Protein AF-A0A7C3EK01-F1 (afdb_monomer_lite)

Radius of gyration: 24.2 Å; chains: 1; bounding box: 73×58×57 Å

Secondary structure (DSSP, 8-state):
--------------------------------------PPP-------------GGG-STTTSTT-EEE-SBS-EEEEEEEEEEEETTEEEEEEEEETTSEEEETS----SSS-GGG---S--PSSPSS--S-EEEEEESS-EEEEEEEEEEEES-TTS-EEEEEEEEES-TT--STTTTEEEEEEEEETTT-EEEEEEEEE-TT-SSSS-EEEEE-SSGGGS-EEEEEES---S-TT-S--EEEEE-SSTT--EEEEE----TTS--S-EEE-SBS-EEEEEEEEEEEETTEEEEEEEEETTSEEEETS-SSSS---S--PSSPSS--S-EEEEEESSEEE-TT-EEEEEES-TTS-EEEEEEEEEESS--TT-EEEEEEEEETTT--EEEEEEEE-TT-SSSS-EEEEE-SSGGGS-EEEEEESS--S-TT-TTS-EEEEEE-GGG-EEEEE-----TTTSSTTTSTT-EEE-SBS-EEEEEEEEEEEETTEEEEEEEEETTSEEEETS-SSSS---S--PSSPTT--S-EEESS-SSEEEEEEEEEEEEES-TTS-EEEEEEEEEE---

Foldseek 3Di:
DDAFDDDDDDDPDDDDDDDDDDDDDDDDDDDDDDPDPPPPQPFPDDDKDQDDDDPVCQDCVNFPPKDWDFWFFAKDKDFAPDFQAFQQDTFGIKIDAQQQKIFTNDQQQPPCQPPNSPRQQADEPLAQRHQAKMFRLWGHRKGADPGFWIWGWHDDPPWIKTKTWGWIFRDPPDPPPCQRTWTKMWIQTHPQSKIKIKTFAGHVNSQQLQTWGFIWHGGRRPTQTQTQFHNWRFAANVAGIWMKMWRRNHNQFIDIWTATGGHPVVQPPWDADFWFWDKDKAFDPDWQAFLNDTFGIKIDAQQQKIFTNDQQLPTSCQADDFPLAQSHQAKMFRLWGHRKGADDRHWTWDWTHDPPWIKTKIWHWIAHPPDDPFGTWTKMWIQTHSQRKIKIATQARGPVNQNLRTWGFIWHGGRRPTDTDTQFANWGWAANPCRRFWIKMWTAGPNRDIDIDTNIDYDLVCLDCVRFPPKDFDFWFFDKDKDFAPAWDQGSNDTFRIKMDAQQQKIFTNDQQLPIRQQPDDDPPDPSHPGDMDRSPGHRKGAPPGWFIWGWTHDPNGIDTDTTGHIDHPDD

Sequence (572 aa):
MINVRKTKTTIVGATGRPLGLLSIVGAVLLATAALWFEAPALADYSIGARIAHSPDDINTSNVPGLLTLSGNDATANASLPFEFYIEGTAYSTITISTNGWIEFGGNTCTSGCGTGNSDPANTCLPTSKHTNPFLAAYWDDAQTFGAHIRYGTVGQSPNRTFLIDYEVDINPGSEADAADDIRFQIQLHEGSNLITVQYRDSGYLANGQGATIGFQGAGGASATAHPLTCNGKILDDNRPNESWSVDVGRPGLVTLAALNAHSPDDISGFATLSGNENVATVPLPFAVTLEGASYNTVAISTNGWLEFGGNTSGSADPANECLPTGKHTNPFLAVYWDDMQTVASAIRYGTVGSAPNRTFIVDYQMETAPGGNDNDVYVQVQVHEMSNLISVRYWTAQFTADGQGATIGFQGAGGSAAVAYSLTCNGKILDDNAINEEGWSLHPKALGALSLHSGMAHSPDDINATNIPGLQSLSGNESTVTVTMPFSVVLNGVAYNTVAISTNGWIEFGGNTAGGADPNNAALPASNHSNPFLATYWDDMVTTGNHIRYGTVGSTGGRTFIIDSELQTVTG

pLDDT: mean 85.01, std 17.5, range [22.64, 98.69]

Structure (mmCIF, N/CA/C/O backbone):
data_AF-A0A7C3EK01-F1
#
_entry.id   AF-A0A7C3EK01-F1
#
loop_
_atom_site.group_PDB
_atom_site.id
_atom_site.type_symbol
_atom_site.label_atom_id
_atom_site.label_alt_id
_atom_site.label_comp_id
_atom_site.label_asym_id
_atom_site.label_entity_id
_atom_site.label_seq_id
_atom_site.pdbx_PDB_ins_code
_atom_site.Cartn_x
_atom_site.Cartn_y
_atom_site.Cartn_z
_atom_site.occupancy
_atom_site.B_iso_or_equiv
_atom_site.auth_seq_id
_atom_site.auth_comp_id
_atom_site.auth_asym_id
_atom_site.auth_atom_id
_atom_site.pdbx_PDB_model_num
ATOM 1 N N . MET A 1 1 ? -4.622 4.594 -13.173 1.00 64.12 1 MET A N 1
ATOM 2 C CA . MET A 1 1 ? -4.543 4.852 -11.721 1.00 64.12 1 MET A CA 1
ATOM 3 C C . MET A 1 1 ? -4.731 6.332 -11.470 1.00 64.12 1 MET A C 1
ATOM 5 O O . MET A 1 1 ? -4.355 7.107 -12.338 1.00 64.12 1 MET A O 1
ATOM 9 N N . ILE A 1 2 ? -5.293 6.707 -10.323 1.00 71.00 2 ILE A N 1
ATOM 10 C CA . ILE A 1 2 ? -5.336 8.093 -9.860 1.00 71.00 2 ILE A CA 1
ATOM 11 C C . ILE A 1 2 ? -4.663 8.115 -8.490 1.00 71.00 2 ILE A C 1
ATOM 13 O O . ILE A 1 2 ? -5.072 7.363 -7.610 1.00 71.00 2 ILE A O 1
ATOM 17 N N . ASN A 1 3 ? -3.620 8.925 -8.344 1.00 67.25 3 ASN A N 1
ATOM 18 C CA . ASN A 1 3 ? -2.888 9.110 -7.097 1.00 67.25 3 ASN A CA 1
ATOM 19 C C . ASN A 1 3 ? -3.018 10.581 -6.684 1.00 67.25 3 ASN A C 1
ATOM 21 O O . ASN A 1 3 ? -2.930 11.470 -7.531 1.00 67.25 3 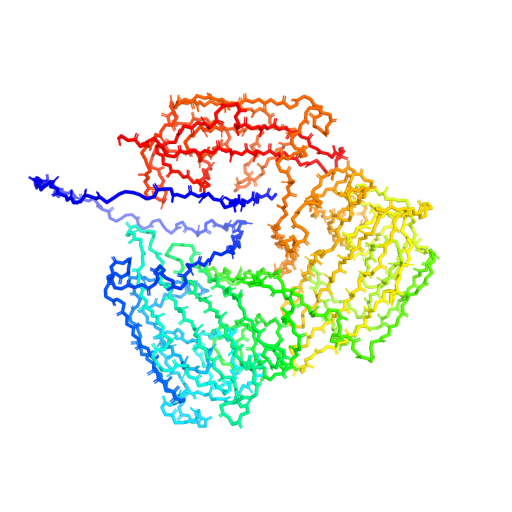ASN A O 1
ATOM 25 N N . VAL A 1 4 ? -3.270 10.820 -5.400 1.00 66.00 4 VAL A N 1
ATOM 26 C CA . VAL A 1 4 ? -3.459 12.151 -4.822 1.00 66.00 4 VAL A CA 1
ATOM 27 C C . VAL A 1 4 ? -2.562 12.256 -3.599 1.00 66.00 4 VAL A C 1
ATOM 29 O O . VAL A 1 4 ? -2.701 11.474 -2.661 1.00 66.00 4 VAL A O 1
ATOM 32 N N . ARG A 1 5 ? -1.670 13.249 -3.586 1.00 60.28 5 ARG A N 1
ATOM 33 C CA . ARG A 1 5 ? -0.781 13.536 -2.456 1.00 60.28 5 ARG A CA 1
ATOM 34 C C . ARG A 1 5 ? -0.924 15.000 -2.054 1.00 60.28 5 ARG A C 1
ATOM 36 O O . ARG A 1 5 ? -1.018 15.872 -2.911 1.00 60.28 5 ARG A O 1
ATOM 43 N N . LYS A 1 6 ? -0.937 15.262 -0.747 1.00 54.91 6 LYS A N 1
ATOM 44 C CA . LYS A 1 6 ? -0.903 16.613 -0.176 1.00 54.91 6 LYS A CA 1
ATOM 45 C C . LYS A 1 6 ? 0.503 16.884 0.353 1.00 54.91 6 LYS A C 1
ATOM 47 O O . LYS A 1 6 ? 0.979 16.138 1.202 1.00 54.91 6 LYS A O 1
ATOM 52 N N . THR A 1 7 ? 1.149 17.952 -0.101 1.00 48.47 7 THR A N 1
ATOM 53 C CA . THR A 1 7 ? 2.384 18.478 0.501 1.00 48.47 7 THR A CA 1
ATOM 54 C C . THR A 1 7 ? 2.043 19.533 1.560 1.00 48.47 7 THR A C 1
ATOM 56 O O . THR A 1 7 ? 1.008 20.200 1.502 1.00 48.47 7 THR A O 1
ATOM 59 N N . LYS A 1 8 ? 2.864 19.616 2.613 1.00 37.06 8 LYS A N 1
ATOM 60 C CA . LYS A 1 8 ? 2.588 20.366 3.850 1.00 37.06 8 LYS A CA 1
ATOM 61 C C . LYS A 1 8 ? 2.255 21.843 3.579 1.00 37.06 8 LYS A C 1
ATOM 63 O O . LYS A 1 8 ? 3.123 22.618 3.194 1.00 37.06 8 LYS A O 1
ATOM 68 N N . THR A 1 9 ? 1.018 22.248 3.863 1.00 33.31 9 THR A N 1
ATOM 69 C CA . THR A 1 9 ? 0.587 23.656 3.866 1.00 33.31 9 THR A CA 1
ATOM 70 C C . THR A 1 9 ? 0.739 24.233 5.275 1.00 33.31 9 THR A C 1
ATOM 72 O O . THR A 1 9 ? 0.141 23.723 6.222 1.00 33.31 9 THR A O 1
ATOM 75 N N . THR A 1 10 ? 1.528 25.296 5.440 1.00 27.48 10 THR A N 1
ATOM 76 C CA . THR A 1 10 ? 1.612 26.036 6.710 1.00 27.48 10 THR A CA 1
ATOM 77 C C . THR A 1 10 ? 0.379 26.925 6.849 1.00 27.48 10 THR A C 1
ATOM 79 O O . THR A 1 10 ? 0.295 27.972 6.212 1.00 27.48 10 THR A O 1
ATOM 82 N N . ILE A 1 11 ? -0.583 26.521 7.677 1.00 31.03 11 ILE A N 1
ATOM 83 C CA . ILE A 1 11 ? -1.733 27.363 8.025 1.00 31.03 11 ILE A CA 1
ATOM 84 C C . ILE A 1 11 ? -1.279 28.354 9.105 1.00 31.03 11 ILE A C 1
ATOM 86 O O . ILE A 1 11 ? -0.944 27.959 10.221 1.00 31.03 11 ILE A O 1
ATOM 90 N N . VAL A 1 12 ? -1.253 29.650 8.787 1.00 27.36 12 VAL A N 1
ATOM 91 C CA . VAL A 1 12 ? -1.066 30.709 9.790 1.00 27.36 12 VAL A CA 1
ATOM 92 C C . VAL A 1 12 ? -2.422 30.963 10.443 1.00 27.36 12 VAL A C 1
ATOM 94 O O . VAL A 1 12 ? -3.319 31.532 9.829 1.00 27.36 12 VAL A O 1
ATOM 97 N N . GLY A 1 13 ? -2.595 30.479 11.672 1.00 24.58 13 GLY A N 1
ATOM 98 C CA . GLY A 1 13 ? -3.868 30.555 12.386 1.00 24.58 13 GLY A CA 1
ATOM 99 C C . GLY A 1 13 ? -4.250 31.970 12.833 1.00 24.58 13 GLY A C 1
ATOM 100 O O . GLY A 1 13 ? -3.402 32.749 13.272 1.00 24.58 13 GLY A O 1
ATOM 101 N N . ALA A 1 14 ? -5.553 32.261 12.827 1.00 27.52 14 ALA A N 1
ATOM 102 C CA . ALA A 1 14 ? -6.148 33.285 13.681 1.00 27.52 14 ALA A CA 1
ATOM 103 C C . ALA A 1 14 ? -7.571 32.896 14.125 1.00 27.52 14 ALA A C 1
ATOM 105 O O . ALA A 1 14 ? -8.373 32.346 13.380 1.00 27.52 14 ALA A O 1
ATOM 106 N N . THR A 1 15 ? -7.843 33.170 15.397 1.00 29.48 15 THR A N 1
ATOM 107 C CA . THR A 1 15 ? -9.015 32.791 16.199 1.00 29.48 15 THR A CA 1
ATOM 108 C C . THR A 1 15 ? -10.238 33.697 15.988 1.00 29.48 15 THR A C 1
ATOM 110 O O . THR A 1 15 ? -10.066 34.915 15.993 1.00 29.48 15 THR A O 1
ATOM 113 N N . GLY A 1 16 ? -11.475 33.163 16.024 1.00 24.91 16 GLY A N 1
ATOM 114 C CA . GLY A 1 16 ? -12.655 33.996 16.347 1.00 24.91 16 GLY A CA 1
ATOM 115 C C . GLY A 1 16 ? -14.074 33.485 16.012 1.00 24.91 16 GLY A C 1
ATOM 116 O O . GLY A 1 16 ? -14.557 33.715 14.920 1.00 24.91 16 GLY A O 1
ATOM 117 N N . ARG A 1 17 ? -14.730 32.878 17.019 1.00 26.16 17 ARG A N 1
ATOM 118 C CA . ARG A 1 17 ? -16.163 32.803 17.456 1.00 26.16 17 ARG A CA 1
ATOM 119 C C . ARG A 1 17 ? -17.403 33.050 16.528 1.00 26.16 17 ARG A C 1
ATOM 121 O O . ARG A 1 17 ? -17.366 33.901 15.654 1.00 26.16 17 ARG A O 1
ATOM 128 N N . PRO A 1 18 ? -18.572 32.415 16.840 1.00 36.75 18 PRO A N 1
ATOM 129 C CA . PRO A 1 18 ? -19.708 32.202 15.919 1.00 36.75 18 PRO A CA 1
ATOM 130 C C . PRO A 1 18 ? -20.956 33.083 16.178 1.00 36.75 18 PRO A C 1
ATOM 132 O O . PRO A 1 18 ? -21.092 33.630 17.269 1.00 36.75 18 PRO A O 1
ATOM 135 N N . LEU A 1 19 ? -21.898 33.123 15.215 1.00 24.83 19 LEU A N 1
ATOM 136 C CA . LEU A 1 19 ? -23.344 33.473 15.301 1.00 24.83 19 LEU A CA 1
ATOM 137 C C . LEU A 1 19 ? -23.979 33.194 13.909 1.00 24.83 19 LEU A C 1
ATOM 139 O O . LEU A 1 19 ? -23.333 33.483 12.915 1.00 24.83 19 LEU A O 1
ATOM 143 N N . GLY A 1 20 ? -25.192 32.671 13.692 1.00 23.73 20 GLY A N 1
ATOM 144 C CA . GLY A 1 20 ? -26.320 32.285 14.539 1.00 23.73 20 GLY A CA 1
ATOM 145 C C . GLY A 1 20 ? -27.391 31.530 13.712 1.00 23.73 20 GLY A C 1
ATOM 146 O O . GLY A 1 20 ? -27.300 31.440 12.492 1.00 23.73 20 GLY A O 1
ATOM 147 N N . LEU A 1 21 ? -28.384 30.957 14.404 1.00 25.70 21 LEU A N 1
ATOM 148 C CA . LEU A 1 21 ? -29.475 30.129 13.866 1.00 25.70 21 LEU A CA 1
ATOM 149 C C . LEU A 1 21 ? -30.401 30.854 12.871 1.00 25.70 21 LEU A C 1
ATOM 151 O O . LEU A 1 21 ? -30.819 31.982 13.133 1.00 25.70 21 LEU A O 1
ATOM 155 N N . LEU A 1 22 ? -30.917 30.107 11.884 1.00 24.42 22 LEU A N 1
ATOM 156 C CA . LEU A 1 22 ? -32.302 30.264 11.429 1.00 24.42 22 LEU A CA 1
ATOM 157 C C . LEU A 1 22 ? -32.899 28.929 10.944 1.00 24.42 22 LEU A C 1
ATOM 159 O O . LEU A 1 22 ? -32.335 28.229 10.112 1.00 24.42 22 LEU A O 1
ATOM 163 N N . SER A 1 23 ? -34.060 28.591 11.496 1.00 23.86 23 SER A N 1
ATOM 164 C CA . SER A 1 23 ? -34.882 27.409 11.224 1.00 23.86 23 SER A CA 1
ATOM 165 C C . SER A 1 23 ? -35.977 27.699 10.195 1.00 23.86 23 SER A C 1
ATOM 167 O O . SER A 1 23 ? -36.665 28.706 10.358 1.00 23.86 23 SER A O 1
ATOM 169 N N . ILE A 1 24 ? -36.253 26.778 9.258 1.00 27.17 24 ILE A N 1
ATOM 170 C CA . ILE A 1 24 ? -37.565 26.644 8.590 1.00 27.17 24 ILE A CA 1
ATOM 171 C C . ILE A 1 24 ? -37.913 25.156 8.407 1.00 27.17 24 ILE A C 1
ATOM 173 O O . ILE A 1 24 ? -37.084 24.344 8.012 1.00 27.17 24 ILE A O 1
ATOM 177 N N . VAL A 1 25 ? -39.166 24.828 8.731 1.00 24.69 25 VAL A N 1
ATOM 178 C CA . VAL A 1 25 ? -39.808 23.508 8.675 1.00 24.69 25 VAL A CA 1
ATOM 179 C C . VAL A 1 25 ? -40.566 23.328 7.355 1.00 24.69 25 VAL A C 1
ATOM 181 O O . VAL A 1 25 ? -41.319 24.217 6.967 1.00 24.69 25 VAL A O 1
ATOM 184 N N . GLY A 1 26 ? -40.493 22.118 6.787 1.00 22.64 26 GLY A N 1
ATOM 185 C CA . GLY A 1 26 ? -41.667 21.415 6.253 1.00 22.64 26 GLY A CA 1
ATOM 186 C C . GLY A 1 26 ? -41.687 21.101 4.754 1.00 22.64 26 GLY A C 1
ATOM 187 O O . GLY A 1 26 ? -41.905 21.991 3.945 1.00 22.64 26 GLY A O 1
ATOM 188 N N . ALA A 1 27 ? -41.628 19.810 4.408 1.00 25.27 27 ALA A N 1
ATOM 189 C CA . ALA A 1 27 ? -42.741 19.101 3.761 1.00 25.27 27 ALA A CA 1
ATOM 190 C C . ALA A 1 27 ? -42.443 17.596 3.629 1.00 25.27 27 ALA A C 1
ATOM 192 O O . ALA A 1 27 ? -41.364 17.182 3.219 1.00 25.27 27 ALA A O 1
ATOM 193 N N . VAL A 1 28 ? -43.446 16.793 3.980 1.00 26.23 28 VAL A N 1
ATOM 194 C CA . VAL A 1 28 ? -43.520 15.340 3.798 1.00 26.23 28 VAL A CA 1
ATOM 195 C C . VAL A 1 28 ? -43.942 15.044 2.360 1.00 26.23 28 VAL A C 1
ATOM 197 O O . VAL A 1 28 ? -44.946 15.592 1.907 1.00 26.23 28 VAL A O 1
ATOM 200 N N . LEU A 1 29 ? -43.261 14.115 1.684 1.00 25.28 29 LEU A N 1
ATOM 201 C CA . LEU A 1 29 ? -43.824 13.405 0.535 1.00 25.28 29 LEU A CA 1
ATOM 202 C C . LEU A 1 29 ? -43.566 11.898 0.672 1.00 25.28 29 LEU A C 1
ATOM 204 O O . LEU A 1 29 ? -42.427 11.440 0.661 1.00 25.28 29 LEU A O 1
ATOM 208 N N . LEU A 1 30 ? -44.655 11.138 0.804 1.00 27.23 30 LEU A N 1
ATOM 209 C CA . LEU A 1 30 ? -44.683 9.699 0.562 1.00 27.23 30 LEU A CA 1
ATOM 210 C C . LEU A 1 30 ? -44.571 9.447 -0.946 1.00 27.23 30 LEU A C 1
ATOM 212 O O . LEU A 1 30 ? -45.406 9.938 -1.705 1.00 27.23 30 LEU A O 1
ATOM 216 N N . ALA A 1 31 ? -43.627 8.602 -1.358 1.00 26.66 31 ALA A N 1
ATOM 217 C CA . ALA A 1 31 ? -43.659 7.949 -2.661 1.00 26.66 31 ALA A CA 1
ATOM 218 C C . ALA A 1 31 ? -43.155 6.500 -2.544 1.00 26.66 31 ALA A C 1
ATOM 220 O O . ALA A 1 31 ? -41.998 6.233 -2.246 1.00 26.66 31 ALA A O 1
ATOM 221 N N . THR A 1 32 ? -44.119 5.595 -2.708 1.00 26.09 32 THR A N 1
ATOM 222 C CA . THR A 1 32 ? -44.073 4.182 -3.124 1.00 26.09 32 THR A CA 1
ATOM 223 C C . THR A 1 32 ? -42.707 3.507 -3.311 1.00 26.09 32 THR A C 1
ATOM 225 O O . THR A 1 32 ? -41.951 3.840 -4.220 1.00 26.09 32 THR A O 1
ATOM 228 N N . ALA A 1 33 ? -42.487 2.440 -2.535 1.00 28.84 33 ALA A N 1
ATOM 229 C CA . ALA A 1 33 ? -41.430 1.457 -2.738 1.00 28.84 33 ALA A CA 1
ATOM 230 C C . ALA A 1 33 ? -41.587 0.733 -4.088 1.00 28.84 33 ALA A C 1
ATOM 232 O O . ALA A 1 33 ? -42.497 -0.079 -4.266 1.00 28.84 33 ALA A O 1
ATOM 233 N N . ALA A 1 34 ? -40.672 0.996 -5.017 1.00 25.53 34 ALA A N 1
ATOM 234 C CA . ALA A 1 34 ? -40.320 0.060 -6.073 1.00 25.53 34 ALA A CA 1
ATOM 235 C C . ALA A 1 34 ? -38.982 -0.570 -5.673 1.00 25.53 34 ALA A C 1
ATOM 237 O O . ALA A 1 34 ? -37.944 0.084 -5.723 1.00 25.53 34 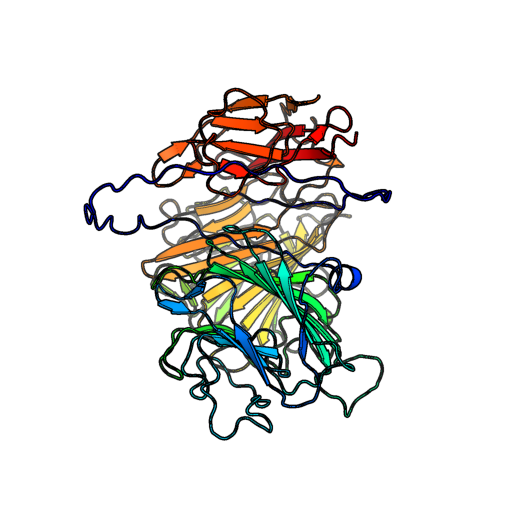ALA A O 1
ATOM 238 N N . LEU A 1 35 ? -39.028 -1.821 -5.207 1.00 26.92 35 LEU A N 1
ATOM 239 C CA . LEU A 1 35 ? -37.846 -2.641 -4.948 1.00 26.92 35 LEU A CA 1
ATOM 240 C C . LEU A 1 35 ? -37.200 -2.996 -6.291 1.00 26.92 35 LEU A C 1
ATOM 242 O O . LEU A 1 35 ? -37.470 -4.050 -6.864 1.00 26.92 35 LEU A O 1
ATOM 246 N N . TRP A 1 36 ? -36.367 -2.098 -6.803 1.00 25.44 36 TRP A N 1
ATOM 247 C CA . TRP A 1 36 ? -35.353 -2.456 -7.780 1.00 25.44 36 TRP A CA 1
ATOM 248 C C . TRP A 1 36 ? -34.163 -2.977 -6.983 1.00 25.44 36 TRP A C 1
ATOM 250 O O . TRP A 1 36 ? -33.434 -2.209 -6.364 1.00 25.44 36 TRP A O 1
ATOM 260 N N . PHE A 1 37 ? -33.994 -4.299 -6.952 1.00 25.20 37 PHE A N 1
ATOM 261 C CA . PHE A 1 37 ? -32.672 -4.863 -6.713 1.00 25.20 37 PHE A CA 1
ATOM 262 C C . PHE A 1 37 ? -31.832 -4.516 -7.945 1.00 25.20 37 PHE A C 1
ATOM 264 O O . PHE A 1 37 ? -31.759 -5.293 -8.896 1.00 25.20 37 PHE A O 1
ATOM 271 N N . GLU A 1 38 ? -31.242 -3.322 -7.965 1.00 27.38 38 GLU A N 1
ATOM 272 C CA . GLU A 1 38 ? -30.007 -3.145 -8.713 1.00 27.38 38 GLU A CA 1
ATOM 273 C C . GLU A 1 38 ? -28.987 -4.051 -8.025 1.00 27.38 38 GLU A C 1
ATOM 275 O O . GLU A 1 38 ? -28.676 -3.885 -6.844 1.00 27.38 38 GLU A O 1
ATOM 280 N N . ALA A 1 39 ? -28.529 -5.082 -8.737 1.00 28.45 39 ALA A N 1
ATOM 281 C CA . ALA A 1 39 ? -27.298 -5.749 -8.351 1.00 28.45 39 ALA A CA 1
ATOM 282 C C . ALA A 1 39 ? -26.249 -4.639 -8.174 1.00 28.45 39 ALA A C 1
ATOM 284 O O . ALA A 1 39 ? -26.143 -3.810 -9.083 1.00 28.45 39 ALA A O 1
ATOM 285 N N . PRO A 1 40 ? -25.528 -4.561 -7.039 1.00 32.81 40 PRO A N 1
ATOM 286 C CA . PRO A 1 40 ? -24.510 -3.538 -6.879 1.00 32.81 40 PRO A CA 1
ATOM 287 C C . PRO A 1 40 ? -23.568 -3.657 -8.072 1.00 32.81 40 PRO A C 1
ATOM 289 O O . PRO A 1 40 ? -22.996 -4.725 -8.309 1.00 32.81 40 PRO A O 1
ATOM 292 N N . ALA A 1 41 ? -23.482 -2.588 -8.867 1.00 34.00 41 ALA A N 1
ATOM 293 C CA . ALA A 1 41 ? -22.477 -2.482 -9.904 1.00 34.00 41 ALA A CA 1
ATOM 294 C C . ALA A 1 41 ? -21.140 -2.816 -9.238 1.00 34.00 41 ALA A C 1
ATOM 296 O O . ALA A 1 41 ? -20.799 -2.228 -8.208 1.00 34.00 41 ALA A O 1
ATOM 297 N N . LEU A 1 42 ? -20.445 -3.825 -9.766 1.00 41.66 42 LEU A N 1
ATOM 298 C CA . LEU A 1 42 ? -19.096 -4.171 -9.343 1.00 41.66 42 LEU A CA 1
ATOM 299 C C . LEU A 1 42 ? -18.272 -2.895 -9.494 1.00 41.66 42 LEU A C 1
ATOM 301 O O . LEU A 1 42 ? -17.945 -2.498 -10.605 1.00 41.66 42 LEU A O 1
ATOM 305 N N . ALA A 1 43 ? -18.017 -2.183 -8.404 1.00 44.22 43 ALA A N 1
ATOM 306 C CA . ALA A 1 43 ? -17.099 -1.070 -8.481 1.00 44.22 43 ALA A CA 1
ATOM 307 C C . ALA A 1 43 ? -15.710 -1.679 -8.729 1.00 44.22 43 ALA A C 1
ATOM 309 O O . ALA A 1 43 ? -15.174 -2.401 -7.885 1.00 44.22 43 ALA A O 1
ATOM 310 N N . ASP A 1 44 ? -15.156 -1.396 -9.907 1.00 59.59 44 ASP A N 1
ATOM 311 C CA . ASP A 1 44 ? -13.842 -1.857 -10.379 1.00 59.59 44 ASP A CA 1
ATOM 312 C C . ASP A 1 44 ? -12.670 -1.177 -9.637 1.00 59.59 44 ASP A C 1
ATOM 314 O O . ASP A 1 44 ? -11.500 -1.443 -9.911 1.00 59.59 44 ASP A O 1
ATOM 318 N N . TYR A 1 45 ? -12.968 -0.286 -8.684 1.00 71.25 45 TYR A N 1
ATOM 319 C CA . TYR A 1 45 ? -11.999 0.599 -8.037 1.00 71.25 45 TYR A CA 1
ATOM 320 C C . TYR A 1 45 ? -11.900 0.321 -6.543 1.00 71.25 45 TYR A C 1
ATOM 322 O O . TYR A 1 45 ? -12.914 0.213 -5.848 1.00 71.25 45 TYR A O 1
ATOM 330 N N . SER A 1 46 ? -10.666 0.256 -6.061 1.00 76.31 46 SER A N 1
ATOM 331 C CA . SER A 1 46 ? -10.309 0.297 -4.645 1.00 76.31 46 SER A CA 1
ATOM 332 C C . SER A 1 46 ? -9.636 1.630 -4.350 1.00 76.31 46 SER A C 1
ATOM 334 O O . SER A 1 46 ? -8.840 2.101 -5.165 1.00 76.31 46 SER A O 1
ATOM 336 N N . ILE A 1 47 ? -9.907 2.204 -3.185 1.00 80.12 47 ILE A N 1
ATOM 337 C CA . ILE A 1 47 ? -9.162 3.356 -2.673 1.00 80.12 47 ILE A CA 1
ATOM 338 C C . ILE A 1 47 ? -8.192 2.829 -1.624 1.00 80.12 47 ILE A C 1
ATOM 340 O O . ILE A 1 47 ? -8.580 2.035 -0.774 1.00 80.12 47 ILE A O 1
ATOM 344 N N . GLY A 1 48 ? -6.941 3.265 -1.680 1.00 82.69 48 GLY A N 1
ATOM 345 C CA . GLY A 1 48 ? -6.054 3.196 -0.531 1.00 82.69 48 GLY A CA 1
ATOM 346 C C . GLY A 1 48 ? -5.701 4.611 -0.102 1.00 82.69 48 GLY A C 1
ATOM 347 O O . GLY A 1 48 ? -5.709 5.533 -0.914 1.00 82.69 48 GLY A O 1
ATOM 348 N N . ALA A 1 49 ? -5.436 4.794 1.185 1.00 80.50 49 ALA A N 1
ATOM 349 C CA . ALA A 1 49 ? -5.157 6.109 1.739 1.00 80.50 49 ALA A CA 1
ATOM 350 C C . ALA A 1 49 ? -4.110 6.025 2.850 1.00 80.50 49 ALA A C 1
ATOM 352 O O . ALA A 1 49 ? -3.990 5.010 3.536 1.00 80.50 49 ALA A O 1
ATOM 353 N N . ARG A 1 50 ? -3.358 7.117 2.999 1.00 81.50 50 ARG A N 1
ATOM 354 C CA . ARG A 1 50 ? -2.311 7.320 4.009 1.00 81.50 50 ARG A CA 1
ATOM 355 C C . ARG A 1 50 ? -2.586 8.630 4.711 1.00 81.50 50 ARG A C 1
ATOM 357 O O . ARG A 1 50 ? -2.129 9.684 4.278 1.00 81.50 50 ARG A O 1
ATOM 364 N N . ILE A 1 51 ? -3.471 8.577 5.694 1.00 80.25 51 ILE A N 1
ATOM 365 C CA . ILE A 1 51 ? -3.996 9.774 6.340 1.00 80.25 51 ILE A CA 1
ATOM 366 C C . ILE A 1 51 ? -4.007 9.519 7.840 1.00 80.25 51 ILE A C 1
ATOM 368 O O . ILE A 1 51 ? -4.523 8.505 8.301 1.00 80.25 51 ILE A O 1
ATOM 372 N N . ALA A 1 52 ? -3.453 10.461 8.595 1.00 82.94 52 ALA A N 1
ATOM 373 C CA . ALA A 1 52 ? -3.550 10.491 10.042 1.00 82.94 52 ALA A CA 1
ATOM 374 C C . ALA A 1 52 ? -3.708 11.929 10.533 1.00 82.94 52 ALA A C 1
ATOM 376 O O . ALA A 1 52 ? -3.185 12.867 9.933 1.00 82.94 52 ALA A O 1
ATOM 377 N N . HIS A 1 53 ? -4.417 12.080 11.646 1.00 85.12 53 HIS A N 1
ATOM 378 C CA . HIS A 1 53 ? -4.401 13.304 12.438 1.00 85.12 53 HIS A CA 1
ATOM 379 C C . HIS A 1 53 ? -3.102 13.356 13.241 1.00 85.12 53 HIS A C 1
ATOM 381 O O . HIS A 1 53 ? -2.640 12.311 13.723 1.00 85.12 53 HIS A O 1
ATOM 387 N N . SER A 1 54 ? -2.530 14.547 13.416 1.00 83.69 54 SER A N 1
ATOM 388 C CA . SER A 1 54 ? -1.422 14.715 14.350 1.00 83.69 54 SER A CA 1
ATOM 389 C C . SER A 1 54 ? -1.923 14.597 15.798 1.00 83.69 54 SER A C 1
ATOM 391 O O . SER A 1 54 ? -3.088 14.893 16.078 1.00 83.69 54 SER A O 1
ATOM 393 N N . PRO A 1 55 ? -1.083 14.142 16.747 1.00 83.19 55 PRO A N 1
ATOM 394 C CA . PRO A 1 55 ? -1.510 13.925 18.131 1.00 83.19 55 PRO A CA 1
ATOM 395 C C . PRO A 1 55 ? -2.128 15.151 18.820 1.00 83.19 55 PRO A C 1
ATOM 397 O O . PRO A 1 55 ? -3.011 15.001 19.664 1.00 83.19 55 PRO A O 1
ATOM 400 N N . ASP A 1 56 ? -1.688 16.360 18.471 1.00 84.12 56 ASP A N 1
ATOM 401 C CA . ASP A 1 56 ? -2.205 17.627 18.996 1.00 84.12 56 ASP A CA 1
ATOM 402 C C . ASP A 1 56 ? -3.610 17.969 18.478 1.00 84.12 56 ASP A C 1
ATOM 404 O O . ASP A 1 56 ? -4.386 18.623 19.184 1.00 84.12 56 ASP A O 1
ATOM 408 N N . ASP A 1 57 ? -3.993 17.440 17.315 1.00 85.50 57 ASP A N 1
ATOM 409 C CA . ASP A 1 57 ? -5.334 17.598 16.758 1.00 85.50 57 ASP A CA 1
ATOM 410 C C . ASP A 1 57 ? -6.371 16.683 17.422 1.00 85.50 57 ASP A C 1
ATOM 412 O O . ASP A 1 57 ? -7.570 16.941 17.326 1.00 85.50 57 ASP A O 1
ATOM 416 N N . ILE A 1 58 ? -5.946 15.648 18.150 1.00 88.25 58 ILE A N 1
ATOM 417 C CA . ILE A 1 58 ? -6.834 14.662 18.784 1.00 88.25 58 ILE A CA 1
ATOM 418 C C . ILE A 1 58 ? -7.114 15.088 20.227 1.00 88.25 58 ILE A C 1
ATOM 420 O O . ILE A 1 58 ? -6.599 14.534 21.202 1.00 88.25 58 ILE A O 1
ATOM 424 N N . ASN A 1 59 ? -7.946 16.119 20.351 1.00 89.88 59 ASN A N 1
ATOM 425 C CA . ASN A 1 59 ? -8.392 16.686 21.620 1.00 89.88 59 ASN A CA 1
ATOM 426 C C . ASN A 1 59 ? -9.912 16.924 21.610 1.00 89.88 59 ASN A C 1
ATOM 428 O O . ASN A 1 59 ? -10.550 16.922 20.561 1.00 89.88 59 ASN A O 1
ATOM 432 N N . THR A 1 60 ? -10.508 17.169 22.779 1.00 89.94 60 THR A N 1
ATOM 433 C CA . THR A 1 60 ? -11.971 17.309 22.928 1.00 89.94 60 THR A CA 1
ATOM 434 C C . THR A 1 60 ? -12.582 18.504 22.188 1.00 89.94 60 THR A C 1
ATOM 436 O O . THR A 1 60 ? -13.803 18.566 22.059 1.00 89.94 60 THR A O 1
ATOM 439 N N . SER A 1 61 ? -11.771 19.472 21.748 1.00 90.62 61 SER A N 1
ATOM 440 C CA . SER A 1 61 ? -12.250 20.616 20.960 1.00 90.62 61 SER A CA 1
ATOM 441 C C . SER A 1 61 ? -12.416 20.246 19.487 1.00 90.62 61 SER A C 1
ATOM 443 O O . SER A 1 61 ? -13.398 20.645 18.869 1.00 90.62 61 SER A O 1
ATOM 445 N N . ASN A 1 62 ? -11.479 19.465 18.949 1.00 89.38 62 ASN A N 1
ATOM 446 C CA . ASN A 1 62 ? -11.464 19.032 17.550 1.00 89.38 62 ASN A CA 1
ATOM 447 C C . ASN A 1 62 ? -12.251 17.732 17.325 1.00 89.38 62 ASN A C 1
ATOM 449 O O . ASN A 1 62 ? -12.809 17.521 16.252 1.00 89.38 62 ASN A O 1
ATOM 453 N N . VAL A 1 63 ? -12.327 16.876 18.348 1.00 92.81 63 VAL A N 1
ATOM 454 C CA . VAL A 1 63 ? -13.068 15.610 18.342 1.00 92.81 63 VAL A CA 1
ATOM 455 C C . VAL A 1 63 ? -14.102 15.642 19.474 1.00 92.81 63 VAL A C 1
ATOM 457 O O . VAL A 1 63 ? -13.815 15.234 20.606 1.00 92.81 63 VAL A O 1
ATOM 460 N N . PRO A 1 64 ? -15.313 16.170 19.223 1.00 91.00 64 PRO A N 1
ATOM 461 C CA . PRO A 1 64 ? -16.361 16.218 20.233 1.00 91.00 64 PRO A CA 1
ATOM 462 C C . PRO A 1 64 ? -16.710 14.817 20.749 1.00 91.00 64 PRO A C 1
ATOM 464 O O . PRO A 1 64 ? -16.990 13.907 19.973 1.00 91.00 64 PRO A O 1
ATOM 467 N N . GLY A 1 65 ? -16.719 14.649 22.073 1.00 90.19 65 GLY A N 1
ATOM 468 C CA . GLY A 1 65 ? -17.005 13.354 22.697 1.00 90.19 65 GLY A CA 1
ATOM 469 C C . GLY A 1 65 ? -15.858 12.343 22.621 1.00 90.19 65 GLY A C 1
ATOM 470 O O . GLY A 1 65 ? -16.123 11.153 22.756 1.00 90.19 65 GLY A O 1
ATOM 471 N N . LEU A 1 66 ? -14.614 12.800 22.413 1.00 94.81 66 LEU A N 1
ATOM 472 C CA . LEU A 1 66 ? -13.415 11.959 22.471 1.00 94.81 66 LEU A CA 1
ATOM 473 C C . LEU A 1 66 ? -13.387 11.120 23.758 1.00 94.81 66 LEU A C 1
ATOM 475 O O . LEU A 1 66 ? -13.527 11.649 24.864 1.00 94.81 66 LEU A O 1
ATOM 479 N N . LEU A 1 67 ? -13.179 9.819 23.596 1.00 95.25 67 LEU A N 1
ATOM 480 C CA . LEU A 1 67 ? -13.051 8.849 24.674 1.00 95.25 67 LEU A CA 1
ATOM 481 C C . LEU A 1 67 ? -11.614 8.338 24.753 1.00 95.25 67 LEU A C 1
ATOM 483 O O . LEU A 1 67 ? -10.848 8.444 23.792 1.00 95.25 67 LEU A O 1
ATOM 487 N N . THR A 1 68 ? -11.257 7.773 25.904 1.00 94.88 68 THR A N 1
ATOM 488 C CA . THR A 1 68 ? -9.944 7.170 26.125 1.00 94.88 68 THR A CA 1
ATOM 489 C C . THR A 1 68 ? -10.050 5.725 26.602 1.00 94.88 68 THR A C 1
ATOM 491 O O . THR A 1 68 ? -11.052 5.312 27.191 1.00 94.88 68 THR A O 1
ATOM 494 N N . LEU A 1 69 ? -9.008 4.950 26.320 1.00 94.75 69 LEU A N 1
ATOM 495 C CA . LEU A 1 69 ? -8.752 3.616 26.854 1.00 94.75 69 LEU A CA 1
ATOM 496 C C . LEU A 1 69 ? -7.316 3.602 27.400 1.00 94.75 69 LEU A C 1
ATOM 498 O O . LEU A 1 69 ? -6.423 4.253 26.857 1.00 94.75 69 LEU A O 1
ATOM 502 N N . SER A 1 70 ? -7.109 2.915 28.518 1.00 93.06 70 SER A N 1
ATOM 503 C CA . SER A 1 70 ? -5.827 2.887 29.220 1.00 93.06 70 SER A CA 1
ATOM 504 C C . SER A 1 70 ? -5.663 1.603 30.012 1.00 93.06 70 SER A C 1
ATOM 506 O O . SER A 1 70 ? -6.651 1.077 30.529 1.00 93.06 70 SER A O 1
ATOM 508 N N . GLY A 1 71 ? -4.420 1.192 30.214 1.00 90.12 71 GLY A N 1
ATOM 509 C CA . GLY A 1 71 ? -4.035 0.061 31.041 1.00 90.12 71 GLY A CA 1
ATOM 510 C C . GLY A 1 71 ? -3.231 -0.973 30.264 1.00 90.12 71 GLY A C 1
ATOM 511 O O . GLY A 1 71 ? -2.761 -0.722 29.157 1.00 90.12 71 GLY A O 1
ATOM 512 N N . ASN A 1 72 ? -3.090 -2.129 30.897 1.00 89.94 72 ASN A N 1
ATOM 513 C CA . ASN A 1 72 ? -2.625 -3.364 30.290 1.00 89.94 72 ASN A CA 1
ATOM 514 C C . ASN A 1 72 ? -3.838 -4.302 30.217 1.00 89.94 72 ASN A C 1
ATOM 516 O O . ASN A 1 72 ? -4.655 -4.297 31.148 1.00 89.94 72 ASN A O 1
ATOM 520 N N . ASP A 1 73 ? -3.965 -5.062 29.132 1.00 92.00 73 ASP A N 1
ATOM 521 C CA . ASP A 1 73 ? -5.019 -6.053 28.958 1.00 92.00 73 ASP A CA 1
ATOM 522 C C . ASP A 1 73 ? -6.443 -5.485 29.161 1.00 92.00 73 ASP A C 1
ATOM 524 O O . ASP A 1 73 ? -7.296 -6.056 29.850 1.00 92.00 73 ASP A O 1
ATOM 528 N N . ALA A 1 74 ? -6.737 -4.328 28.568 1.00 93.19 74 ALA A N 1
ATOM 529 C CA . ALA A 1 74 ? -8.044 -3.689 28.686 1.00 93.19 74 ALA A CA 1
ATOM 530 C C . ALA A 1 74 ? -8.762 -3.591 27.336 1.00 93.19 74 ALA A C 1
ATOM 532 O O . ALA A 1 74 ? -8.158 -3.363 26.292 1.00 93.19 74 ALA A O 1
ATOM 533 N N . THR A 1 75 ? -10.091 -3.713 27.369 1.00 95.88 75 THR A N 1
ATOM 534 C CA . THR A 1 75 ? -10.944 -3.507 26.195 1.00 95.88 75 THR A CA 1
ATOM 535 C C . THR A 1 75 ? -11.965 -2.394 26.422 1.00 95.88 75 THR A C 1
ATOM 537 O O . THR A 1 75 ? -12.449 -2.181 27.536 1.00 95.88 75 THR A O 1
ATOM 540 N N . ALA A 1 76 ? -12.330 -1.690 25.350 1.00 96.06 76 ALA A N 1
ATOM 541 C CA . ALA A 1 76 ? -13.452 -0.757 25.306 1.00 96.06 76 ALA A CA 1
ATOM 542 C C . ALA A 1 76 ? -14.403 -1.132 24.168 1.00 96.06 76 ALA A C 1
ATOM 544 O O . ALA A 1 76 ? -13.976 -1.380 23.046 1.00 96.06 76 ALA A O 1
ATOM 545 N N . ASN A 1 77 ? -15.707 -1.136 24.441 1.00 97.19 77 ASN A N 1
ATOM 546 C CA . ASN A 1 77 ? -16.719 -1.275 23.397 1.00 97.19 77 ASN A CA 1
ATOM 547 C C . ASN A 1 77 ? -17.156 0.114 22.933 1.00 97.19 77 ASN A C 1
ATOM 549 O O . ASN A 1 77 ? -17.574 0.930 23.756 1.00 97.19 77 ASN A O 1
ATOM 553 N N . ALA A 1 78 ? -17.104 0.361 21.629 1.00 97.06 78 ALA A N 1
ATOM 554 C CA . ALA A 1 78 ? -17.544 1.607 21.019 1.00 97.06 78 ALA A CA 1
ATOM 555 C C . ALA A 1 78 ? -18.685 1.346 20.030 1.00 97.06 78 ALA A C 1
ATOM 557 O O . ALA A 1 78 ? -18.665 0.378 19.269 1.00 97.06 78 ALA A O 1
ATOM 558 N N . SER A 1 79 ? -19.691 2.220 20.044 1.00 96.94 79 SER A N 1
ATOM 559 C CA . SER A 1 79 ? -20.698 2.275 18.981 1.00 96.94 79 SER A CA 1
ATOM 560 C C . SER A 1 79 ? -20.154 3.107 17.827 1.00 96.94 79 SER A C 1
ATOM 562 O O . SER A 1 79 ? -19.657 4.213 18.044 1.00 96.94 79 SER A O 1
ATOM 564 N N . LEU A 1 80 ? -20.262 2.585 16.611 1.00 97.00 80 LEU A N 1
ATOM 565 C CA . LEU A 1 80 ? -19.936 3.335 15.412 1.00 97.00 80 LEU A CA 1
ATOM 566 C C . LEU A 1 80 ? -21.074 4.323 15.112 1.00 97.00 80 LEU A C 1
ATOM 568 O O . LEU A 1 80 ? -22.251 3.987 15.256 1.00 97.00 80 LEU A O 1
ATOM 572 N N . PRO A 1 81 ? -20.758 5.556 14.689 1.00 95.12 81 PRO A N 1
ATOM 573 C CA . PRO A 1 81 ? -21.765 6.572 14.386 1.00 95.12 81 PRO A CA 1
ATOM 574 C C . PRO A 1 81 ? -22.496 6.297 13.054 1.00 95.12 81 PRO A C 1
ATOM 576 O O . PRO A 1 81 ? -23.470 6.984 12.734 1.00 95.12 81 PRO A O 1
ATOM 579 N N . PHE A 1 82 ? -22.034 5.313 12.282 1.00 96.19 82 PHE A N 1
ATOM 580 C CA . PHE A 1 82 ? -22.572 4.828 11.011 1.00 96.19 82 PHE A CA 1
ATOM 581 C C . PHE A 1 82 ? -22.486 3.299 10.951 1.00 96.19 82 PHE A C 1
ATOM 583 O O . PHE A 1 82 ? -21.709 2.692 11.686 1.00 96.19 82 PHE A O 1
ATOM 590 N N . GLU A 1 83 ? -23.244 2.691 10.038 1.00 96.19 83 GLU A N 1
ATOM 591 C CA . GLU A 1 83 ? -23.049 1.286 9.669 1.00 96.19 83 GLU A CA 1
ATOM 592 C C . GLU A 1 83 ? -21.753 1.145 8.863 1.00 96.19 83 GLU A C 1
ATOM 594 O O . GLU A 1 83 ? -21.580 1.812 7.840 1.00 96.19 83 GLU A O 1
ATOM 599 N N . PHE A 1 84 ? -20.850 0.281 9.321 1.00 97.50 84 PHE A N 1
ATOM 600 C CA . PHE A 1 84 ? -19.620 -0.067 8.617 1.00 97.50 84 PHE A CA 1
ATOM 601 C C . PHE A 1 84 ? -19.767 -1.457 8.005 1.00 97.50 84 PHE A C 1
ATOM 603 O O . PHE A 1 84 ? -20.033 -2.430 8.710 1.00 97.50 84 PHE A O 1
ATOM 610 N N . TYR A 1 85 ? -19.630 -1.556 6.689 1.00 96.81 85 TYR A N 1
ATOM 611 C CA . TYR A 1 85 ? -19.826 -2.804 5.965 1.00 96.81 85 TYR A CA 1
ATOM 612 C C . TYR A 1 85 ? -18.500 -3.546 5.821 1.00 96.81 85 TYR A C 1
ATOM 614 O O . TYR A 1 85 ? -17.526 -2.995 5.317 1.00 96.81 85 TYR A O 1
ATOM 622 N N . ILE A 1 86 ? -18.480 -4.816 6.216 1.00 96.50 86 ILE A N 1
ATOM 623 C CA . ILE A 1 86 ? -17.374 -5.743 5.973 1.00 96.50 86 ILE A CA 1
ATOM 624 C C . ILE A 1 86 ? -17.934 -6.933 5.215 1.00 96.50 86 ILE A C 1
ATOM 626 O O . ILE A 1 86 ? -18.834 -7.622 5.695 1.00 96.50 86 ILE A O 1
ATOM 630 N N . GLU A 1 87 ? -17.418 -7.140 4.009 1.00 92.62 87 GLU A N 1
ATOM 631 C CA . GLU A 1 87 ? -17.855 -8.169 3.072 1.00 92.62 87 GLU A CA 1
ATOM 632 C C . GLU A 1 87 ? -19.386 -8.181 2.915 1.00 92.62 87 GLU A C 1
ATOM 634 O O . GLU A 1 87 ? -20.037 -9.223 2.953 1.00 92.62 87 GLU A O 1
ATOM 639 N N . GLY A 1 88 ? -19.978 -6.988 2.783 1.00 92.00 88 GLY A N 1
ATOM 640 C CA . GLY A 1 88 ? -21.424 -6.776 2.655 1.00 92.00 88 GLY A CA 1
ATOM 641 C C . GLY A 1 88 ? -22.244 -6.930 3.942 1.00 92.00 88 GLY A C 1
ATOM 642 O O . GLY A 1 88 ? -23.448 -6.687 3.911 1.00 92.00 88 GLY A O 1
ATOM 643 N N . THR A 1 89 ? -21.632 -7.293 5.072 1.00 95.75 89 THR A N 1
ATOM 644 C CA . THR A 1 89 ? -22.305 -7.376 6.378 1.00 95.75 89 THR A CA 1
ATOM 645 C C . THR A 1 89 ? -22.127 -6.072 7.146 1.00 95.75 89 THR A C 1
ATOM 647 O O . THR A 1 89 ? -21.006 -5.591 7.271 1.00 95.75 89 THR A O 1
ATOM 650 N N . ALA A 1 90 ? -23.219 -5.501 7.657 1.00 97.25 90 ALA A N 1
ATOM 651 C CA . ALA A 1 90 ? -23.195 -4.251 8.413 1.00 97.25 90 ALA A CA 1
ATOM 652 C C . ALA A 1 90 ? -22.828 -4.478 9.890 1.00 97.25 90 ALA A C 1
ATOM 654 O O . ALA A 1 90 ? -23.373 -5.374 10.541 1.00 97.25 90 ALA A O 1
ATOM 655 N N .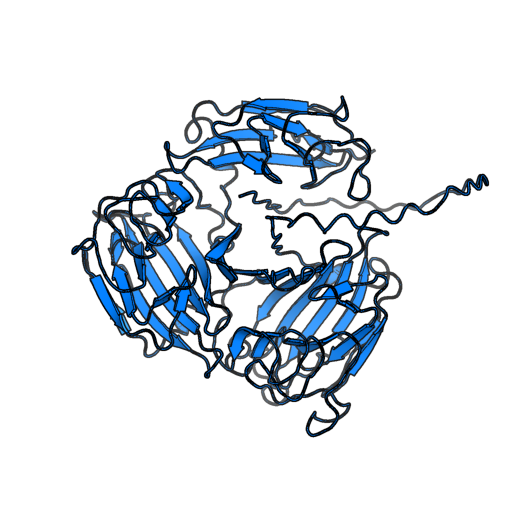 TYR A 1 91 ? -21.931 -3.643 10.411 1.00 97.88 91 TYR A N 1
ATOM 656 C CA . TYR A 1 91 ? -21.505 -3.608 11.805 1.00 97.88 91 TYR A CA 1
ATOM 657 C C . TYR A 1 91 ? -21.675 -2.195 12.364 1.00 97.88 91 TYR A C 1
ATOM 659 O O . TYR A 1 91 ? -21.229 -1.216 11.766 1.00 97.88 91 TYR A O 1
ATOM 667 N N . SER A 1 92 ? -22.260 -2.100 13.556 1.00 97.75 92 SER A N 1
ATOM 668 C CA . SER A 1 92 ? -22.503 -0.836 14.266 1.00 97.75 92 SER A CA 1
ATOM 669 C C . SER A 1 92 ? -21.710 -0.710 15.568 1.00 97.75 92 SER A C 1
ATOM 671 O O . SER A 1 92 ? -21.843 0.275 16.295 1.00 97.75 92 SER A O 1
ATOM 673 N N . THR A 1 93 ? -20.866 -1.692 15.885 1.00 98.00 93 THR A N 1
ATOM 674 C CA . THR A 1 93 ? -20.021 -1.697 17.082 1.00 98.00 93 THR A CA 1
ATOM 675 C C . THR A 1 93 ? -18.639 -2.252 16.779 1.00 98.00 93 THR A C 1
ATOM 677 O O . THR A 1 93 ? -18.464 -3.073 15.876 1.00 98.00 93 THR A O 1
ATOM 680 N N . ILE A 1 94 ? -17.665 -1.827 17.577 1.00 98.31 94 ILE A N 1
ATOM 681 C CA . ILE A 1 94 ? -16.328 -2.414 17.635 1.00 98.31 94 ILE A CA 1
ATOM 682 C C . ILE A 1 94 ? -15.919 -2.626 19.093 1.00 98.31 94 ILE A C 1
ATOM 684 O O . ILE A 1 94 ? -16.355 -1.892 19.987 1.00 98.31 94 ILE A O 1
ATOM 688 N N . THR A 1 95 ? -15.046 -3.596 19.328 1.00 98.25 95 THR A N 1
ATOM 689 C CA . THR A 1 95 ? -14.226 -3.660 20.537 1.00 98.25 95 THR A CA 1
ATOM 690 C C . THR A 1 95 ? -12.813 -3.202 20.200 1.00 98.25 95 THR A C 1
ATOM 692 O O . THR A 1 95 ? -12.225 -3.677 19.234 1.00 98.25 95 THR A O 1
ATOM 695 N N . ILE A 1 96 ? -12.284 -2.286 21.007 1.00 98.19 96 ILE A N 1
ATOM 696 C CA . ILE A 1 96 ? -10.923 -1.751 20.946 1.00 98.19 96 ILE A CA 1
ATOM 697 C C . ILE A 1 96 ? -10.123 -2.390 22.076 1.00 98.19 96 ILE A C 1
ATOM 699 O O . ILE A 1 96 ? -10.583 -2.383 23.218 1.00 98.19 96 ILE A O 1
ATOM 703 N N . SER A 1 97 ? -8.949 -2.925 21.767 1.00 97.19 97 SER A N 1
ATOM 704 C CA . SER A 1 97 ? -8.038 -3.554 22.725 1.00 97.19 97 SER A CA 1
ATOM 705 C C . SER A 1 97 ? -6.805 -2.691 22.969 1.00 97.19 97 SER A C 1
ATOM 707 O O . SER A 1 97 ? -6.335 -2.038 22.034 1.00 97.19 97 SER A O 1
ATOM 709 N N . THR A 1 98 ? -6.254 -2.702 24.189 1.00 95.25 98 THR A N 1
ATOM 710 C CA . THR A 1 98 ? -4.934 -2.105 24.467 1.00 95.25 98 THR A CA 1
ATOM 711 C C . THR A 1 98 ? -3.811 -2.824 23.727 1.00 95.25 98 THR A C 1
ATOM 713 O O . THR A 1 98 ? -2.850 -2.175 23.336 1.00 95.25 98 THR A O 1
ATOM 716 N N . ASN A 1 99 ? -4.003 -4.108 23.412 1.00 95.19 99 ASN A N 1
ATOM 717 C CA . ASN A 1 99 ? -3.062 -4.995 22.717 1.00 95.19 99 ASN A CA 1
ATOM 718 C C . ASN A 1 99 ? -3.068 -4.807 21.181 1.00 95.19 99 ASN A C 1
ATOM 720 O O . ASN A 1 99 ? -2.863 -5.751 20.425 1.00 95.19 99 ASN A O 1
ATOM 724 N N . GLY A 1 100 ? -3.395 -3.597 20.704 1.00 96.19 100 GLY A N 1
ATOM 725 C CA . GLY A 1 100 ? -3.252 -3.178 19.300 1.00 96.19 100 GLY A CA 1
ATOM 726 C C . GLY A 1 100 ? -4.152 -3.868 18.263 1.00 96.19 100 GLY A C 1
ATOM 727 O O . GLY A 1 100 ? -3.867 -3.818 17.060 1.00 96.19 100 GLY A O 1
ATOM 728 N N . TRP A 1 101 ? -5.256 -4.480 18.696 1.00 98.00 101 TRP A N 1
ATOM 729 C CA . TRP A 1 101 ? -6.269 -5.072 17.818 1.00 98.00 101 TRP A CA 1
ATOM 730 C C . TRP A 1 101 ? -7.661 -4.453 18.001 1.00 98.00 101 TRP A C 1
ATOM 732 O O . TRP A 1 101 ? -7.994 -3.914 19.060 1.00 98.00 101 TRP A O 1
ATOM 742 N N . ILE A 1 102 ? -8.500 -4.559 16.965 1.00 98.56 102 ILE A N 1
ATOM 743 C CA . ILE A 1 102 ? -9.937 -4.257 17.040 1.00 98.56 102 ILE A CA 1
ATOM 744 C C . ILE A 1 102 ? -10.770 -5.404 16.451 1.00 98.56 102 ILE A C 1
ATOM 746 O O . ILE A 1 102 ? -10.350 -6.071 15.505 1.00 98.56 102 ILE A O 1
ATOM 750 N N . GLU A 1 103 ? -11.971 -5.614 16.988 1.00 98.44 103 GLU A N 1
ATOM 751 C CA . GLU A 1 103 ? -12.917 -6.635 16.514 1.00 98.44 103 GLU A CA 1
ATOM 752 C C . GLU A 1 103 ? -14.297 -6.016 16.255 1.00 98.44 103 GLU A C 1
ATOM 754 O O . GLU A 1 103 ? -14.849 -5.313 17.106 1.00 98.44 103 GLU A O 1
ATOM 759 N N . PHE A 1 104 ? -14.866 -6.257 15.074 1.00 98.50 104 PHE A N 1
ATOM 760 C CA . PHE A 1 104 ? -16.151 -5.686 14.659 1.00 98.50 104 PHE A CA 1
ATOM 761 C C . PHE A 1 104 ? -17.320 -6.528 15.177 1.00 98.50 104 PHE A C 1
ATOM 763 O O . PHE A 1 104 ? -17.261 -7.748 15.182 1.00 98.50 104 PHE A O 1
ATOM 770 N N . GLY A 1 105 ? -18.409 -5.901 15.620 1.00 96.81 105 GLY A N 1
ATOM 771 C CA . GLY A 1 105 ? -19.572 -6.621 16.163 1.00 96.81 105 GLY A CA 1
ATOM 772 C C . GLY A 1 105 ? -19.398 -7.134 17.598 1.00 96.81 105 GLY A C 1
ATOM 773 O O . GLY A 1 105 ? -20.290 -7.807 18.115 1.00 96.81 105 GLY A O 1
ATOM 774 N N . GLY A 1 106 ? -18.292 -6.778 18.257 1.00 93.94 106 GLY A N 1
ATOM 775 C CA . GLY A 1 106 ? -17.988 -7.123 19.644 1.00 93.94 106 GLY A CA 1
ATOM 776 C C . GLY A 1 106 ? -16.944 -8.232 19.789 1.00 93.94 106 GLY A C 1
ATOM 777 O O . GLY A 1 106 ? -16.687 -8.992 18.859 1.00 93.94 106 GLY A O 1
ATOM 778 N N . ASN A 1 107 ? -16.360 -8.307 20.985 1.00 95.44 107 ASN A N 1
ATOM 779 C CA . ASN A 1 107 ? -15.297 -9.243 21.337 1.00 95.44 107 ASN A CA 1
ATOM 780 C C . ASN A 1 107 ? -15.804 -10.685 21.436 1.00 95.44 107 ASN A C 1
ATOM 782 O O . ASN A 1 107 ? -16.655 -10.986 22.281 1.00 95.44 107 ASN A O 1
ATOM 786 N N . THR A 1 108 ? -15.250 -11.581 20.621 1.00 95.62 108 THR A N 1
ATOM 787 C CA . THR A 1 108 ? -15.590 -13.014 20.661 1.00 95.62 108 THR A CA 1
ATOM 788 C C . THR A 1 108 ? -14.531 -13.878 21.343 1.00 95.62 108 THR A C 1
ATOM 790 O O . THR A 1 108 ? -14.748 -15.074 21.549 1.00 95.62 108 THR A O 1
ATOM 793 N N . CYS A 1 109 ? -13.432 -13.275 21.792 1.00 93.06 109 CYS A N 1
ATOM 794 C CA . CYS A 1 109 ? -12.392 -13.946 22.553 1.00 93.06 109 CYS A CA 1
ATOM 795 C C . CYS A 1 109 ? -12.847 -14.158 24.008 1.00 93.06 109 CYS A C 1
ATOM 797 O O . CYS A 1 109 ? -12.733 -13.281 24.865 1.00 93.06 109 CYS A O 1
ATOM 799 N N . THR A 1 110 ? -13.395 -15.341 24.305 1.00 84.88 110 THR A N 1
ATOM 800 C CA . THR A 1 110 ? -13.969 -15.657 25.631 1.00 84.88 110 THR A CA 1
ATOM 801 C C . THR A 1 110 ? -13.080 -16.518 26.530 1.00 84.88 110 THR A C 1
ATOM 803 O O . THR A 1 110 ? -13.445 -16.792 27.673 1.00 84.88 110 THR A O 1
ATOM 806 N N . SER A 1 111 ? -11.944 -17.012 26.035 1.00 86.88 111 SER A N 1
ATOM 807 C CA . SER A 1 111 ? -11.056 -17.893 26.803 1.00 86.88 111 SER A CA 1
ATOM 808 C C . SER A 1 111 ? -9.606 -17.784 26.348 1.00 86.88 111 SER A C 1
ATOM 810 O O . SER A 1 111 ? -9.325 -17.958 25.165 1.00 86.88 111 SER A O 1
ATOM 812 N N . GLY A 1 112 ? -8.686 -17.588 27.298 1.00 85.38 112 GLY A N 1
ATOM 813 C CA . GLY A 1 112 ? -7.253 -17.478 27.004 1.00 85.38 112 GLY A CA 1
ATOM 814 C C . GLY A 1 112 ? -6.864 -16.156 26.336 1.00 85.38 112 GLY A C 1
ATOM 815 O O . GLY A 1 112 ? -5.978 -16.162 25.488 1.00 85.38 112 GLY A O 1
ATOM 816 N N . CYS A 1 113 ? -7.548 -15.067 26.702 1.00 88.06 113 CYS A N 1
ATOM 817 C CA . CYS A 1 113 ? -7.454 -13.739 26.084 1.00 88.06 113 CYS A CA 1
ATOM 818 C C . CYS A 1 113 ? -6.984 -12.678 27.093 1.00 88.06 113 CYS A C 1
ATOM 820 O O . CYS A 1 113 ? -7.542 -11.588 27.134 1.00 88.06 113 CYS A O 1
ATOM 822 N N . GLY A 1 114 ? -6.048 -13.038 27.976 1.00 81.94 114 GLY A N 1
ATOM 823 C CA . GLY A 1 114 ? -5.548 -12.134 29.016 1.00 81.94 114 GLY A CA 1
ATOM 824 C C . GLY A 1 114 ? -6.595 -11.722 30.053 1.00 81.94 114 GLY A C 1
ATOM 825 O O . GLY A 1 114 ? -7.683 -12.306 30.167 1.00 81.94 114 GLY A O 1
ATOM 826 N N . THR A 1 115 ? -6.242 -10.716 30.851 1.00 83.81 115 THR A N 1
ATOM 827 C CA . THR A 1 115 ? -7.232 -10.022 31.684 1.00 83.81 115 THR A CA 1
ATOM 828 C C . THR A 1 115 ? -8.104 -9.107 30.807 1.00 83.81 115 THR A C 1
ATOM 830 O O . THR A 1 115 ? -7.788 -8.865 29.649 1.00 83.81 115 THR A O 1
ATOM 833 N N . GLY A 1 116 ? -9.307 -8.729 31.260 1.00 83.94 116 GLY A N 1
ATOM 834 C CA . GLY A 1 116 ? -10.188 -7.829 30.486 1.00 83.94 116 GLY A CA 1
ATOM 835 C C . GLY A 1 116 ? -10.641 -8.320 29.094 1.00 83.94 116 GLY A C 1
ATOM 836 O O . GLY A 1 116 ? -11.232 -7.537 28.347 1.00 83.94 116 GLY A O 1
ATOM 837 N N . ASN A 1 117 ? -10.397 -9.596 28.758 1.00 92.19 117 ASN A N 1
ATOM 838 C CA . ASN A 1 117 ? -10.574 -10.199 27.429 1.00 92.19 117 ASN A CA 1
ATOM 839 C C . ASN A 1 117 ? -9.806 -9.469 26.308 1.00 92.19 117 ASN A C 1
ATOM 841 O O . ASN A 1 117 ? -10.219 -9.497 25.148 1.00 92.19 117 ASN A O 1
ATOM 845 N N . SER A 1 118 ? -8.716 -8.792 26.657 1.00 93.88 118 SER A N 1
ATOM 846 C CA . SER A 1 118 ? -7.783 -8.170 25.726 1.00 93.88 118 SER A CA 1
ATOM 847 C C . SER A 1 118 ? -6.686 -9.182 25.404 1.00 93.88 118 SER A C 1
ATOM 849 O O . SER A 1 118 ? -5.755 -9.299 26.180 1.00 93.88 118 SER A O 1
ATOM 851 N N . ASP A 1 119 ? -6.782 -9.961 24.319 1.00 95.25 119 ASP A N 1
ATOM 852 C CA . ASP A 1 119 ? -5.802 -11.022 24.037 1.00 95.25 119 ASP A CA 1
ATOM 853 C C . ASP A 1 119 ? -4.391 -10.440 23.823 1.00 95.25 119 ASP A C 1
ATOM 855 O O . ASP A 1 119 ? -4.219 -9.710 22.843 1.00 95.25 119 ASP A O 1
ATOM 859 N N . PRO A 1 120 ? -3.406 -10.721 24.702 1.00 93.94 120 PRO A N 1
ATOM 860 C CA . PRO A 1 120 ? -2.029 -10.249 24.536 1.00 93.94 120 PRO A CA 1
ATOM 861 C C . PRO A 1 120 ? -1.196 -11.215 23.686 1.00 93.94 120 PRO A C 1
ATOM 863 O O . PRO A 1 120 ? -0.142 -10.866 23.178 1.00 93.94 120 PRO A O 1
ATOM 866 N N . ALA A 1 121 ? -1.654 -12.460 23.521 1.00 93.75 121 ALA A N 1
ATOM 867 C CA . ALA A 1 121 ? -0.886 -13.499 22.853 1.00 93.75 121 ALA A CA 1
ATOM 868 C C . ALA A 1 121 ? -1.222 -13.523 21.363 1.00 93.75 121 ALA A C 1
ATOM 870 O O . ALA A 1 121 ? -2.156 -14.213 20.935 1.00 93.75 121 ALA A O 1
ATOM 871 N N . ASN A 1 122 ? -0.441 -12.784 20.579 1.00 95.50 122 ASN A N 1
ATOM 872 C CA . ASN A 1 122 ? -0.604 -12.727 19.139 1.00 95.50 122 ASN A CA 1
ATOM 873 C C . ASN A 1 122 ? -0.477 -14.111 18.475 1.00 95.50 122 ASN A C 1
ATOM 875 O O . ASN A 1 122 ? 0.252 -15.007 18.909 1.00 95.50 122 ASN A O 1
ATOM 879 N N . THR A 1 123 ? -1.224 -14.305 17.392 1.00 96.38 123 THR A N 1
ATOM 880 C CA . THR A 1 123 ? -1.149 -15.512 16.562 1.00 96.38 123 THR A CA 1
ATOM 881 C C . THR A 1 123 ? -1.307 -15.138 15.102 1.00 96.38 123 THR A C 1
ATOM 883 O O . THR A 1 123 ? -2.029 -14.200 14.769 1.00 96.38 123 THR A O 1
ATOM 886 N N . CYS A 1 124 ? -0.673 -15.908 14.223 1.00 97.81 124 CYS A N 1
ATOM 887 C CA . CYS A 1 124 ? -0.786 -15.679 12.793 1.00 97.81 124 CYS A CA 1
ATOM 888 C C . CYS A 1 124 ? -2.251 -15.810 12.336 1.00 97.81 124 CYS A C 1
ATOM 890 O O . CYS A 1 124 ? -2.947 -16.752 12.716 1.00 97.81 124 CYS A O 1
ATOM 892 N N . LEU A 1 125 ? -2.716 -14.855 11.526 1.00 98.06 125 LEU A N 1
ATOM 893 C CA . LEU A 1 125 ? -4.060 -14.869 10.942 1.00 98.06 125 LEU A CA 1
ATOM 894 C C . LEU A 1 125 ? -4.190 -15.973 9.870 1.00 98.06 125 LEU A C 1
ATOM 896 O O . LEU A 1 125 ? -3.270 -16.121 9.074 1.00 98.06 125 LEU A O 1
ATOM 900 N N . PRO A 1 126 ? -5.334 -16.672 9.760 1.00 98.06 126 PRO A N 1
ATOM 901 C CA . PRO A 1 126 ? -6.530 -16.471 10.561 1.00 98.06 126 PRO A CA 1
ATOM 902 C C . PRO A 1 126 ? -6.408 -17.086 11.962 1.00 98.06 126 PRO A C 1
ATOM 904 O O . PRO A 1 126 ? -6.001 -18.236 12.124 1.00 98.06 126 PRO A O 1
ATOM 907 N N . THR A 1 127 ? -6.828 -16.339 12.980 1.00 95.69 127 THR A N 1
ATOM 908 C CA . THR A 1 127 ? -6.882 -16.816 14.363 1.00 95.69 127 THR A CA 1
ATOM 909 C C . THR A 1 127 ? -8.254 -17.393 14.700 1.00 95.69 127 THR A C 1
ATOM 911 O O . THR A 1 127 ? -9.295 -16.866 14.310 1.00 95.69 127 THR A O 1
ATOM 914 N N . SER A 1 128 ? -8.280 -18.489 15.462 1.00 94.94 128 SER A N 1
ATOM 915 C CA . SER A 1 128 ? -9.524 -19.129 15.906 1.00 94.94 128 SER A CA 1
ATOM 916 C C . SER A 1 128 ? -10.218 -18.404 17.057 1.00 94.94 128 SER A C 1
ATOM 918 O O . SER A 1 128 ? -11.381 -18.691 17.328 1.00 94.94 128 SER A O 1
ATOM 920 N N . LYS A 1 129 ? -9.494 -17.544 17.782 1.00 94.38 129 LYS A N 1
ATOM 921 C CA . LYS A 1 129 ? -9.988 -16.900 19.006 1.00 94.38 129 LYS A CA 1
ATOM 922 C C . LYS A 1 129 ? -10.928 -15.724 18.733 1.00 94.38 129 LYS A C 1
ATOM 924 O O . LYS A 1 129 ? -11.801 -15.460 19.551 1.00 94.38 129 LYS A O 1
ATOM 929 N N . HIS A 1 130 ? -10.764 -15.075 17.583 1.00 95.69 130 HIS A N 1
ATOM 930 C CA . HIS A 1 130 ? -11.593 -13.963 17.130 1.00 95.69 130 HIS A CA 1
ATOM 931 C C . HIS A 1 130 ? -12.411 -14.419 15.923 1.00 95.69 130 HIS A C 1
ATOM 933 O O . HIS A 1 130 ? -11.886 -14.635 14.834 1.00 95.69 130 HIS A O 1
ATOM 939 N N . THR A 1 131 ? -13.697 -14.665 16.147 1.00 96.81 131 THR A N 1
ATOM 940 C CA . THR A 1 131 ? -14.630 -15.225 15.161 1.00 96.81 131 THR A CA 1
ATOM 941 C C . THR A 1 131 ? -15.361 -14.170 14.337 1.00 96.81 131 THR A C 1
ATOM 943 O O . THR A 1 131 ? -15.856 -14.502 13.257 1.00 96.81 131 THR A O 1
ATOM 946 N N . ASN A 1 132 ? -15.392 -12.916 14.791 1.00 97.88 132 ASN A N 1
ATOM 947 C CA . ASN A 1 132 ? -15.860 -11.784 13.996 1.00 97.88 132 ASN A CA 1
ATOM 948 C C . ASN A 1 132 ? -14.715 -11.201 13.141 1.00 97.88 132 ASN A C 1
ATOM 950 O O . ASN A 1 132 ? -13.562 -11.611 13.312 1.00 97.88 132 ASN A O 1
ATOM 954 N N . PRO A 1 133 ? -14.991 -10.253 12.217 1.00 98.31 133 PRO A N 1
ATOM 955 C CA . PRO A 1 133 ? -13.926 -9.571 11.498 1.00 98.31 133 PRO A CA 1
ATOM 956 C C . PRO A 1 133 ? -12.979 -8.878 12.470 1.00 98.31 133 PRO A C 1
ATOM 958 O O . PRO A 1 133 ? -13.409 -8.198 13.407 1.00 98.31 133 PRO A O 1
ATOM 961 N N . PHE A 1 134 ? -11.689 -9.059 12.231 1.00 98.50 134 PHE A N 1
ATOM 962 C CA . PHE A 1 134 ? -10.642 -8.732 13.183 1.00 98.50 134 PHE A CA 1
ATOM 963 C C . PHE A 1 134 ? -9.495 -8.031 12.466 1.00 98.50 134 PHE A C 1
ATOM 965 O O . PHE A 1 134 ? -8.997 -8.494 11.437 1.00 98.50 134 PHE A O 1
ATOM 972 N N . LEU A 1 135 ? -9.090 -6.893 13.016 1.00 98.69 135 LEU A N 1
ATOM 973 C CA . LEU A 1 135 ? -7.974 -6.098 12.535 1.00 98.69 135 LEU A CA 1
ATOM 974 C C . LEU A 1 135 ? -6.868 -6.151 13.587 1.00 98.69 135 LEU A C 1
ATOM 976 O O . LEU A 1 135 ? -7.011 -5.601 14.679 1.00 98.69 135 LEU A O 1
ATOM 980 N N . ALA A 1 136 ? -5.755 -6.777 13.228 1.00 98.38 136 ALA A N 1
ATOM 981 C CA . ALA A 1 136 ? -4.510 -6.712 13.970 1.00 98.38 136 ALA A CA 1
ATOM 982 C C . ALA A 1 136 ? -3.706 -5.522 13.427 1.00 98.38 136 ALA A C 1
ATOM 984 O O . ALA A 1 136 ? -3.009 -5.651 12.422 1.00 98.38 136 ALA A O 1
ATOM 985 N N . ALA A 1 137 ? -3.858 -4.339 14.029 1.00 97.38 137 ALA A N 1
ATOM 986 C CA . ALA A 1 137 ? -3.110 -3.156 13.600 1.00 97.38 137 ALA A CA 1
ATOM 987 C C . ALA A 1 137 ? -1.649 -3.246 14.061 1.00 97.38 137 ALA A C 1
ATOM 989 O O . ALA A 1 137 ? -0.739 -2.990 13.281 1.00 97.38 137 ALA A O 1
ATOM 990 N N . TYR A 1 138 ? -1.435 -3.681 15.298 1.00 96.69 138 TYR A N 1
ATOM 991 C CA . TYR A 1 138 ? -0.155 -4.149 15.821 1.00 96.69 138 TYR A CA 1
ATOM 992 C C . TYR A 1 138 ? -0.476 -5.077 16.996 1.00 96.69 138 TYR A C 1
ATOM 994 O O . TYR A 1 138 ? -0.476 -4.656 18.147 1.00 96.69 138 TYR A O 1
ATOM 1002 N N . TRP A 1 139 ? -0.904 -6.307 16.703 1.00 97.56 139 TRP A N 1
ATOM 1003 C CA . TRP A 1 139 ? -1.360 -7.212 17.756 1.00 97.56 139 TRP A CA 1
ATOM 1004 C C . TRP A 1 139 ? -0.172 -7.862 18.457 1.00 97.56 139 TRP A C 1
ATOM 1006 O O . TRP A 1 139 ? 0.502 -8.696 17.847 1.00 97.56 139 TRP A O 1
ATOM 1016 N N . ASP A 1 140 ? 0.039 -7.481 19.715 1.00 94.81 140 ASP A N 1
ATOM 1017 C CA . ASP A 1 140 ? 1.037 -8.007 20.654 1.00 94.81 140 ASP A CA 1
ATOM 1018 C C . ASP A 1 140 ? 0.604 -7.680 22.102 1.00 94.81 140 ASP A C 1
ATOM 1020 O O . ASP A 1 140 ? -0.415 -7.012 22.298 1.00 94.81 140 ASP A O 1
ATOM 1024 N N . ASP A 1 141 ? 1.354 -8.131 23.104 1.00 92.81 141 ASP A N 1
ATOM 1025 C CA . ASP A 1 141 ? 1.189 -7.733 24.508 1.00 92.81 141 ASP A CA 1
ATOM 1026 C C . ASP A 1 141 ? 1.623 -6.270 24.664 1.00 92.81 141 ASP A C 1
ATOM 1028 O O . ASP A 1 141 ? 2.812 -5.966 24.669 1.00 92.81 141 ASP A O 1
ATOM 1032 N N . ALA A 1 142 ? 0.660 -5.346 24.710 1.00 91.75 142 ALA A N 1
ATOM 1033 C CA . ALA A 1 142 ? 0.934 -3.917 24.708 1.00 91.75 142 ALA A CA 1
ATOM 1034 C C . ALA A 1 142 ? 0.252 -3.208 25.878 1.00 91.75 142 ALA A C 1
ATOM 1036 O O . ALA A 1 142 ? -0.929 -3.393 26.191 1.00 91.75 142 ALA A O 1
ATOM 1037 N N . GLN A 1 143 ? 0.995 -2.297 26.491 1.00 90.06 143 GLN A N 1
ATOM 1038 C CA . GLN A 1 143 ? 0.527 -1.461 27.578 1.00 90.06 143 GLN A CA 1
ATOM 1039 C C . GLN A 1 143 ? 0.471 -0.002 27.130 1.00 90.06 143 GLN A C 1
ATOM 1041 O O . GLN A 1 143 ? 1.379 0.518 26.494 1.00 90.06 143 GLN A O 1
ATOM 1046 N N . THR A 1 144 ? -0.600 0.708 27.474 1.00 89.12 144 THR A N 1
ATOM 1047 C CA . THR A 1 144 ? -0.712 2.124 27.100 1.00 89.12 144 THR A CA 1
ATOM 1048 C C . THR A 1 144 ? 0.263 2.997 27.885 1.00 89.12 144 THR A C 1
ATOM 1050 O O . THR A 1 144 ? 0.327 2.872 29.115 1.00 89.12 144 THR A O 1
ATOM 1053 N N . PHE A 1 145 ? 0.871 4.001 27.243 1.00 78.00 145 PHE A N 1
ATOM 1054 C CA . PHE A 1 145 ? 1.406 5.143 27.991 1.00 78.00 145 PHE A CA 1
ATOM 1055 C C . PHE A 1 145 ? 0.235 5.838 28.687 1.00 78.00 145 PHE A C 1
ATOM 1057 O O . PHE A 1 145 ? -0.735 6.207 28.029 1.00 78.00 145 PHE A O 1
ATOM 1064 N N . GLY A 1 146 ? 0.270 6.004 30.013 1.00 67.00 146 GLY A N 1
ATOM 1065 C CA . GLY A 1 146 ? -0.778 6.721 30.759 1.00 67.00 146 GLY A CA 1
ATOM 1066 C C . GLY A 1 146 ? -2.211 6.442 30.256 1.00 67.00 146 GLY A C 1
ATOM 1067 O O . GLY A 1 146 ? -2.655 5.301 30.253 1.00 67.00 146 GLY A O 1
ATOM 1068 N N . ALA A 1 147 ? -2.933 7.484 29.814 1.00 61.38 147 ALA A N 1
ATOM 1069 C CA . ALA A 1 147 ? -4.255 7.382 29.171 1.00 61.38 147 ALA A CA 1
ATOM 1070 C C . ALA A 1 147 ? -4.254 7.641 27.643 1.00 61.38 147 ALA A C 1
ATOM 1072 O O . ALA A 1 147 ? -4.961 8.537 27.180 1.00 61.38 147 ALA A O 1
ATOM 1073 N N . HIS A 1 148 ? -3.402 6.943 26.881 1.00 77.31 148 HIS A N 1
ATOM 1074 C CA . HIS A 1 148 ? -3.022 7.367 25.519 1.00 77.31 148 HIS A CA 1
ATOM 1075 C C . HIS A 1 148 ? -3.560 6.484 24.379 1.00 77.31 148 HIS A C 1
ATOM 1077 O O . HIS A 1 148 ? -3.077 6.591 23.256 1.00 77.31 148 HIS A O 1
ATOM 1083 N N . ILE A 1 149 ? -4.618 5.691 24.606 1.00 94.00 149 ILE A N 1
ATOM 1084 C CA . ILE A 1 149 ? -5.507 5.320 23.493 1.00 94.00 149 ILE A CA 1
ATOM 1085 C C . ILE A 1 149 ? -6.670 6.304 23.464 1.00 94.00 149 ILE A C 1
ATOM 1087 O O . ILE A 1 149 ? -7.397 6.432 24.450 1.00 94.00 149 ILE A O 1
ATOM 1091 N N . ARG A 1 150 ? -6.857 7.001 22.342 1.00 94.81 150 ARG A N 1
ATOM 1092 C CA . ARG A 1 150 ? -7.899 8.025 22.150 1.00 94.81 150 ARG A CA 1
ATOM 1093 C C . ARG A 1 150 ? -8.757 7.660 20.951 1.00 94.81 150 ARG A C 1
ATOM 1095 O O . ARG A 1 150 ? -8.222 7.347 19.898 1.00 94.81 150 ARG A O 1
ATOM 1102 N N . TYR A 1 151 ? -10.076 7.722 21.071 1.00 96.50 151 TYR A N 1
ATOM 1103 C CA . TYR A 1 151 ? -10.960 7.390 19.955 1.00 96.50 151 TYR A CA 1
ATOM 1104 C C . TYR A 1 151 ? -12.209 8.258 19.922 1.00 96.50 151 TYR A C 1
ATOM 1106 O O . TYR A 1 151 ? -12.721 8.706 20.950 1.00 96.50 151 TYR A O 1
ATOM 1114 N N . GLY A 1 152 ? -12.701 8.516 18.717 1.00 96.00 152 GLY A N 1
ATOM 1115 C CA . GLY A 1 152 ? -13.835 9.400 18.503 1.00 96.00 152 GLY A CA 1
ATOM 1116 C C . GLY A 1 152 ? -14.187 9.551 17.032 1.00 96.00 152 GLY A C 1
ATOM 1117 O O . GLY A 1 152 ? -13.652 8.868 16.163 1.00 96.00 152 GLY A O 1
ATOM 1118 N N . THR A 1 153 ? -15.135 10.440 16.756 1.00 96.00 153 THR A N 1
ATOM 1119 C CA . THR A 1 153 ? -15.649 10.680 15.404 1.00 96.00 153 THR A CA 1
ATOM 1120 C C . THR A 1 153 ? -15.388 12.113 14.980 1.00 96.00 153 THR A C 1
ATOM 1122 O O . THR A 1 153 ? -15.663 13.044 15.735 1.00 96.00 153 THR A O 1
ATOM 1125 N N . VAL A 1 154 ? -14.923 12.278 13.747 1.00 93.75 154 VAL A N 1
ATOM 1126 C CA . VAL A 1 154 ? -14.805 13.566 13.059 1.00 93.75 154 VAL A CA 1
ATOM 1127 C C . VAL A 1 154 ? -15.639 13.564 11.778 1.00 93.75 154 VAL A C 1
ATOM 1129 O O . VAL A 1 154 ? -16.071 12.513 11.298 1.00 93.75 154 VAL A O 1
ATOM 1132 N N . GLY A 1 155 ? -15.859 14.749 11.213 1.00 89.75 155 GLY A N 1
ATOM 1133 C CA . GLY A 1 155 ? -16.644 14.928 9.992 1.00 89.75 155 GLY A CA 1
ATOM 1134 C C . GLY A 1 155 ? -18.154 14.999 10.233 1.00 89.75 155 GLY A C 1
ATOM 1135 O O . GLY A 1 155 ? -18.638 15.008 11.366 1.00 89.75 155 GLY A O 1
ATOM 1136 N N . GLN A 1 156 ? -18.909 15.079 9.140 1.00 88.19 156 GLN A N 1
ATOM 1137 C CA . GLN A 1 156 ? -20.371 15.180 9.139 1.00 88.19 156 GLN A CA 1
ATOM 1138 C C . GLN A 1 156 ? -20.958 14.072 8.268 1.00 88.19 156 GLN A C 1
ATOM 1140 O O . GLN A 1 156 ? -20.348 13.679 7.278 1.00 88.19 156 GLN A O 1
ATOM 1145 N N . SER A 1 157 ? -22.130 13.546 8.639 1.00 90.38 157 SER A N 1
ATOM 1146 C CA . SER A 1 157 ? -22.802 12.526 7.825 1.00 90.38 157 SER A CA 1
ATOM 1147 C C . SER A 1 157 ? -23.135 13.102 6.445 1.00 90.38 157 SER A C 1
ATOM 1149 O O . SER A 1 157 ? -23.557 14.262 6.377 1.00 90.38 157 SER A O 1
ATOM 1151 N N . PRO A 1 158 ? -22.990 12.324 5.360 1.00 91.44 158 PRO A N 1
ATOM 1152 C CA . PRO A 1 158 ? -22.606 10.904 5.283 1.00 91.44 158 PRO A CA 1
ATOM 1153 C C . PRO A 1 158 ? -21.095 10.621 5.105 1.00 91.44 158 PRO A C 1
ATOM 1155 O O . PRO A 1 158 ? -20.737 9.548 4.629 1.00 91.44 158 PRO A O 1
ATOM 1158 N N . ASN A 1 159 ? -20.195 11.548 5.449 1.00 89.25 159 ASN A N 1
ATOM 1159 C CA . ASN A 1 159 ? -18.742 11.398 5.281 1.00 89.25 159 ASN A CA 1
ATOM 1160 C C . ASN A 1 159 ? -17.980 11.578 6.609 1.00 89.25 159 ASN A C 1
ATOM 1162 O O . ASN A 1 159 ? -17.070 12.402 6.722 1.00 89.25 159 ASN A O 1
ATOM 1166 N N . ARG A 1 160 ? -18.370 10.832 7.646 1.00 94.12 160 ARG A N 1
ATOM 1167 C CA . ARG A 1 160 ? -17.666 10.794 8.936 1.00 94.12 160 ARG A CA 1
ATOM 1168 C C . ARG A 1 160 ? -16.474 9.840 8.900 1.00 94.12 160 ARG A C 1
ATOM 1170 O O . ARG A 1 160 ? -16.446 8.873 8.144 1.00 94.12 160 ARG A O 1
ATOM 1177 N N . THR A 1 161 ? -15.537 10.067 9.810 1.00 95.25 161 THR A N 1
ATOM 1178 C CA . THR A 1 161 ? -14.425 9.154 10.085 1.00 95.25 161 THR A CA 1
ATOM 1179 C C . THR A 1 161 ? -14.423 8.816 11.568 1.00 95.25 161 THR A C 1
ATOM 1181 O O . THR A 1 161 ? -14.440 9.718 12.408 1.00 95.25 161 THR A O 1
ATOM 1184 N N . PHE A 1 162 ? -14.394 7.526 11.897 1.00 97.12 162 PHE A N 1
ATOM 1185 C CA . PHE A 1 162 ? -14.122 7.062 13.255 1.00 97.12 162 PHE A CA 1
ATOM 1186 C C . PHE A 1 162 ? -12.624 6.779 13.376 1.00 97.12 162 PHE A C 1
ATOM 1188 O O . PHE A 1 162 ? -12.106 5.936 12.648 1.00 97.12 162 PHE A O 1
ATOM 1195 N N . LEU A 1 163 ? -11.926 7.497 14.254 1.00 95.94 163 LEU A N 1
ATOM 1196 C CA . LEU A 1 163 ? -10.480 7.369 14.443 1.00 95.94 163 LEU A CA 1
ATOM 1197 C C . LEU A 1 163 ? -10.159 6.740 15.798 1.00 95.94 163 LEU A C 1
ATOM 1199 O O . LEU A 1 163 ? -10.859 6.990 16.783 1.00 95.94 163 LEU A O 1
ATOM 1203 N N . ILE A 1 164 ? -9.090 5.949 15.837 1.00 96.94 164 ILE A N 1
ATOM 1204 C CA . ILE A 1 164 ? -8.515 5.350 17.042 1.00 96.94 164 ILE A CA 1
ATOM 1205 C C . ILE A 1 164 ? -7.018 5.606 16.996 1.00 96.94 164 ILE A C 1
ATOM 1207 O O . ILE A 1 164 ? -6.337 5.212 16.055 1.00 96.94 164 ILE A O 1
ATOM 1211 N N . ASP A 1 165 ? -6.517 6.283 18.006 1.00 95.56 165 ASP A N 1
ATOM 1212 C CA . ASP A 1 165 ? -5.135 6.687 18.132 1.00 95.56 165 ASP A CA 1
ATOM 1213 C C . ASP A 1 165 ? -4.474 5.887 19.244 1.00 95.56 165 ASP A C 1
ATOM 1215 O O . ASP A 1 165 ? -4.986 5.881 20.362 1.00 95.56 165 ASP A O 1
ATOM 1219 N N . TYR A 1 166 ? -3.377 5.211 18.922 1.00 95.19 166 TYR A N 1
ATOM 1220 C CA . TYR A 1 166 ? -2.600 4.386 19.831 1.00 95.19 166 TYR A CA 1
ATOM 1221 C C . TYR A 1 166 ? -1.257 5.043 20.124 1.00 95.19 166 TYR A C 1
ATOM 1223 O O . TYR A 1 166 ? -0.507 5.396 19.211 1.00 95.19 166 TYR A O 1
ATOM 1231 N N . GLU A 1 167 ? -0.937 5.129 21.408 1.00 93.00 167 GLU A N 1
ATOM 1232 C CA . GLU A 1 167 ? 0.420 5.319 21.901 1.00 93.00 167 GLU A CA 1
ATOM 1233 C C . GLU A 1 167 ? 0.638 4.265 22.999 1.00 93.00 167 GLU A C 1
ATOM 1235 O O . GLU A 1 167 ? 0.047 4.340 24.086 1.00 93.00 167 GLU A O 1
ATOM 1240 N N . VAL A 1 168 ? 1.414 3.231 22.672 1.00 92.62 168 VAL A N 1
ATOM 1241 C CA . VAL A 1 168 ? 1.601 2.040 23.510 1.00 92.62 168 VAL A CA 1
ATOM 1242 C C . VAL A 1 168 ? 3.062 1.595 23.537 1.00 92.62 168 VAL A C 1
ATOM 1244 O O . VAL A 1 168 ? 3.839 1.936 22.649 1.00 92.62 168 VAL A O 1
ATOM 1247 N N . ASP A 1 169 ? 3.389 0.818 24.557 1.00 90.00 169 ASP A N 1
ATOM 1248 C CA . ASP A 1 169 ? 4.670 0.172 24.817 1.00 90.00 169 ASP A CA 1
ATOM 1249 C C . ASP A 1 169 ? 4.476 -1.351 24.759 1.00 90.00 169 ASP A C 1
ATOM 1251 O O . ASP A 1 169 ? 3.547 -1.881 25.376 1.00 90.00 169 ASP A O 1
ATOM 1255 N N . ILE A 1 170 ? 5.322 -2.043 23.994 1.00 87.94 170 ILE A N 1
ATOM 1256 C CA . ILE A 1 170 ? 5.258 -3.498 23.785 1.00 87.94 170 ILE A CA 1
ATOM 1257 C C . ILE A 1 170 ? 5.972 -4.287 24.897 1.00 87.94 170 ILE A C 1
ATOM 1259 O O . ILE A 1 170 ? 5.717 -5.474 25.087 1.00 87.94 170 ILE A O 1
ATOM 1263 N N . ASN A 1 171 ? 6.873 -3.674 25.665 1.00 76.88 171 ASN A N 1
ATOM 1264 C CA . ASN A 1 171 ? 7.541 -4.347 26.774 1.00 76.88 171 ASN A CA 1
ATOM 1265 C C . ASN A 1 171 ? 7.841 -3.378 27.934 1.00 76.88 171 ASN A C 1
ATOM 1267 O O . ASN A 1 171 ? 9.000 -3.045 28.195 1.00 76.88 171 ASN A O 1
ATOM 1271 N N . PRO A 1 172 ? 6.838 -3.089 28.786 1.00 65.19 172 PRO A N 1
ATOM 1272 C CA . PRO A 1 172 ? 6.980 -2.176 29.930 1.00 65.19 172 PRO A CA 1
ATOM 1273 C C . PRO A 1 172 ? 7.971 -2.652 31.009 1.00 65.19 172 PRO A C 1
ATOM 1275 O O . PRO A 1 172 ? 8.204 -1.986 32.017 1.00 65.19 172 PRO A O 1
ATOM 1278 N N . GLY A 1 173 ? 8.551 -3.848 30.864 1.00 64.25 173 GLY A N 1
ATOM 1279 C CA . GLY A 1 173 ? 9.657 -4.320 31.696 1.00 64.25 173 GLY A CA 1
ATOM 1280 C C . GLY A 1 173 ? 11.043 -3.850 31.231 1.00 64.25 173 GLY A C 1
ATOM 1281 O O . GLY A 1 173 ? 12.014 -4.061 31.965 1.00 64.25 173 GLY A O 1
ATOM 1282 N N . SER A 1 174 ? 11.159 -3.252 30.040 1.00 63.12 174 SER A N 1
ATOM 1283 C CA . SER A 1 174 ? 12.410 -2.958 29.326 1.00 63.12 174 SER A CA 1
ATOM 1284 C C . SER A 1 174 ? 12.520 -1.486 28.899 1.00 63.12 174 SER A C 1
ATOM 1286 O O . SER A 1 174 ? 12.811 -1.168 27.757 1.00 63.12 174 SER A O 1
ATOM 1288 N N . GLU A 1 175 ? 12.409 -0.586 29.870 1.00 61.81 175 GLU A N 1
ATOM 1289 C CA . GLU A 1 175 ? 12.314 0.881 29.719 1.00 61.81 175 GLU A CA 1
ATOM 1290 C C . GLU A 1 175 ? 13.595 1.613 29.234 1.00 61.81 175 GLU A C 1
ATOM 1292 O O . GLU A 1 175 ? 13.811 2.791 29.541 1.00 61.81 175 GLU A O 1
ATOM 1297 N N . ALA A 1 176 ? 14.522 0.938 28.550 1.00 55.69 176 ALA A N 1
ATOM 1298 C CA . ALA A 1 176 ? 15.713 1.603 28.025 1.00 55.69 176 ALA A CA 1
ATOM 1299 C C . ALA A 1 176 ? 15.388 2.291 26.689 1.00 55.69 176 ALA A C 1
ATOM 1301 O O . ALA A 1 176 ? 15.293 1.643 25.652 1.00 55.69 176 ALA A O 1
ATOM 1302 N N . ASP A 1 177 ? 15.288 3.621 26.735 1.00 64.81 177 ASP A N 1
ATOM 1303 C CA . ASP A 1 177 ? 15.334 4.523 25.577 1.00 64.81 177 ASP A CA 1
ATOM 1304 C C . ASP A 1 177 ? 14.132 4.475 24.608 1.00 64.81 177 ASP A C 1
ATOM 1306 O O . ASP A 1 177 ? 14.314 4.757 23.424 1.00 64.81 177 ASP A O 1
ATOM 1310 N N . ALA A 1 178 ? 12.910 4.181 25.086 1.00 73.69 178 ALA A N 1
ATOM 1311 C CA . ALA A 1 178 ? 11.694 4.137 24.246 1.00 73.69 178 ALA A CA 1
ATOM 1312 C C . ALA A 1 178 ? 11.824 3.170 23.046 1.00 73.69 178 ALA A C 1
ATOM 1314 O O . ALA A 1 178 ? 11.257 3.377 21.972 1.00 73.69 178 ALA A O 1
ATOM 1315 N N . ALA A 1 179 ? 12.639 2.127 23.218 1.00 82.75 179 ALA A N 1
ATOM 1316 C CA . ALA A 1 179 ? 13.032 1.188 22.176 1.00 82.75 179 ALA A CA 1
ATOM 1317 C C . ALA A 1 179 ? 11.863 0.358 21.623 1.00 82.75 179 ALA A C 1
ATOM 1319 O O . ALA A 1 179 ? 11.926 -0.128 20.496 1.00 82.75 179 ALA A O 1
ATOM 1320 N N . ASP A 1 180 ? 10.826 0.179 22.423 1.00 85.19 180 ASP A N 1
ATOM 1321 C CA . ASP A 1 180 ? 9.629 -0.637 22.231 1.00 85.19 180 ASP A CA 1
ATOM 1322 C C . ASP A 1 180 ? 8.341 0.199 22.178 1.00 85.19 180 ASP A C 1
ATOM 1324 O O . ASP A 1 180 ? 7.241 -0.354 22.090 1.00 85.19 180 ASP A O 1
ATOM 1328 N N . ASP A 1 181 ? 8.473 1.526 22.143 1.00 88.81 181 ASP A N 1
ATOM 1329 C CA . ASP A 1 181 ? 7.362 2.436 21.913 1.00 88.81 181 ASP A CA 1
ATOM 1330 C C . ASP A 1 181 ? 6.820 2.280 20.489 1.00 88.81 181 ASP A C 1
ATOM 1332 O O . ASP A 1 181 ? 7.571 2.246 19.509 1.00 88.81 181 ASP A O 1
ATOM 1336 N N . ILE A 1 182 ? 5.497 2.308 20.345 1.00 90.06 182 ILE A N 1
ATOM 1337 C CA . ILE A 1 182 ? 4.852 2.419 19.039 1.00 90.06 182 ILE A CA 1
ATOM 1338 C C . ILE A 1 182 ? 3.659 3.370 19.068 1.00 90.06 182 ILE A C 1
ATOM 1340 O O . ILE A 1 182 ? 2.832 3.392 19.987 1.00 90.06 182 ILE A O 1
ATOM 1344 N N . ARG A 1 183 ? 3.570 4.193 18.021 1.00 91.88 183 ARG A N 1
ATOM 1345 C CA . ARG A 1 183 ? 2.528 5.205 17.845 1.00 91.88 183 ARG A CA 1
ATOM 1346 C C . ARG A 1 183 ? 1.880 5.023 16.485 1.00 91.88 183 ARG A C 1
ATOM 1348 O O . ARG A 1 183 ? 2.519 5.221 15.451 1.00 91.88 183 ARG A O 1
ATOM 1355 N N . PHE A 1 184 ? 0.593 4.699 16.469 1.00 93.94 184 PHE A N 1
ATOM 1356 C CA . PHE A 1 184 ? -0.147 4.481 15.229 1.00 93.94 184 PHE A CA 1
ATOM 1357 C C . PHE A 1 184 ? -1.597 4.948 15.325 1.00 93.94 184 PHE A C 1
ATOM 1359 O O . PHE A 1 184 ? -2.142 5.157 16.406 1.00 93.94 184 PHE A O 1
ATOM 1366 N N . GLN A 1 185 ? -2.237 5.137 14.177 1.00 95.62 185 GLN A N 1
ATOM 1367 C CA . GLN A 1 185 ? -3.633 5.545 14.081 1.00 95.62 185 GLN A CA 1
ATOM 1368 C C . GLN A 1 185 ? -4.394 4.632 13.135 1.00 95.62 185 GLN A C 1
ATOM 1370 O O . GLN A 1 185 ? -3.909 4.310 12.053 1.00 95.62 185 GLN A O 1
ATOM 1375 N N . ILE A 1 186 ? -5.606 4.269 13.536 1.00 97.69 186 ILE A N 1
ATOM 1376 C CA . ILE A 1 186 ? -6.587 3.563 12.724 1.00 97.69 186 ILE A CA 1
ATOM 1377 C C . ILE A 1 186 ? -7.690 4.555 12.350 1.00 97.69 186 ILE A C 1
ATOM 1379 O O . ILE A 1 186 ? -8.171 5.290 13.216 1.00 97.69 186 ILE A O 1
ATOM 1383 N N . GLN A 1 187 ? -8.132 4.563 11.094 1.00 97.31 187 GLN A N 1
ATOM 1384 C CA . GLN A 1 187 ? -9.342 5.281 10.682 1.00 97.31 187 GLN A CA 1
ATOM 1385 C C . GLN A 1 187 ? -10.314 4.360 9.946 1.00 97.31 187 GLN A C 1
ATOM 1387 O O . GLN A 1 187 ? -9.917 3.588 9.075 1.00 97.31 187 GLN A O 1
ATOM 1392 N N . LEU A 1 188 ? -11.598 4.475 10.287 1.00 97.56 188 LEU A N 1
ATOM 1393 C CA . LEU A 1 188 ? -12.723 3.828 9.617 1.00 97.56 188 LEU A CA 1
ATOM 1394 C C . LEU A 1 188 ? -13.540 4.904 8.901 1.00 97.56 188 LEU A C 1
ATOM 1396 O O . LEU A 1 188 ? -14.060 5.820 9.547 1.00 97.56 188 LEU A O 1
ATOM 1400 N N . HIS A 1 189 ? -13.654 4.805 7.580 1.00 95.25 189 HIS A N 1
ATOM 1401 C CA . HIS A 1 189 ? -14.279 5.838 6.752 1.00 95.25 189 HIS A CA 1
ATOM 1402 C C . HIS A 1 189 ? -15.727 5.481 6.371 1.00 95.25 189 HIS A C 1
ATOM 1404 O O . HIS A 1 189 ? -15.985 4.428 5.781 1.00 95.25 189 HIS A O 1
ATOM 1410 N N . GLU A 1 190 ? -16.676 6.372 6.689 1.00 94.62 190 GLU A N 1
ATOM 1411 C CA . GLU A 1 190 ? -18.097 6.223 6.348 1.00 94.62 190 GLU A CA 1
ATOM 1412 C C . GLU A 1 190 ? -18.297 6.161 4.825 1.00 94.62 190 GLU A C 1
ATOM 1414 O O . GLU A 1 190 ? -17.708 6.931 4.064 1.00 94.62 190 GLU A O 1
ATOM 1419 N N . GLY A 1 191 ? -19.144 5.236 4.370 1.00 89.69 191 GLY A N 1
ATOM 1420 C CA . GLY A 1 191 ? -19.515 5.084 2.961 1.00 89.69 191 GLY A CA 1
ATOM 1421 C C . GLY A 1 191 ? -18.502 4.299 2.123 1.00 89.69 191 GLY A C 1
ATOM 1422 O O . GLY A 1 191 ? -18.907 3.389 1.400 1.00 89.69 191 GLY A O 1
ATOM 1423 N N . SER A 1 192 ? -17.200 4.588 2.236 1.00 90.19 192 SER A N 1
ATOM 1424 C CA . SER A 1 192 ? -16.162 3.832 1.513 1.00 90.19 192 SER A CA 1
ATOM 1425 C C . SER A 1 192 ? -15.861 2.476 2.151 1.00 90.19 192 SER A C 1
ATOM 1427 O O . SER A 1 192 ? -15.461 1.557 1.443 1.00 90.19 192 SER A O 1
ATOM 1429 N N . ASN A 1 193 ? -16.089 2.333 3.463 1.00 94.31 193 ASN A N 1
ATOM 1430 C CA . ASN A 1 193 ? -15.689 1.166 4.257 1.00 94.31 193 ASN A CA 1
ATOM 1431 C C . ASN A 1 193 ? -14.181 0.876 4.167 1.00 94.31 193 ASN A C 1
ATOM 1433 O O . ASN A 1 193 ? -13.741 -0.268 4.268 1.00 94.31 193 ASN A O 1
ATOM 1437 N N . LEU A 1 194 ? -13.389 1.927 3.950 1.00 95.12 194 LEU A N 1
ATOM 1438 C CA . LEU A 1 194 ? -11.939 1.860 3.991 1.00 95.12 194 LEU A CA 1
ATOM 1439 C C . LEU A 1 194 ? -11.478 1.860 5.449 1.00 95.12 194 LEU A C 1
ATOM 1441 O O . LEU A 1 194 ? -11.926 2.690 6.245 1.00 95.12 194 LEU A O 1
ATOM 1445 N N . ILE A 1 195 ? -10.556 0.958 5.767 1.00 97.50 195 ILE A N 1
ATOM 1446 C CA . ILE A 1 195 ? -9.765 0.990 6.996 1.00 97.50 195 ILE A CA 1
ATOM 1447 C C . ILE A 1 195 ? -8.366 1.467 6.621 1.00 97.50 195 ILE A C 1
ATOM 1449 O O . ILE A 1 195 ? -7.756 0.903 5.712 1.00 97.50 195 ILE A O 1
ATOM 1453 N N . THR A 1 196 ? -7.841 2.471 7.314 1.00 96.38 196 THR A N 1
ATOM 1454 C CA . THR A 1 196 ? -6.436 2.886 7.194 1.00 96.38 196 THR A CA 1
ATOM 1455 C C . THR A 1 196 ? -5.714 2.664 8.513 1.00 96.38 196 THR A C 1
ATOM 1457 O O . THR A 1 196 ? -6.294 2.863 9.578 1.00 96.38 196 THR A O 1
ATOM 1460 N N . VAL A 1 197 ? -4.459 2.229 8.437 1.00 96.56 197 VAL A N 1
ATOM 1461 C CA . VAL A 1 197 ? -3.539 2.103 9.568 1.00 96.56 197 VAL A CA 1
ATOM 1462 C C . VAL A 1 197 ? -2.271 2.863 9.214 1.00 96.56 197 VAL A C 1
ATOM 1464 O O . VAL A 1 197 ? -1.614 2.553 8.219 1.00 96.56 197 VAL A O 1
ATOM 1467 N N . GLN A 1 198 ? -1.943 3.869 10.016 1.00 93.62 198 GLN A N 1
ATOM 1468 C CA . GLN A 1 198 ? -0.776 4.724 9.841 1.00 93.62 198 GLN A CA 1
ATOM 1469 C C . GLN A 1 198 ? 0.122 4.634 11.066 1.00 93.62 198 GLN A C 1
ATOM 1471 O O . GLN A 1 198 ? -0.262 5.095 12.141 1.00 93.62 198 GLN A O 1
ATOM 1476 N N . TYR A 1 199 ? 1.321 4.087 10.888 1.00 91.81 199 TYR A N 1
ATOM 1477 C CA . TYR A 1 199 ? 2.389 4.155 11.875 1.00 91.81 199 TYR A CA 1
ATOM 1478 C C . TYR A 1 199 ? 3.040 5.531 11.752 1.00 91.81 199 TYR A C 1
ATOM 1480 O O . TYR A 1 199 ? 3.348 6.001 10.653 1.00 91.81 199 TYR A O 1
ATOM 1488 N N . ARG A 1 200 ? 3.136 6.241 12.874 1.00 87.56 200 ARG A N 1
ATOM 1489 C CA . ARG A 1 200 ? 3.809 7.543 12.947 1.00 87.56 200 ARG A CA 1
ATOM 1490 C C . ARG A 1 200 ? 5.259 7.382 13.361 1.00 87.56 200 ARG A C 1
ATOM 1492 O O . ARG A 1 200 ? 6.102 8.132 12.886 1.00 87.56 200 ARG A O 1
ATOM 1499 N N . ASP A 1 201 ? 5.488 6.455 14.280 1.00 84.75 201 ASP A N 1
ATOM 1500 C CA . ASP A 1 201 ? 6.770 6.205 14.912 1.00 84.75 201 ASP A CA 1
ATOM 1501 C C . ASP A 1 201 ? 6.754 4.804 15.535 1.00 84.75 201 ASP A C 1
ATOM 1503 O O . ASP A 1 201 ? 5.728 4.379 16.087 1.00 84.75 201 ASP A O 1
ATOM 1507 N N . SER A 1 202 ? 7.879 4.109 15.441 1.00 87.00 202 SER A N 1
ATOM 1508 C CA . SER A 1 202 ? 8.107 2.791 16.026 1.00 87.00 202 SER A CA 1
ATOM 1509 C C . SER A 1 202 ? 9.557 2.690 16.468 1.00 87.00 202 SER A C 1
ATOM 1511 O O . SER A 1 202 ? 10.461 2.927 15.669 1.00 87.00 202 SER A O 1
ATOM 1513 N N . GLY A 1 203 ? 9.781 2.302 17.719 1.00 86.38 203 GLY A N 1
ATOM 1514 C CA . GLY A 1 203 ? 11.113 1.975 18.203 1.00 86.38 203 GLY A CA 1
ATOM 1515 C C . GLY A 1 203 ? 11.671 0.704 17.551 1.00 86.38 203 GLY A C 1
ATOM 1516 O O . GLY A 1 203 ? 10.936 -0.135 17.024 1.00 86.38 203 GLY A O 1
ATOM 1517 N N . TYR A 1 204 ? 12.992 0.528 17.622 1.00 84.56 204 TYR A N 1
ATOM 1518 C CA . TYR A 1 204 ? 13.721 -0.576 16.979 1.00 84.56 204 TYR A CA 1
ATOM 1519 C C . TYR A 1 204 ? 13.355 -1.985 17.489 1.00 84.56 204 TYR A C 1
ATOM 1521 O O . TYR A 1 204 ? 13.655 -2.994 16.842 1.00 84.56 204 TYR A O 1
ATOM 1529 N N . LEU A 1 205 ? 12.693 -2.088 18.645 1.00 85.94 205 LEU A N 1
ATOM 1530 C CA . LEU A 1 205 ? 12.121 -3.331 19.174 1.00 85.94 205 LEU A CA 1
ATOM 1531 C C . LEU A 1 205 ? 10.639 -3.514 18.808 1.00 85.94 205 LEU A C 1
ATOM 1533 O O . LEU A 1 205 ? 10.140 -4.636 18.921 1.00 85.94 205 LEU A O 1
ATOM 1537 N N . ALA A 1 206 ? 9.969 -2.469 18.310 1.00 88.75 206 ALA A N 1
ATOM 1538 C CA . ALA A 1 206 ? 8.565 -2.443 17.895 1.00 88.75 206 ALA A CA 1
ATOM 1539 C C . ALA A 1 206 ? 8.381 -2.455 16.359 1.00 88.75 206 ALA A C 1
ATOM 1541 O O . ALA A 1 206 ? 7.489 -1.820 15.801 1.00 88.75 206 ALA A O 1
ATOM 1542 N N . ASN A 1 207 ? 9.217 -3.223 15.657 1.00 87.44 207 ASN A N 1
ATOM 1543 C CA . ASN A 1 207 ? 9.251 -3.328 14.189 1.00 87.44 207 ASN A CA 1
ATOM 1544 C C . ASN A 1 207 ? 8.423 -4.502 13.612 1.00 87.44 207 ASN A C 1
ATOM 1546 O O . ASN A 1 207 ? 8.545 -4.851 12.433 1.00 87.44 207 ASN A O 1
ATOM 1550 N N . GLY A 1 208 ? 7.581 -5.142 14.435 1.00 90.44 208 GLY A N 1
ATOM 1551 C CA . GLY A 1 208 ? 6.723 -6.270 14.046 1.00 90.44 208 GLY A CA 1
ATOM 1552 C C . GLY A 1 208 ? 7.284 -7.667 14.349 1.00 90.44 208 GLY A C 1
ATOM 1553 O O . GLY A 1 208 ? 6.599 -8.665 14.123 1.00 90.44 208 GLY A O 1
ATOM 1554 N N . GLN A 1 209 ? 8.498 -7.778 14.904 1.00 88.88 209 GLN A N 1
ATOM 1555 C CA . GLN A 1 209 ? 9.133 -9.067 15.236 1.00 88.88 209 GLN A CA 1
ATOM 1556 C C . GLN A 1 209 ? 8.371 -9.918 16.271 1.00 88.88 209 GLN A C 1
ATOM 1558 O O . GLN A 1 209 ? 8.514 -11.140 16.261 1.00 88.88 209 GLN A O 1
ATOM 1563 N N . GLY A 1 210 ? 7.563 -9.289 17.129 1.00 91.44 210 GLY A N 1
ATOM 1564 C CA . GLY A 1 210 ? 6.677 -9.949 18.096 1.00 91.44 210 GLY A CA 1
ATOM 1565 C C . GLY A 1 210 ? 5.193 -9.863 17.741 1.00 91.44 210 GLY A C 1
ATOM 1566 O O . GLY A 1 210 ? 4.377 -10.497 18.392 1.00 91.44 210 GLY A O 1
ATOM 1567 N N . ALA A 1 211 ? 4.832 -9.136 16.678 1.00 95.50 211 ALA A N 1
ATOM 1568 C CA . ALA A 1 211 ? 3.451 -8.745 16.435 1.00 95.50 211 ALA A CA 1
ATOM 1569 C C . ALA A 1 211 ? 2.822 -9.448 15.229 1.00 95.50 211 ALA A C 1
ATOM 1571 O O . ALA A 1 211 ? 3.487 -9.911 14.298 1.00 95.50 211 ALA A O 1
ATOM 1572 N N . THR A 1 212 ? 1.493 -9.512 15.236 1.00 98.00 212 THR A N 1
ATOM 1573 C CA . THR A 1 212 ? 0.704 -9.829 14.041 1.00 98.00 212 THR A CA 1
ATOM 1574 C C . THR A 1 212 ? 0.148 -8.535 13.454 1.00 98.00 212 THR A C 1
ATOM 1576 O O . THR A 1 212 ? -0.431 -7.726 14.178 1.00 98.00 212 THR A O 1
ATOM 1579 N N . ILE A 1 213 ? 0.304 -8.346 12.140 1.00 98.00 213 ILE A N 1
ATOM 1580 C CA . ILE A 1 213 ? -0.23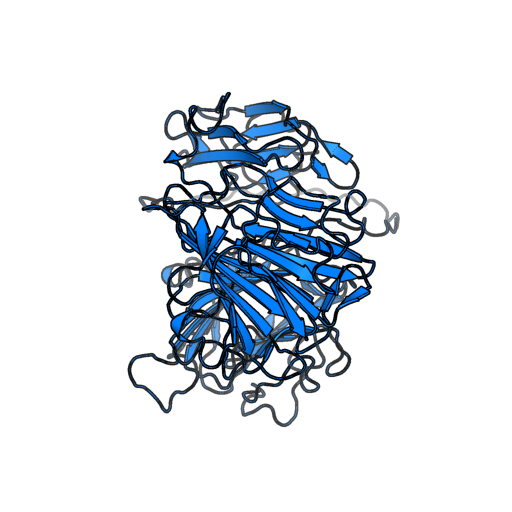8 -7.190 11.411 1.00 98.00 213 ILE A CA 1
ATOM 1581 C C . ILE A 1 213 ? -1.058 -7.693 10.226 1.00 98.00 213 ILE A C 1
ATOM 1583 O O . ILE A 1 213 ? -0.567 -8.462 9.392 1.00 98.00 213 ILE A O 1
ATOM 1587 N N . GLY A 1 214 ? -2.310 -7.252 10.135 1.00 97.88 214 GLY A N 1
ATOM 1588 C CA . GLY A 1 214 ? -3.196 -7.576 9.026 1.00 97.88 214 GLY A CA 1
ATOM 1589 C C . GLY A 1 214 ? -4.675 -7.580 9.383 1.00 97.88 214 GLY A C 1
ATOM 1590 O O . GLY A 1 214 ? -5.092 -7.184 10.471 1.00 97.88 214 GLY A O 1
ATOM 1591 N N . PHE A 1 215 ? -5.479 -8.051 8.439 1.00 98.31 215 PHE A N 1
ATOM 1592 C CA . PHE A 1 215 ? -6.931 -8.129 8.562 1.00 98.31 215 PHE A CA 1
ATOM 1593 C C . PHE A 1 215 ? -7.417 -9.561 8.331 1.00 98.31 215 PHE A C 1
ATOM 1595 O O . PHE A 1 215 ? -6.878 -10.269 7.483 1.00 98.31 215 PHE A O 1
ATOM 1602 N N . GLN A 1 216 ? -8.460 -9.987 9.036 1.00 97.38 216 GLN A N 1
ATOM 1603 C CA . GLN A 1 216 ? -9.224 -11.186 8.694 1.00 97.38 216 GLN A CA 1
ATOM 1604 C C . GLN A 1 216 ? -10.727 -10.898 8.715 1.00 97.38 216 GLN A C 1
ATOM 1606 O O . GLN A 1 216 ? -11.215 -10.110 9.529 1.00 97.38 216 GLN A O 1
ATOM 1611 N N . GLY A 1 217 ? -11.461 -11.572 7.833 1.00 96.94 217 GLY A N 1
ATOM 1612 C CA . GLY A 1 217 ? -12.921 -11.574 7.846 1.00 96.94 217 GLY A CA 1
ATOM 1613 C C . GLY A 1 217 ? -13.507 -12.365 9.022 1.00 96.94 217 GLY A C 1
ATOM 1614 O O . GLY A 1 217 ? -12.803 -12.818 9.926 1.00 96.94 217 GLY A O 1
ATOM 1615 N N . ALA A 1 218 ? -14.825 -12.555 9.000 1.00 96.19 218 ALA A N 1
ATOM 1616 C CA . ALA A 1 218 ? -15.514 -13.414 9.962 1.00 96.19 218 ALA A CA 1
ATOM 1617 C C . ALA A 1 218 ? -15.233 -14.907 9.702 1.00 96.19 218 ALA A C 1
ATOM 1619 O O . ALA A 1 218 ? -14.974 -15.324 8.572 1.00 96.19 218 ALA A O 1
ATOM 1620 N N . GLY A 1 219 ? -15.354 -15.734 10.744 1.00 95.81 219 GLY A N 1
ATOM 1621 C CA . GLY A 1 219 ? -15.237 -17.197 10.659 1.00 95.81 219 GLY A CA 1
ATOM 1622 C C . GLY A 1 219 ? -14.092 -17.807 11.471 1.00 95.81 219 GLY A C 1
ATOM 1623 O O . GLY A 1 219 ? -13.889 -19.023 11.410 1.00 95.81 219 GLY A O 1
ATOM 1624 N N . GLY A 1 220 ? -13.351 -17.001 12.237 1.00 94.75 220 GLY A N 1
ATOM 1625 C CA . GLY A 1 220 ? -12.233 -17.472 13.058 1.00 94.75 220 GLY A CA 1
ATOM 1626 C C . GLY A 1 220 ? -11.192 -18.196 12.210 1.00 94.75 220 GLY A C 1
ATOM 1627 O O . GLY A 1 220 ? -10.759 -17.681 11.189 1.00 94.75 220 GLY A O 1
ATOM 1628 N N . ALA A 1 221 ? -10.859 -19.442 12.556 1.00 94.81 221 ALA A N 1
ATOM 1629 C CA . ALA A 1 221 ? -9.875 -20.243 11.816 1.00 94.81 221 ALA A CA 1
ATOM 1630 C C . ALA A 1 221 ? -10.239 -20.513 10.342 1.00 94.81 221 ALA A C 1
ATOM 1632 O O . ALA A 1 221 ? -9.385 -20.940 9.573 1.00 94.81 221 ALA A O 1
ATOM 1633 N N . SER A 1 222 ? -11.508 -20.336 9.957 1.00 96.19 222 SER A N 1
ATOM 1634 C CA . SER A 1 222 ? -11.973 -20.484 8.569 1.00 96.19 222 SER A CA 1
ATOM 1635 C C . SER A 1 222 ? -12.128 -19.147 7.840 1.00 96.19 222 SER A C 1
ATOM 1637 O O . SER A 1 222 ? -12.612 -19.135 6.710 1.00 96.19 222 SER A O 1
ATOM 1639 N N . ALA A 1 223 ? -11.768 -18.029 8.477 1.00 95.75 223 ALA A N 1
ATOM 1640 C CA . ALA A 1 223 ? -11.832 -16.714 7.862 1.00 95.75 223 ALA A CA 1
ATOM 1641 C C . ALA A 1 223 ? -10.851 -16.599 6.690 1.00 95.75 223 ALA A C 1
ATOM 1643 O O . ALA A 1 223 ? -9.757 -17.170 6.704 1.00 95.75 223 ALA A O 1
ATOM 1644 N N . THR A 1 224 ? -11.222 -15.791 5.698 1.00 94.12 224 THR A N 1
ATOM 1645 C CA . THR A 1 224 ? -10.246 -15.295 4.723 1.00 94.12 224 THR A CA 1
ATOM 1646 C C . THR A 1 224 ? -9.386 -14.241 5.415 1.00 94.12 224 THR A C 1
ATOM 1648 O O . THR A 1 224 ? -9.916 -13.303 6.014 1.00 94.12 224 THR A O 1
ATOM 1651 N N . ALA A 1 225 ? -8.066 -14.413 5.362 1.00 95.56 225 ALA A N 1
ATOM 1652 C CA . ALA A 1 225 ? -7.106 -13.510 5.983 1.00 95.56 225 ALA A CA 1
ATOM 1653 C C . ALA A 1 225 ? -6.266 -12.785 4.928 1.00 95.56 225 ALA A C 1
ATOM 1655 O O . ALA A 1 225 ? -5.844 -13.365 3.930 1.00 95.56 225 ALA A O 1
ATOM 1656 N N . HIS A 1 226 ? -5.987 -11.519 5.211 1.00 95.56 226 HIS A N 1
ATOM 1657 C CA . HIS A 1 226 ? -5.139 -10.614 4.450 1.00 95.56 226 HIS A CA 1
ATOM 1658 C C . HIS A 1 226 ? -4.010 -10.105 5.363 1.00 95.56 226 HIS A C 1
ATOM 1660 O O . HIS A 1 226 ? -4.035 -8.946 5.793 1.00 95.56 226 HIS A O 1
ATOM 1666 N N . PRO A 1 227 ? -3.053 -10.973 5.744 1.00 96.50 227 PRO A N 1
ATOM 1667 C CA . PRO A 1 227 ? -1.960 -10.573 6.613 1.00 96.50 227 PRO A CA 1
ATOM 1668 C C . PRO A 1 227 ? -0.864 -9.811 5.865 1.00 96.50 227 PRO A C 1
ATOM 1670 O O . PRO A 1 227 ? -0.629 -10.038 4.675 1.00 96.50 227 PRO A O 1
ATOM 1673 N N . LEU A 1 228 ? -0.165 -8.946 6.599 1.00 96.00 228 LEU A N 1
ATOM 1674 C CA . LEU A 1 228 ? 1.136 -8.412 6.199 1.00 96.00 228 LEU A CA 1
ATOM 1675 C C . LEU A 1 228 ? 2.269 -9.209 6.850 1.00 96.00 228 LEU A C 1
ATOM 1677 O O . LEU A 1 228 ? 3.227 -9.558 6.172 1.00 96.00 228 LEU A O 1
ATOM 1681 N N . THR A 1 229 ? 2.164 -9.537 8.141 1.00 95.38 229 THR A N 1
ATOM 1682 C CA . THR A 1 229 ? 3.178 -10.345 8.840 1.00 95.38 229 THR A CA 1
ATOM 1683 C C . THR A 1 229 ? 2.617 -11.049 10.076 1.00 95.38 229 THR A C 1
ATOM 1685 O O . THR A 1 229 ? 1.564 -10.683 10.605 1.00 95.38 229 THR A O 1
ATOM 1688 N N . CYS A 1 230 ? 3.371 -12.027 10.568 1.00 97.06 230 CYS A N 1
ATOM 1689 C CA . CYS A 1 230 ? 3.269 -12.591 11.911 1.00 97.06 230 CYS A CA 1
ATOM 1690 C C . CYS A 1 230 ? 4.682 -12.839 12.438 1.00 97.06 230 CYS A C 1
ATOM 1692 O O . CYS A 1 230 ? 5.412 -13.639 11.848 1.00 97.06 230 CYS A O 1
ATOM 1694 N N . ASN A 1 231 ? 5.064 -12.188 13.536 1.00 95.12 231 ASN A N 1
ATOM 1695 C CA . ASN A 1 231 ? 6.392 -12.300 14.152 1.00 95.12 231 ASN A CA 1
ATOM 1696 C C . ASN A 1 231 ? 7.530 -12.038 13.155 1.00 95.12 231 ASN A C 1
ATOM 1698 O O . ASN A 1 231 ? 8.506 -12.788 13.071 1.00 95.12 231 ASN A O 1
ATOM 1702 N N . GLY A 1 232 ? 7.356 -11.029 12.307 1.00 90.88 232 GLY A N 1
ATOM 1703 C CA . GLY A 1 232 ? 8.283 -10.707 11.235 1.00 90.88 232 GLY A CA 1
ATOM 1704 C C . GLY A 1 232 ? 8.468 -9.211 11.151 1.00 90.88 232 GLY A C 1
ATOM 1705 O O . GLY A 1 232 ? 7.486 -8.480 11.059 1.00 90.88 232 GLY A O 1
ATOM 1706 N N . LYS A 1 233 ? 9.728 -8.785 11.157 1.00 88.12 233 LYS A N 1
ATOM 1707 C CA . LYS A 1 233 ? 10.111 -7.392 10.958 1.00 88.12 233 LYS A CA 1
ATOM 1708 C C . LYS A 1 233 ? 9.596 -6.912 9.600 1.00 88.12 233 LYS A C 1
ATOM 1710 O O . LYS A 1 233 ? 9.962 -7.493 8.587 1.00 88.12 233 LYS A O 1
ATOM 1715 N N . ILE A 1 234 ? 8.703 -5.928 9.562 1.00 86.38 234 ILE A N 1
ATOM 1716 C CA . ILE A 1 234 ? 8.185 -5.345 8.301 1.00 86.38 234 ILE A CA 1
ATOM 1717 C C . ILE A 1 234 ? 7.970 -3.829 8.376 1.00 86.38 234 ILE A C 1
ATOM 1719 O O . ILE A 1 234 ? 7.483 -3.251 7.397 1.00 86.38 234 ILE A O 1
ATOM 1723 N N . LEU A 1 235 ? 8.253 -3.247 9.542 1.00 87.12 235 LEU A N 1
ATOM 1724 C CA . LEU A 1 235 ? 8.288 -1.815 9.791 1.00 87.12 235 LEU A CA 1
ATOM 1725 C C . LEU A 1 235 ? 9.755 -1.399 9.909 1.00 87.12 235 LEU A C 1
ATOM 1727 O O . LEU A 1 235 ? 10.595 -2.184 10.360 1.00 87.12 235 LEU A O 1
ATOM 1731 N N . ASP A 1 236 ? 10.034 -0.190 9.465 1.00 80.19 236 ASP A N 1
ATOM 1732 C CA . ASP A 1 236 ? 11.330 0.443 9.415 1.00 80.19 236 ASP A CA 1
ATOM 1733 C C . ASP A 1 236 ? 11.397 1.458 10.555 1.00 80.19 236 ASP A C 1
ATOM 1735 O O . ASP A 1 236 ? 10.847 2.551 10.479 1.00 80.19 236 ASP A O 1
ATOM 1739 N N . ASP A 1 237 ? 12.083 1.096 11.632 1.00 73.38 237 ASP A N 1
ATOM 1740 C CA . ASP A 1 237 ? 12.295 1.952 12.803 1.00 73.38 237 ASP A CA 1
ATOM 1741 C C . ASP A 1 237 ? 13.180 3.174 12.507 1.00 73.38 237 ASP A C 1
ATOM 1743 O O . ASP A 1 237 ? 13.298 4.091 13.321 1.00 73.38 237 ASP A O 1
ATOM 1747 N N . ASN A 1 238 ? 13.813 3.223 11.335 1.00 74.25 238 ASN A N 1
ATOM 1748 C CA . ASN A 1 238 ? 14.519 4.402 10.852 1.00 74.25 238 ASN A CA 1
ATOM 1749 C C . ASN A 1 238 ? 13.627 5.267 9.949 1.00 74.25 238 ASN A C 1
ATOM 1751 O O . ASN A 1 238 ? 14.070 6.328 9.492 1.00 74.25 238 ASN A O 1
ATOM 1755 N N . ARG A 1 239 ? 12.367 4.861 9.719 1.00 74.06 239 ARG A N 1
ATOM 1756 C CA . ARG A 1 239 ? 11.408 5.546 8.858 1.00 74.06 239 ARG A CA 1
ATOM 1757 C C . ARG A 1 239 ? 10.114 5.902 9.570 1.00 74.06 239 ARG A C 1
ATOM 1759 O O . ARG A 1 239 ? 9.366 5.036 9.993 1.00 74.06 239 ARG A O 1
ATOM 1766 N N . PRO A 1 240 ? 9.729 7.179 9.566 1.00 70.94 240 PRO A N 1
ATOM 1767 C CA . PRO A 1 240 ? 8.364 7.523 9.900 1.00 70.94 240 PRO A CA 1
ATOM 1768 C C . PRO A 1 240 ? 7.426 7.255 8.713 1.00 70.94 240 PRO A C 1
ATOM 1770 O O . PRO A 1 240 ? 7.812 7.295 7.542 1.00 70.94 240 PRO A O 1
ATOM 1773 N N . ASN A 1 241 ? 6.140 7.153 9.027 1.00 74.69 241 ASN A N 1
ATOM 1774 C CA . ASN A 1 241 ? 5.024 7.212 8.087 1.00 74.69 241 ASN A CA 1
ATOM 1775 C C . ASN A 1 241 ? 4.750 5.958 7.234 1.00 74.69 241 ASN A C 1
ATOM 1777 O O . ASN A 1 241 ? 4.139 6.087 6.161 1.00 74.69 241 ASN A O 1
ATOM 1781 N N . GLU A 1 242 ? 5.078 4.744 7.678 1.00 87.94 242 GLU A N 1
ATOM 1782 C CA . GLU A 1 242 ? 4.526 3.563 7.010 1.00 87.94 242 GLU A CA 1
ATOM 1783 C C . GLU A 1 242 ? 3.028 3.429 7.251 1.00 87.94 242 GLU A C 1
ATOM 1785 O O . GLU A 1 242 ? 2.454 3.835 8.264 1.00 87.94 242 GLU A O 1
ATOM 1790 N N . SER A 1 243 ? 2.364 2.835 6.274 1.00 91.50 243 SER A N 1
ATOM 1791 C CA . SER A 1 243 ? 0.932 2.600 6.369 1.00 91.50 243 SER A CA 1
ATOM 1792 C C . SER A 1 243 ? 0.462 1.481 5.477 1.00 91.50 243 SER A C 1
ATOM 1794 O O . SER A 1 243 ? 1.092 1.099 4.480 1.00 91.50 243 SER A O 1
ATOM 1796 N N . TRP A 1 244 ? -0.723 1.011 5.813 1.00 95.25 244 TRP A N 1
ATOM 1797 C CA . TRP A 1 244 ? -1.500 0.128 4.983 1.00 95.25 244 TRP A CA 1
ATOM 1798 C C . TRP A 1 244 ? -2.980 0.439 5.136 1.00 95.25 244 TRP A C 1
ATOM 1800 O O . TRP A 1 244 ? -3.420 1.139 6.046 1.00 95.25 244 TRP A O 1
ATOM 1810 N N . SER A 1 245 ? -3.755 -0.049 4.187 1.00 95.62 245 SER A N 1
ATOM 1811 C CA . SER A 1 245 ? -5.191 0.145 4.156 1.00 95.62 245 SER A CA 1
ATOM 1812 C C . SER A 1 245 ? -5.866 -1.084 3.589 1.00 95.62 245 SER A C 1
ATOM 1814 O O . SER A 1 245 ? -5.295 -1.762 2.731 1.00 95.62 245 SER A O 1
ATOM 1816 N N . VAL A 1 246 ? -7.093 -1.332 4.026 1.00 95.44 246 VAL A N 1
ATOM 1817 C CA . VAL A 1 246 ? -7.927 -2.408 3.509 1.00 95.44 246 VAL A CA 1
ATOM 1818 C C . VAL A 1 246 ? -9.318 -1.875 3.160 1.00 95.44 246 VAL A C 1
ATOM 1820 O O . VAL A 1 246 ? -10.016 -1.309 4.001 1.00 95.44 246 VAL A O 1
ATOM 1823 N N . ASP A 1 247 ? -9.705 -2.024 1.894 1.00 93.69 247 ASP A N 1
ATOM 1824 C CA . ASP A 1 247 ? -11.076 -1.807 1.422 1.00 93.69 247 ASP A CA 1
ATOM 1825 C C . ASP A 1 247 ? -11.850 -3.108 1.635 1.00 93.69 247 ASP A C 1
ATOM 1827 O O . ASP A 1 247 ? -11.539 -4.121 1.004 1.00 93.69 247 ASP A O 1
ATOM 1831 N N . VAL A 1 248 ? -12.809 -3.090 2.562 1.00 93.62 248 VAL A N 1
ATOM 1832 C CA . VAL A 1 248 ? -13.519 -4.289 3.037 1.00 93.62 248 VAL A CA 1
ATOM 1833 C C . VAL A 1 248 ? -15.006 -4.285 2.712 1.00 93.62 248 VAL A C 1
ATOM 1835 O O . VAL A 1 248 ? -15.685 -5.267 2.993 1.00 93.62 248 VAL A O 1
ATOM 1838 N N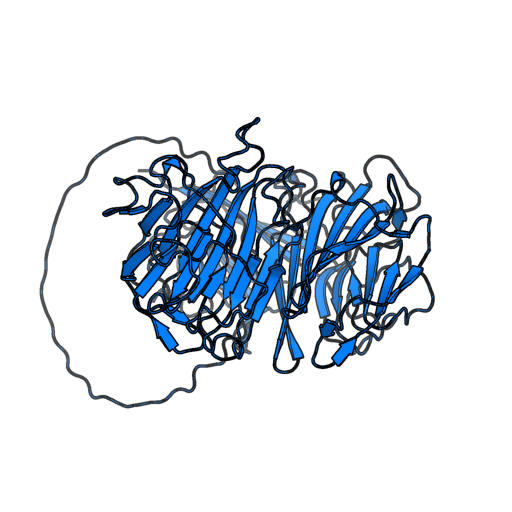 . GLY A 1 249 ? -15.543 -3.228 2.099 1.00 89.31 249 GLY A N 1
ATOM 1839 C CA . GLY A 1 249 ? -16.995 -3.046 1.976 1.00 89.31 249 GLY A CA 1
ATOM 1840 C C . GLY A 1 249 ? -17.709 -4.123 1.158 1.00 89.31 249 GLY A C 1
ATOM 1841 O O . GLY A 1 249 ? -18.896 -4.387 1.361 1.00 89.31 249 GLY A O 1
ATOM 1842 N N . ARG A 1 250 ? -16.997 -4.755 0.221 1.00 83.81 250 ARG A N 1
ATOM 1843 C CA . ARG A 1 250 ? -17.587 -5.571 -0.845 1.00 83.81 250 ARG A CA 1
ATOM 1844 C C . ARG A 1 250 ? -17.281 -7.062 -0.651 1.00 83.81 250 ARG A C 1
ATOM 1846 O O . ARG A 1 250 ? -16.107 -7.416 -0.531 1.00 83.81 250 ARG A O 1
ATOM 1853 N N . PRO A 1 251 ? -18.298 -7.947 -0.673 1.00 84.69 251 PRO A N 1
ATOM 1854 C CA . PRO A 1 251 ? -18.094 -9.389 -0.539 1.00 84.69 251 PRO A CA 1
ATOM 1855 C C . PRO A 1 251 ? -17.087 -9.936 -1.559 1.00 84.69 251 PRO A C 1
ATOM 1857 O O . PRO A 1 251 ? -17.247 -9.716 -2.760 1.00 84.69 251 PRO A O 1
ATOM 1860 N N . GLY A 1 252 ? -16.060 -10.651 -1.087 1.00 82.12 252 GLY A N 1
ATOM 1861 C CA . GLY A 1 252 ? -15.066 -11.310 -1.944 1.00 82.12 252 GLY A CA 1
ATOM 1862 C C . GLY A 1 252 ? -14.137 -10.375 -2.733 1.00 82.12 252 GLY A C 1
ATOM 1863 O O . GLY A 1 252 ? -13.397 -10.850 -3.593 1.00 82.12 252 GLY A O 1
ATOM 1864 N N . LEU A 1 253 ? -14.165 -9.064 -2.465 1.00 83.44 253 LEU A N 1
ATOM 1865 C CA . LEU A 1 253 ? -13.369 -8.049 -3.172 1.00 83.44 253 LEU A CA 1
ATOM 1866 C C . LEU A 1 253 ? -12.464 -7.242 -2.233 1.00 83.44 253 LEU A C 1
ATOM 1868 O O . LEU A 1 253 ? -12.047 -6.131 -2.578 1.00 83.44 253 LEU A O 1
ATOM 1872 N N . VAL A 1 254 ? -12.142 -7.810 -1.067 1.00 89.94 254 VAL A N 1
ATOM 1873 C CA . VAL A 1 254 ? -11.229 -7.192 -0.105 1.00 89.94 254 VAL A CA 1
ATOM 1874 C C . VAL A 1 254 ? -9.927 -6.822 -0.806 1.00 89.94 254 VAL A C 1
ATOM 1876 O O . VAL A 1 254 ? -9.307 -7.649 -1.480 1.00 89.94 254 VAL A O 1
ATOM 1879 N N . THR A 1 255 ? -9.533 -5.557 -0.694 1.00 91.00 255 THR A N 1
ATOM 1880 C CA . THR A 1 255 ? -8.333 -5.047 -1.358 1.00 91.00 255 THR A CA 1
ATOM 1881 C C . THR A 1 255 ? -7.383 -4.449 -0.345 1.00 91.00 255 THR A C 1
ATOM 1883 O O . THR A 1 255 ? -7.724 -3.475 0.320 1.00 91.00 255 THR A O 1
ATOM 1886 N N . LEU A 1 256 ? -6.186 -5.024 -0.259 1.00 93.62 256 LEU A N 1
ATOM 1887 C CA . LEU A 1 256 ? -5.113 -4.533 0.588 1.00 93.62 256 LEU A CA 1
ATOM 1888 C C . LEU A 1 256 ? -4.218 -3.581 -0.209 1.00 93.62 256 LEU A C 1
ATOM 1890 O O . LEU A 1 256 ? -4.003 -3.768 -1.406 1.00 93.62 256 LEU A O 1
ATOM 1894 N N . ALA A 1 257 ? -3.677 -2.570 0.452 1.00 93.69 257 ALA A N 1
ATOM 1895 C CA . ALA A 1 257 ? -2.581 -1.777 -0.077 1.00 93.69 257 ALA A CA 1
ATOM 1896 C C . ALA A 1 257 ? -1.632 -1.414 1.056 1.00 93.69 257 ALA A C 1
ATOM 1898 O O . ALA A 1 257 ? -2.087 -1.038 2.134 1.00 93.69 257 ALA A O 1
ATOM 1899 N N . ALA A 1 258 ? -0.329 -1.483 0.813 1.00 92.88 258 ALA A N 1
ATOM 1900 C CA . ALA A 1 258 ? 0.678 -1.184 1.821 1.00 92.88 258 ALA A CA 1
ATOM 1901 C C . ALA A 1 258 ? 1.880 -0.479 1.195 1.00 92.88 258 ALA A C 1
ATOM 1903 O O . ALA A 1 258 ? 2.206 -0.709 0.037 1.00 92.88 258 ALA A O 1
ATOM 1904 N N . LEU A 1 259 ? 2.508 0.399 1.968 1.00 87.94 259 LEU A N 1
ATOM 1905 C CA . LEU A 1 259 ? 3.808 0.998 1.695 1.00 87.94 259 LEU A CA 1
ATOM 1906 C C . LEU A 1 259 ? 4.491 0.987 3.054 1.00 87.94 259 LEU A C 1
ATOM 1908 O O . LEU A 1 259 ? 4.364 1.908 3.863 1.00 87.94 259 LEU A O 1
ATOM 1912 N N . ASN A 1 260 ? 5.091 -0.153 3.320 1.00 83.44 260 ASN A N 1
ATOM 1913 C CA . ASN A 1 260 ? 5.883 -0.457 4.486 1.00 83.44 260 ASN A CA 1
ATOM 1914 C C . ASN A 1 260 ? 7.192 -1.056 3.968 1.00 83.44 260 ASN A C 1
ATOM 1916 O O . ASN A 1 260 ? 7.243 -1.585 2.854 1.00 83.44 260 ASN A O 1
ATOM 1920 N N . ALA A 1 261 ? 8.253 -0.901 4.740 1.00 81.06 261 ALA A N 1
ATOM 1921 C CA . ALA A 1 261 ? 9.563 -1.427 4.413 1.00 81.06 261 ALA A CA 1
ATOM 1922 C C . ALA A 1 261 ? 10.205 -1.944 5.692 1.00 81.06 261 ALA A C 1
ATOM 1924 O O . ALA A 1 261 ? 9.807 -1.590 6.789 1.00 81.06 261 ALA A O 1
ATOM 1925 N N . HIS A 1 262 ? 11.181 -2.812 5.523 1.00 80.44 262 HIS A N 1
ATOM 1926 C CA . HIS A 1 262 ? 12.069 -3.270 6.568 1.00 80.44 262 HIS A CA 1
ATOM 1927 C C . HIS A 1 262 ? 13.284 -2.350 6.607 1.00 80.44 262 HIS A C 1
ATOM 1929 O O . HIS A 1 262 ? 13.800 -2.015 5.533 1.00 80.44 262 HIS A O 1
ATOM 1935 N N . SER A 1 263 ? 13.792 -2.030 7.795 1.00 73.50 263 SER A N 1
ATOM 1936 C CA . SER A 1 263 ? 15.035 -1.268 7.936 1.00 73.50 263 SER A CA 1
ATOM 1937 C C . SER A 1 263 ? 16.177 -2.010 7.225 1.00 73.50 263 SER A C 1
ATOM 1939 O O . SER A 1 263 ? 16.356 -3.218 7.454 1.00 73.50 263 SER A O 1
ATOM 1941 N N . PRO A 1 264 ? 16.933 -1.366 6.313 1.00 71.56 264 PRO A N 1
ATOM 1942 C CA . PRO A 1 264 ? 18.008 -2.027 5.572 1.00 71.56 264 PRO A CA 1
ATOM 1943 C C . PRO A 1 264 ? 19.125 -2.608 6.451 1.00 71.56 264 PRO A C 1
ATOM 1945 O O . PRO A 1 264 ? 19.836 -3.516 6.012 1.00 71.56 264 PRO A O 1
ATOM 1948 N N . ASP A 1 265 ? 19.323 -2.082 7.652 1.00 74.81 265 ASP A N 1
ATOM 1949 C CA . ASP A 1 265 ? 20.303 -2.517 8.652 1.00 74.81 265 ASP A CA 1
ATOM 1950 C C . ASP A 1 265 ? 19.844 -3.742 9.462 1.00 74.81 265 ASP A C 1
ATOM 1952 O O . ASP A 1 265 ? 20.679 -4.525 9.915 1.00 74.81 265 ASP A O 1
ATOM 1956 N N . ASP A 1 266 ? 18.539 -4.001 9.525 1.00 73.19 266 ASP A N 1
ATOM 1957 C CA . ASP A 1 266 ? 17.971 -5.194 10.156 1.00 73.19 266 ASP A CA 1
ATOM 1958 C C . ASP A 1 266 ? 18.056 -6.462 9.269 1.00 73.19 266 ASP A C 1
ATOM 1960 O O . ASP A 1 266 ? 17.700 -7.570 9.690 1.00 73.19 266 ASP A O 1
ATOM 1964 N N . ILE A 1 267 ? 18.543 -6.339 8.029 1.00 70.44 267 ILE A N 1
ATOM 1965 C CA . ILE A 1 267 ? 18.634 -7.423 7.037 1.00 70.44 267 ILE A CA 1
ATOM 1966 C C . ILE A 1 267 ? 19.892 -8.279 7.280 1.00 70.44 267 ILE A C 1
ATOM 1968 O O . ILE A 1 267 ? 20.893 -8.202 6.561 1.00 70.44 267 ILE A O 1
ATOM 1972 N N . SER A 1 268 ? 19.846 -9.123 8.314 1.00 76.25 268 SER A N 1
ATOM 1973 C CA . SER A 1 268 ? 20.909 -10.086 8.641 1.00 76.25 268 SER A CA 1
ATOM 1974 C C . SER A 1 268 ? 20.572 -11.513 8.179 1.00 76.25 268 SER A C 1
ATOM 1976 O O . SER A 1 268 ? 19.427 -11.952 8.219 1.00 76.25 268 SER A O 1
ATOM 1978 N N . GLY A 1 269 ? 21.576 -12.260 7.704 1.00 84.88 269 GLY A N 1
ATOM 1979 C CA . GLY A 1 269 ? 21.407 -13.658 7.266 1.00 84.88 269 GLY A CA 1
ATOM 1980 C C . GLY A 1 269 ? 20.764 -13.850 5.886 1.00 84.88 269 GLY A C 1
ATOM 1981 O O . GLY A 1 269 ? 20.527 -14.987 5.478 1.00 84.88 269 GLY A O 1
ATOM 1982 N N . PHE A 1 270 ? 20.504 -12.764 5.159 1.00 90.94 270 PHE A N 1
ATOM 1983 C CA . PHE A 1 270 ? 19.952 -12.808 3.807 1.00 90.94 270 PHE A CA 1
ATOM 1984 C C . PHE A 1 270 ? 21.012 -13.225 2.785 1.00 90.94 270 PHE A C 1
ATOM 1986 O O . PHE A 1 270 ? 22.209 -12.982 2.959 1.00 90.94 270 PHE A O 1
ATOM 1993 N N . ALA A 1 271 ? 20.558 -13.849 1.701 1.00 94.94 271 ALA A N 1
ATOM 1994 C CA . ALA A 1 271 ? 21.407 -14.150 0.560 1.00 94.94 271 ALA A CA 1
ATOM 1995 C C . ALA A 1 271 ? 21.655 -12.883 -0.266 1.00 94.94 271 ALA A C 1
ATOM 1997 O O . ALA A 1 271 ? 20.838 -11.963 -0.261 1.00 94.94 271 ALA A O 1
ATOM 1998 N N . THR A 1 272 ? 22.780 -12.846 -0.981 1.00 94.75 272 THR A N 1
ATOM 1999 C CA . THR A 1 272 ? 23.186 -11.697 -1.795 1.00 94.75 272 THR A CA 1
ATOM 2000 C C . THR A 1 272 ? 23.264 -12.045 -3.281 1.00 94.75 272 THR A C 1
ATOM 2002 O O . THR A 1 272 ? 23.586 -13.172 -3.663 1.00 94.75 272 THR A O 1
ATOM 2005 N N . LEU A 1 273 ? 22.981 -11.059 -4.129 1.00 95.88 273 LEU A N 1
ATOM 2006 C CA . LEU A 1 273 ? 23.230 -11.054 -5.569 1.00 95.88 273 LEU A CA 1
ATOM 2007 C C . LEU A 1 273 ? 23.969 -9.755 -5.904 1.00 95.88 273 LEU A C 1
ATOM 2009 O O . LEU A 1 273 ? 23.497 -8.678 -5.555 1.00 95.88 273 LEU A O 1
ATOM 2013 N N . SER A 1 274 ? 25.126 -9.851 -6.556 1.00 95.06 274 SER A N 1
ATOM 2014 C CA . SER A 1 274 ? 25.984 -8.703 -6.868 1.00 95.06 274 SER A CA 1
ATOM 2015 C C . SER A 1 274 ? 26.504 -8.738 -8.300 1.00 95.06 274 SER A C 1
ATOM 2017 O O . SER A 1 274 ? 26.448 -9.772 -8.967 1.00 95.06 274 SER A O 1
ATOM 2019 N N . GLY A 1 275 ? 27.051 -7.612 -8.750 1.00 91.94 275 GLY A N 1
ATOM 2020 C CA . GLY A 1 275 ? 27.676 -7.432 -10.055 1.00 91.94 275 GLY A CA 1
ATOM 2021 C C . GLY A 1 275 ? 26.793 -6.676 -11.042 1.00 91.94 275 GLY A C 1
ATOM 2022 O O . GLY A 1 275 ? 25.821 -6.025 -10.661 1.00 91.94 275 GLY A O 1
ATOM 2023 N N . ASN A 1 276 ? 27.174 -6.781 -12.310 1.00 92.56 276 ASN A N 1
ATOM 2024 C CA . ASN A 1 276 ? 26.413 -6.283 -13.444 1.00 92.56 276 ASN A CA 1
ATOM 2025 C C . ASN A 1 276 ? 25.913 -7.474 -14.282 1.00 92.56 276 ASN A C 1
ATOM 2027 O O . ASN A 1 276 ? 26.554 -8.530 -14.287 1.00 92.56 276 ASN A O 1
ATOM 2031 N N . GLU A 1 277 ? 24.744 -7.323 -14.902 1.00 94.81 277 GLU A N 1
ATOM 2032 C CA . GLU A 1 277 ? 24.059 -8.336 -15.719 1.00 94.81 277 GLU A CA 1
ATOM 2033 C C . GLU A 1 277 ? 23.965 -9.752 -15.111 1.00 94.81 277 GLU A C 1
ATOM 2035 O O . GLU A 1 277 ? 24.081 -10.762 -15.815 1.00 94.81 277 GLU A O 1
ATOM 2040 N N . ASN A 1 278 ? 23.691 -9.853 -13.810 1.00 96.12 278 ASN A N 1
ATOM 2041 C CA . ASN A 1 278 ? 23.502 -11.133 -13.129 1.00 96.12 278 ASN A CA 1
ATOM 2042 C C . ASN A 1 278 ? 22.027 -11.398 -12.799 1.00 96.12 278 ASN A C 1
ATOM 2044 O O . ASN A 1 278 ? 21.264 -10.491 -12.476 1.00 96.12 278 ASN A O 1
ATOM 2048 N N . VAL A 1 279 ? 21.632 -12.677 -12.826 1.00 97.94 279 VAL A N 1
ATOM 2049 C CA . VAL A 1 279 ? 20.288 -13.131 -12.433 1.00 97.94 279 VAL A CA 1
ATOM 2050 C C . VAL A 1 279 ? 20.386 -14.332 -11.504 1.00 97.94 279 VAL A C 1
ATOM 2052 O O . VAL A 1 279 ? 21.067 -15.311 -11.813 1.00 97.94 279 VAL A O 1
ATOM 2055 N N . ALA A 1 280 ? 19.650 -14.299 -10.396 1.00 97.69 280 ALA A N 1
ATOM 2056 C CA . ALA A 1 280 ? 19.438 -15.447 -9.522 1.00 97.69 280 ALA A CA 1
ATOM 2057 C C . ALA A 1 280 ? 17.999 -15.953 -9.661 1.00 97.69 280 ALA A C 1
ATOM 2059 O O . ALA A 1 280 ? 17.059 -15.186 -9.501 1.00 97.69 280 ALA A O 1
ATOM 2060 N N . THR A 1 281 ? 17.806 -17.247 -9.932 1.00 98.00 281 THR A N 1
ATOM 2061 C CA . THR A 1 281 ? 16.484 -17.890 -9.805 1.00 98.00 281 THR A CA 1
ATOM 2062 C C . THR A 1 281 ? 16.413 -18.602 -8.465 1.00 98.00 281 THR A C 1
ATOM 2064 O O . THR A 1 281 ? 17.163 -19.550 -8.228 1.00 98.00 281 THR A O 1
ATOM 2067 N N . VAL A 1 282 ? 15.522 -18.143 -7.592 1.00 97.69 282 VAL A N 1
ATOM 2068 C CA . VAL A 1 282 ? 15.446 -18.576 -6.195 1.00 97.69 282 VAL A CA 1
ATOM 2069 C C . VAL A 1 282 ? 14.114 -19.283 -5.924 1.00 97.69 282 VAL A C 1
ATOM 2071 O O . VAL A 1 282 ? 13.074 -18.838 -6.420 1.00 97.69 282 VAL A O 1
ATOM 2074 N N . PRO A 1 283 ? 14.101 -20.395 -5.166 1.00 97.94 283 PRO A N 1
ATOM 2075 C CA . PRO A 1 283 ? 12.865 -20.964 -4.641 1.00 97.94 283 PRO A CA 1
ATOM 2076 C C . PRO A 1 283 ? 12.201 -19.988 -3.668 1.00 97.94 283 PRO A C 1
ATOM 2078 O O . PRO A 1 283 ? 12.865 -19.453 -2.781 1.00 97.94 283 PRO A O 1
ATOM 2081 N N . LEU A 1 284 ? 10.895 -19.782 -3.814 1.00 97.50 284 LEU A N 1
ATOM 2082 C CA . LEU A 1 284 ? 10.121 -18.998 -2.861 1.00 97.50 284 LEU A CA 1
ATOM 2083 C C . LEU A 1 284 ? 9.815 -19.845 -1.610 1.00 97.50 284 LEU A C 1
ATOM 2085 O O . LEU A 1 284 ? 9.527 -21.040 -1.725 1.00 97.50 284 LEU A O 1
ATOM 2089 N N . PRO A 1 285 ? 9.837 -19.246 -0.407 1.00 96.69 285 PRO A N 1
ATOM 2090 C CA . PRO A 1 285 ? 9.516 -19.932 0.854 1.00 96.69 285 PRO A CA 1
ATOM 2091 C C . PRO A 1 285 ? 8.042 -20.377 0.953 1.00 96.69 285 PRO A C 1
ATOM 2093 O O . PRO A 1 285 ? 7.702 -21.230 1.781 1.00 96.69 285 PRO A O 1
ATOM 2096 N N . PHE A 1 286 ? 7.173 -19.795 0.128 1.00 97.50 286 PHE A N 1
ATOM 2097 C CA . PHE A 1 286 ? 5.755 -20.100 -0.043 1.00 97.50 286 PHE A CA 1
ATOM 2098 C C . PHE A 1 286 ? 5.353 -19.861 -1.501 1.00 97.50 286 PHE A C 1
ATOM 2100 O O . PHE A 1 286 ? 6.023 -19.126 -2.224 1.00 97.50 286 PHE A O 1
ATOM 2107 N N . ALA A 1 287 ? 4.250 -20.470 -1.934 1.00 96.56 287 ALA A N 1
ATOM 2108 C CA . ALA A 1 287 ? 3.705 -20.208 -3.258 1.00 96.56 287 ALA A CA 1
ATOM 2109 C C . ALA A 1 287 ? 3.045 -18.823 -3.302 1.00 96.56 287 ALA A C 1
ATOM 2111 O O . ALA A 1 287 ? 2.247 -18.493 -2.425 1.00 96.56 287 ALA A O 1
ATOM 2112 N N . VAL A 1 288 ? 3.334 -18.046 -4.343 1.00 95.50 288 VAL A N 1
ATOM 2113 C CA . VAL A 1 288 ? 2.677 -16.759 -4.616 1.00 95.50 288 VAL A CA 1
ATOM 2114 C C . VAL A 1 288 ? 1.642 -16.983 -5.705 1.00 95.50 288 VAL A C 1
ATOM 2116 O O . VAL A 1 288 ? 1.962 -17.535 -6.758 1.00 95.50 288 VAL A O 1
ATOM 2119 N N . THR A 1 289 ? 0.397 -16.584 -5.459 1.00 93.31 289 THR A N 1
ATOM 2120 C CA . THR A 1 289 ? -0.684 -16.721 -6.439 1.00 93.31 289 THR A CA 1
ATOM 2121 C C . THR A 1 289 ? -0.931 -15.396 -7.147 1.00 93.31 289 THR A C 1
ATOM 2123 O O . THR A 1 289 ? -1.377 -14.431 -6.531 1.00 93.31 289 THR A O 1
ATOM 2126 N N . LEU A 1 290 ? -0.667 -15.365 -8.453 1.00 91.00 290 LEU A N 1
ATOM 2127 C CA . LEU A 1 290 ? -0.889 -14.216 -9.332 1.00 91.00 290 LEU A CA 1
ATOM 2128 C C . LEU A 1 290 ? -1.819 -14.650 -10.461 1.00 91.00 290 LEU A C 1
ATOM 2130 O O . LEU A 1 290 ? -1.595 -15.684 -11.088 1.00 91.00 290 LEU A O 1
ATOM 2134 N N . GLU A 1 291 ? -2.882 -13.883 -10.696 1.00 86.88 291 GLU A N 1
ATOM 2135 C CA . GLU A 1 291 ? -3.853 -14.142 -11.771 1.00 86.88 291 GLU A CA 1
ATOM 2136 C C . GLU A 1 291 ? -4.453 -15.572 -11.749 1.00 86.88 291 GLU A C 1
ATOM 2138 O O . GLU A 1 291 ? -4.813 -16.143 -12.774 1.00 86.88 291 GLU A O 1
ATOM 2143 N N . GLY A 1 292 ? -4.557 -16.177 -10.558 1.00 87.25 292 GLY A N 1
ATOM 2144 C CA . GLY A 1 292 ? -5.066 -17.541 -10.365 1.00 87.25 292 GLY A CA 1
ATOM 2145 C C . GLY A 1 292 ? -4.046 -18.668 -10.590 1.00 87.25 292 GLY A C 1
ATOM 2146 O O . GLY A 1 292 ? -4.388 -19.831 -10.378 1.00 87.25 292 GLY A O 1
ATOM 2147 N N . ALA A 1 293 ? -2.804 -18.354 -10.970 1.00 91.69 293 ALA A N 1
ATOM 2148 C CA . ALA A 1 293 ? -1.705 -19.312 -11.083 1.00 91.69 293 ALA A CA 1
ATOM 2149 C C . ALA A 1 293 ? -0.735 -19.188 -9.898 1.00 91.69 293 ALA A C 1
ATOM 2151 O O . ALA A 1 293 ? -0.443 -18.086 -9.438 1.00 91.69 293 ALA A O 1
ATOM 2152 N N . SER A 1 294 ? -0.220 -20.320 -9.409 1.00 94.44 294 SER A N 1
ATOM 2153 C CA . SER A 1 294 ? 0.728 -20.358 -8.288 1.00 94.44 294 SER A CA 1
ATOM 2154 C C . SER A 1 294 ? 2.170 -20.522 -8.768 1.00 94.44 294 SER A C 1
ATOM 2156 O O . SER A 1 294 ? 2.487 -21.445 -9.521 1.00 94.44 294 SER A O 1
ATOM 2158 N N . TYR A 1 295 ? 3.057 -19.672 -8.258 1.00 97.19 295 TYR A N 1
ATOM 2159 C CA . TYR A 1 295 ? 4.478 -19.628 -8.584 1.00 97.19 295 TYR A CA 1
ATOM 2160 C C . TYR A 1 295 ? 5.311 -19.971 -7.348 1.00 97.19 295 TYR A C 1
ATOM 2162 O O . TYR A 1 295 ? 5.060 -19.461 -6.259 1.00 97.19 295 TYR A O 1
ATOM 2170 N N . ASN A 1 296 ? 6.304 -20.847 -7.516 1.00 98.06 296 ASN A N 1
ATOM 2171 C CA . ASN A 1 296 ? 7.155 -21.352 -6.425 1.00 98.06 296 ASN A CA 1
ATOM 2172 C C . ASN A 1 296 ? 8.615 -20.892 -6.542 1.00 98.06 296 ASN A C 1
ATOM 2174 O O . ASN A 1 296 ? 9.468 -21.301 -5.758 1.00 98.06 296 ASN A O 1
ATOM 2178 N N . THR A 1 297 ? 8.923 -20.081 -7.547 1.00 98.38 297 THR A N 1
ATOM 2179 C CA . THR A 1 297 ? 10.249 -19.521 -7.796 1.00 98.38 297 THR A CA 1
ATOM 2180 C C . THR A 1 297 ? 10.107 -18.066 -8.208 1.00 98.38 297 THR A C 1
ATOM 2182 O O . THR A 1 297 ? 9.061 -17.657 -8.716 1.00 98.38 297 THR A O 1
ATOM 2185 N N . VAL A 1 298 ? 11.168 -17.293 -8.027 1.00 98.62 298 VAL A N 1
ATOM 2186 C CA . VAL A 1 298 ? 11.289 -15.941 -8.571 1.00 98.62 298 VAL A CA 1
ATOM 2187 C C . VAL A 1 298 ? 12.696 -15.758 -9.130 1.00 98.62 298 VAL A C 1
ATOM 2189 O O . VAL A 1 298 ? 13.673 -16.214 -8.537 1.00 98.62 298 VAL A O 1
ATOM 2192 N N . ALA A 1 299 ? 12.809 -15.160 -10.310 1.00 98.69 299 ALA A N 1
ATOM 2193 C CA . ALA A 1 299 ? 14.073 -14.654 -10.822 1.00 98.69 299 ALA A CA 1
ATOM 2194 C C . ALA A 1 299 ? 14.271 -13.217 -10.337 1.00 98.69 299 ALA A C 1
ATOM 2196 O O . ALA A 1 299 ? 13.329 -12.436 -10.372 1.00 98.69 299 ALA A O 1
ATOM 2197 N N . ILE A 1 300 ? 15.479 -12.893 -9.887 1.00 98.62 300 ILE A N 1
ATOM 2198 C CA . ILE A 1 300 ? 15.897 -11.584 -9.379 1.00 98.62 300 ILE A CA 1
ATOM 2199 C C . ILE A 1 300 ? 17.081 -11.143 -10.235 1.00 98.62 300 ILE A C 1
ATOM 2201 O O . ILE A 1 300 ? 18.073 -11.872 -10.310 1.00 98.62 300 ILE A O 1
ATOM 2205 N N . SER A 1 301 ? 16.977 -9.988 -10.886 1.00 98.12 301 SER A N 1
ATOM 2206 C CA . SER A 1 301 ? 18.018 -9.449 -11.767 1.00 98.12 301 SER A CA 1
ATOM 2207 C C . SER A 1 301 ? 18.722 -8.247 -11.157 1.00 98.12 301 SER A C 1
ATOM 2209 O O . SER A 1 301 ? 18.085 -7.446 -10.477 1.00 98.12 301 SER A O 1
ATOM 2211 N N . THR A 1 302 ? 20.012 -8.077 -11.456 1.00 96.62 302 THR A N 1
ATOM 2212 C CA . THR A 1 302 ? 20.754 -6.847 -11.138 1.00 96.62 302 THR A CA 1
ATOM 2213 C C . THR A 1 302 ? 20.264 -5.628 -11.917 1.00 96.62 302 THR A C 1
ATOM 2215 O O . THR A 1 302 ? 20.548 -4.522 -11.490 1.00 96.62 302 THR A O 1
ATOM 2218 N N . ASN A 1 303 ? 19.469 -5.823 -12.978 1.00 95.88 303 ASN A N 1
ATOM 2219 C CA . ASN A 1 303 ? 18.840 -4.772 -13.791 1.00 95.88 303 ASN A CA 1
ATOM 2220 C C . ASN A 1 303 ? 17.472 -4.300 -13.247 1.00 95.88 303 ASN A C 1
ATOM 2222 O O . ASN A 1 303 ? 16.591 -3.911 -14.008 1.00 95.88 303 ASN A O 1
ATOM 2226 N N . GLY A 1 304 ? 17.243 -4.414 -11.933 1.00 95.94 304 GLY A N 1
ATOM 2227 C CA . GLY A 1 304 ? 16.064 -3.838 -11.271 1.00 95.94 304 GLY A CA 1
ATOM 2228 C C . GLY A 1 304 ? 14.710 -4.472 -11.615 1.00 95.94 304 GLY A C 1
ATOM 2229 O O . GLY A 1 304 ? 13.684 -3.785 -11.615 1.00 95.94 304 GLY A O 1
ATOM 2230 N N . TRP A 1 305 ? 14.671 -5.782 -11.874 1.00 98.19 305 TRP A N 1
ATOM 2231 C CA . TRP A 1 305 ? 13.424 -6.516 -12.121 1.00 98.19 305 TRP A CA 1
ATOM 2232 C C . TRP A 1 305 ? 13.355 -7.883 -11.428 1.00 98.19 305 TRP A C 1
ATOM 2234 O O . TRP A 1 305 ? 14.380 -8.487 -11.085 1.00 98.19 305 TRP A O 1
ATOM 2244 N N . LEU A 1 306 ? 12.120 -8.370 -11.243 1.00 98.69 306 LEU A N 1
ATOM 2245 C CA . LEU A 1 306 ? 11.796 -9.726 -10.796 1.00 98.69 306 LEU A CA 1
ATOM 2246 C C . LEU A 1 306 ? 10.834 -10.418 -11.774 1.00 98.69 306 LEU A C 1
ATOM 2248 O O . LEU A 1 306 ? 9.967 -9.776 -12.361 1.00 98.69 306 LEU A O 1
ATOM 2252 N N . GLU A 1 307 ? 10.930 -11.742 -11.899 1.00 98.56 307 GLU A N 1
ATOM 2253 C CA . GLU A 1 307 ? 10.005 -12.550 -12.710 1.00 98.56 307 GLU A CA 1
ATOM 2254 C C . GLU A 1 307 ? 9.559 -13.819 -11.960 1.00 98.56 307 GLU A C 1
ATOM 2256 O O . GLU A 1 307 ? 10.370 -14.687 -11.620 1.00 98.56 307 GLU A O 1
ATOM 2261 N N . PHE A 1 308 ? 8.260 -13.942 -11.680 1.00 98.25 308 PHE A N 1
ATOM 2262 C CA . PHE A 1 308 ? 7.693 -15.058 -10.913 1.00 98.25 308 PHE A CA 1
ATOM 2263 C C . PHE A 1 308 ? 7.567 -16.308 -11.785 1.00 98.25 308 PHE A C 1
ATOM 2265 O O . PHE A 1 308 ? 6.958 -16.276 -12.839 1.00 98.25 308 PHE A O 1
ATOM 2272 N N . GLY A 1 309 ? 8.109 -17.444 -11.351 1.00 97.19 309 GLY A N 1
ATOM 2273 C CA . GLY A 1 309 ? 8.176 -18.671 -12.158 1.00 97.19 309 GLY A CA 1
ATOM 2274 C C . GLY A 1 309 ? 9.502 -18.873 -12.894 1.00 97.19 309 GLY A C 1
ATOM 2275 O O . GLY A 1 309 ? 9.704 -19.932 -13.488 1.00 97.19 309 GLY A O 1
ATOM 2276 N N . GLY A 1 310 ? 10.432 -17.918 -12.797 1.00 96.12 310 GLY A N 1
ATOM 2277 C CA . GLY A 1 310 ? 11.784 -18.003 -13.356 1.00 96.12 310 GLY A CA 1
ATOM 2278 C C . GLY A 1 310 ? 12.008 -17.080 -14.554 1.00 96.12 310 GLY A C 1
ATOM 2279 O O . GLY A 1 310 ? 11.063 -16.512 -15.092 1.00 96.12 310 GLY A O 1
ATOM 2280 N N . ASN A 1 311 ? 13.279 -16.949 -14.948 1.00 97.31 311 ASN A N 1
ATOM 2281 C CA . ASN A 1 311 ? 13.735 -16.039 -16.000 1.00 97.31 311 ASN A CA 1
ATOM 2282 C C . ASN A 1 311 ? 13.376 -16.579 -17.393 1.00 97.31 311 ASN A C 1
ATOM 2284 O O . ASN A 1 311 ? 14.012 -17.528 -17.864 1.00 97.31 311 ASN A O 1
ATOM 2288 N N . THR A 1 312 ? 12.390 -15.971 -18.056 1.00 97.19 312 THR A N 1
ATOM 2289 C CA . THR A 1 312 ? 11.983 -16.385 -19.409 1.00 97.19 312 THR A CA 1
ATOM 2290 C C . THR A 1 312 ? 12.683 -15.619 -20.528 1.00 97.19 312 THR A C 1
ATOM 2292 O O . THR A 1 312 ? 12.745 -16.135 -21.645 1.00 97.19 312 THR A O 1
ATOM 2295 N N . SER A 1 313 ? 13.301 -14.468 -20.233 1.00 95.31 313 SER A N 1
ATOM 2296 C CA . SER A 1 313 ? 14.138 -13.742 -21.201 1.00 95.31 313 SER A CA 1
ATOM 2297 C C . SER A 1 313 ? 15.471 -14.457 -21.466 1.00 95.31 313 SER A C 1
ATOM 2299 O O . SER A 1 313 ? 16.094 -14.274 -22.512 1.00 95.31 313 SER A O 1
ATOM 2301 N N . GLY A 1 314 ? 15.917 -15.293 -20.520 1.00 95.31 314 GLY A N 1
ATOM 2302 C CA . GLY A 1 314 ? 17.170 -16.047 -20.594 1.00 95.31 314 GLY A CA 1
ATOM 2303 C C . GLY A 1 314 ? 18.427 -15.195 -20.385 1.00 95.31 314 GLY A C 1
ATOM 2304 O O . GLY A 1 314 ? 19.535 -15.693 -20.586 1.00 95.31 314 GLY A O 1
ATOM 2305 N N . SER A 1 315 ? 18.279 -13.929 -19.988 1.00 94.81 315 SER A N 1
ATOM 2306 C CA . SER A 1 315 ? 19.382 -12.995 -19.723 1.00 94.81 315 SER A CA 1
ATOM 2307 C C . SER A 1 315 ? 19.055 -12.071 -18.546 1.00 94.81 315 SER A C 1
ATOM 2309 O O . SER A 1 315 ? 17.984 -12.186 -17.957 1.00 94.81 315 SER A O 1
ATOM 2311 N N . ALA A 1 316 ? 19.964 -11.161 -18.190 1.00 95.19 316 ALA A N 1
ATOM 2312 C CA . ALA A 1 316 ? 19.678 -10.104 -17.219 1.00 95.19 316 ALA A CA 1
ATOM 2313 C C . ALA A 1 316 ? 18.880 -8.930 -17.805 1.00 95.19 316 ALA A C 1
ATOM 2315 O O . ALA A 1 316 ? 18.435 -8.090 -17.034 1.00 95.19 316 ALA A O 1
ATOM 2316 N N . ASP A 1 317 ? 18.701 -8.888 -19.129 1.00 96.75 317 ASP A N 1
ATOM 2317 C CA . ASP A 1 317 ? 17.926 -7.895 -19.886 1.00 96.75 317 ASP A CA 1
ATOM 2318 C C . ASP A 1 317 ? 18.144 -6.436 -19.432 1.00 96.75 317 ASP A C 1
ATOM 2320 O O . ASP A 1 317 ? 17.293 -5.881 -18.744 1.00 96.75 317 ASP A O 1
ATOM 2324 N N . PRO A 1 318 ? 19.281 -5.808 -19.782 1.00 95.69 318 PRO A N 1
ATOM 2325 C CA . PRO A 1 318 ? 19.578 -4.425 -19.390 1.00 95.69 318 PRO A CA 1
ATOM 2326 C C . PRO A 1 318 ? 18.791 -3.378 -20.196 1.00 95.69 318 PRO A C 1
ATOM 2328 O O . PRO A 1 318 ? 18.796 -2.206 -19.863 1.00 95.69 318 PRO A O 1
ATOM 2331 N N . ALA A 1 319 ? 18.124 -3.764 -21.288 1.00 95.06 319 ALA A N 1
ATOM 2332 C CA . ALA A 1 319 ? 17.426 -2.815 -22.152 1.00 95.06 319 ALA A CA 1
ATOM 2333 C C . ALA A 1 319 ? 15.930 -2.793 -21.831 1.00 95.06 319 ALA A C 1
ATOM 2335 O O . ALA A 1 319 ? 15.198 -3.700 -22.249 1.00 95.06 319 ALA A O 1
ATOM 2336 N N . ASN A 1 320 ? 15.487 -1.743 -21.141 1.00 95.00 320 ASN A N 1
ATOM 2337 C CA . ASN A 1 320 ? 14.095 -1.575 -20.757 1.00 95.00 320 ASN A CA 1
ATOM 2338 C C . ASN A 1 320 ? 13.159 -1.325 -21.948 1.00 95.00 320 ASN A C 1
ATOM 2340 O O . ASN A 1 320 ? 13.519 -0.769 -22.987 1.00 95.00 320 ASN A O 1
ATOM 2344 N N . GLU A 1 321 ? 11.907 -1.742 -21.779 1.00 95.12 321 GLU A N 1
ATOM 2345 C CA . GLU A 1 321 ? 10.809 -1.504 -22.713 1.00 95.12 321 GLU A CA 1
ATOM 2346 C C . GLU A 1 321 ? 9.537 -1.154 -21.936 1.00 95.12 321 GLU A C 1
ATOM 2348 O O . GLU A 1 321 ? 9.389 -1.505 -20.763 1.00 95.12 321 GLU A O 1
ATOM 2353 N N . CYS A 1 322 ? 8.584 -0.485 -22.585 1.00 94.81 322 CYS A N 1
ATOM 2354 C CA . CYS A 1 322 ? 7.286 -0.240 -21.964 1.00 94.81 322 CYS A CA 1
ATOM 2355 C C . CYS A 1 322 ? 6.491 -1.547 -21.838 1.00 94.81 322 CYS A C 1
ATOM 2357 O O . CYS A 1 322 ? 6.456 -2.350 -22.771 1.00 94.81 322 CYS A O 1
ATOM 2359 N N . LEU A 1 323 ? 5.803 -1.737 -20.709 1.00 94.44 323 LEU A N 1
ATOM 2360 C CA . LEU A 1 323 ? 4.947 -2.905 -20.501 1.00 94.44 323 LEU A CA 1
ATOM 2361 C C . LEU A 1 323 ? 3.635 -2.788 -21.319 1.00 94.44 323 LEU A C 1
ATOM 2363 O O . LEU A 1 323 ? 3.101 -1.682 -21.452 1.00 94.44 323 LEU A O 1
ATOM 2367 N N . PRO A 1 324 ? 3.076 -3.905 -21.826 1.00 95.62 324 PRO A N 1
ATOM 2368 C CA . PRO A 1 324 ? 3.616 -5.258 -21.721 1.00 95.62 324 PRO A CA 1
ATOM 2369 C C . PRO A 1 324 ? 4.752 -5.516 -22.729 1.00 95.62 324 PRO A C 1
ATOM 2371 O O . PRO A 1 324 ? 4.624 -5.211 -23.916 1.00 95.62 324 PRO A O 1
ATOM 2374 N N . THR A 1 325 ? 5.839 -6.145 -22.280 1.00 94.81 325 THR A N 1
ATOM 2375 C CA . THR A 1 325 ? 6.933 -6.632 -23.133 1.00 94.81 325 THR A CA 1
ATOM 2376 C C . THR A 1 325 ? 6.761 -8.116 -23.462 1.00 94.81 325 THR A C 1
ATOM 2378 O O . THR A 1 325 ? 6.254 -8.909 -22.668 1.00 94.81 325 THR A O 1
ATOM 2381 N N . GLY A 1 326 ? 7.199 -8.506 -24.662 1.00 96.00 326 GLY A N 1
ATOM 2382 C CA . GLY A 1 326 ? 7.230 -9.902 -25.101 1.00 96.00 326 GLY A CA 1
ATOM 2383 C C . GLY A 1 326 ? 8.431 -10.700 -24.589 1.00 96.00 326 GLY A C 1
ATOM 2384 O O . GLY A 1 326 ? 8.429 -11.921 -24.733 1.00 96.00 326 GLY A O 1
ATOM 2385 N N . LYS A 1 327 ? 9.445 -10.038 -24.014 1.00 95.38 327 LYS A N 1
ATOM 2386 C CA . LYS A 1 327 ? 10.671 -10.690 -23.527 1.00 95.38 327 LYS A CA 1
ATOM 2387 C C . LYS A 1 327 ? 10.455 -11.501 -22.249 1.00 95.38 327 LYS A C 1
ATOM 2389 O O . LYS A 1 327 ? 11.138 -12.500 -22.047 1.00 95.38 327 LYS A O 1
ATOM 2394 N N . HIS A 1 328 ? 9.491 -11.085 -21.430 1.00 97.00 328 HIS A N 1
ATOM 2395 C CA . HIS A 1 328 ? 9.121 -11.737 -20.179 1.00 97.00 328 HIS A CA 1
ATOM 2396 C C . HIS A 1 328 ? 7.707 -12.303 -20.298 1.00 97.00 328 HIS A C 1
ATOM 2398 O O . HIS A 1 328 ? 6.727 -11.573 -20.421 1.00 97.00 328 HIS A O 1
ATOM 2404 N N . THR A 1 329 ? 7.601 -13.627 -20.341 1.00 97.06 329 THR A N 1
ATOM 2405 C CA . THR A 1 329 ? 6.339 -14.349 -20.572 1.00 97.06 329 THR A CA 1
ATOM 2406 C C . THR A 1 329 ? 5.641 -14.784 -19.288 1.00 97.06 329 THR A C 1
ATOM 2408 O O . THR A 1 329 ? 4.446 -15.087 -19.330 1.00 97.06 329 THR A O 1
ATOM 2411 N N . ASN A 1 330 ? 6.346 -14.764 -18.158 1.00 97.44 330 ASN A N 1
ATOM 2412 C CA . ASN A 1 330 ? 5.777 -14.948 -16.829 1.00 97.44 330 ASN A CA 1
ATOM 2413 C C . ASN A 1 330 ? 5.401 -13.589 -16.193 1.00 97.44 330 ASN A C 1
ATOM 2415 O O . ASN A 1 330 ? 5.765 -12.547 -16.744 1.00 97.44 330 ASN A O 1
ATOM 2419 N N . PRO A 1 331 ? 4.704 -13.567 -15.034 1.00 97.25 331 PRO A N 1
ATOM 2420 C CA . PRO A 1 331 ? 4.446 -12.323 -14.321 1.00 97.25 331 PRO A CA 1
ATOM 2421 C C . PRO A 1 331 ? 5.748 -11.610 -13.959 1.00 97.25 331 PRO A C 1
ATOM 2423 O O . PRO A 1 331 ? 6.624 -12.177 -13.297 1.00 97.25 331 PRO A O 1
ATOM 2426 N N . PHE A 1 332 ? 5.856 -10.364 -14.398 1.00 98.12 332 PHE A N 1
ATOM 2427 C CA . PHE A 1 332 ? 7.091 -9.597 -14.402 1.00 98.12 332 PHE A CA 1
ATOM 2428 C C . PHE A 1 332 ? 6.895 -8.279 -13.661 1.00 98.12 332 PHE A C 1
ATOM 2430 O O . PHE A 1 332 ? 5.971 -7.514 -13.942 1.00 98.12 332 PHE A O 1
ATOM 2437 N N . LEU A 1 333 ? 7.776 -8.036 -12.698 1.00 98.31 333 LEU A N 1
ATOM 2438 C CA . LEU A 1 333 ? 7.816 -6.856 -11.853 1.00 98.31 333 LEU A CA 1
ATOM 2439 C C . LEU A 1 333 ? 9.045 -6.028 -12.235 1.00 98.31 333 LEU A C 1
ATOM 2441 O O . LEU A 1 333 ? 10.170 -6.373 -11.880 1.00 98.31 333 LEU A O 1
ATOM 2445 N N . ALA A 1 334 ? 8.815 -4.919 -12.930 1.00 97.44 334 ALA A N 1
ATOM 2446 C CA . ALA A 1 334 ? 9.817 -3.899 -13.186 1.00 97.44 334 ALA A CA 1
ATOM 2447 C C . ALA A 1 334 ? 9.865 -2.956 -11.975 1.00 97.44 334 ALA A C 1
ATOM 2449 O O . ALA A 1 334 ? 9.005 -2.087 -11.815 1.00 97.44 334 ALA A O 1
ATOM 2450 N N . VAL A 1 335 ? 10.839 -3.165 -11.089 1.00 95.12 335 VAL A N 1
ATOM 2451 C CA . VAL A 1 335 ? 11.019 -2.343 -9.883 1.00 95.12 335 VAL A CA 1
ATOM 2452 C C . VAL A 1 335 ? 11.630 -0.999 -10.271 1.00 95.12 335 VAL A C 1
ATOM 2454 O O . VAL A 1 335 ? 11.122 0.054 -9.901 1.00 95.12 335 VAL A O 1
ATOM 2457 N N . TYR A 1 336 ? 12.706 -1.056 -11.046 1.00 94.31 336 TYR A N 1
ATOM 2458 C CA . TYR A 1 336 ? 13.352 0.051 -11.739 1.00 94.31 336 TYR A CA 1
ATOM 2459 C C . TYR A 1 336 ? 14.135 -0.589 -12.890 1.00 94.31 336 TYR A C 1
ATOM 2461 O O . TYR A 1 336 ? 15.339 -0.805 -12.793 1.00 94.31 336 TYR A O 1
ATOM 2469 N N . TRP A 1 337 ? 13.413 -1.059 -13.911 1.00 96.88 337 TRP A N 1
ATOM 2470 C CA . TRP A 1 337 ? 14.028 -1.823 -14.993 1.00 96.88 337 TRP A CA 1
ATOM 2471 C C . TRP A 1 337 ? 14.737 -0.878 -15.957 1.00 96.88 337 TRP A C 1
ATOM 2473 O O . TRP A 1 337 ? 14.073 -0.082 -16.622 1.00 96.88 337 TRP A O 1
ATOM 2483 N N . ASP A 1 338 ? 16.060 -0.989 -16.001 1.00 94.44 338 ASP A N 1
ATOM 2484 C CA . ASP A 1 338 ? 17.000 -0.271 -16.868 1.00 94.44 338 ASP A CA 1
ATOM 2485 C C . ASP A 1 338 ? 18.342 -1.039 -16.867 1.00 94.44 338 ASP A C 1
ATOM 2487 O O . ASP A 1 338 ? 18.439 -2.117 -16.267 1.00 94.44 338 ASP A O 1
ATOM 2491 N N . ASP A 1 339 ? 19.373 -0.494 -17.507 1.00 93.75 339 ASP A N 1
ATOM 2492 C CA . ASP A 1 339 ? 20.754 -0.962 -17.405 1.00 93.75 339 ASP A CA 1
ATOM 2493 C C . ASP A 1 339 ? 21.297 -0.570 -16.022 1.00 93.75 339 ASP A C 1
ATOM 2495 O O . ASP A 1 339 ? 21.697 0.574 -15.796 1.00 93.75 339 ASP A O 1
ATOM 2499 N N . MET A 1 340 ? 21.233 -1.497 -15.061 1.00 93.50 340 MET A N 1
ATOM 2500 C CA . MET A 1 340 ? 21.586 -1.262 -13.659 1.00 93.50 340 MET A CA 1
ATOM 2501 C C . MET A 1 340 ? 22.662 -2.240 -13.183 1.00 93.50 340 MET A C 1
ATOM 2503 O O . MET A 1 340 ? 22.682 -3.424 -13.522 1.00 93.50 340 MET A O 1
ATOM 2507 N N . GLN A 1 341 ? 23.508 -1.759 -12.279 1.00 92.38 341 GLN A N 1
ATOM 2508 C CA . GLN A 1 341 ? 24.514 -2.559 -11.588 1.00 92.38 341 GLN A CA 1
ATOM 2509 C C . GLN A 1 341 ? 24.391 -2.394 -10.073 1.00 92.38 341 GLN A C 1
ATOM 2511 O O . GLN A 1 341 ? 23.924 -1.374 -9.571 1.00 92.38 341 GLN A O 1
ATOM 2516 N N . THR A 1 342 ? 24.809 -3.405 -9.311 1.00 92.81 342 THR A N 1
ATOM 2517 C CA . THR A 1 342 ? 24.714 -3.344 -7.845 1.00 92.81 342 THR A CA 1
ATOM 2518 C C . THR A 1 342 ? 25.779 -2.441 -7.227 1.00 92.81 342 THR A C 1
ATOM 2520 O O . THR A 1 342 ? 26.953 -2.560 -7.585 1.00 92.81 342 THR A O 1
ATOM 2523 N N . VAL A 1 343 ? 25.409 -1.680 -6.196 1.00 88.75 343 VAL A N 1
ATOM 2524 C CA . VAL A 1 343 ? 26.322 -0.895 -5.346 1.00 88.75 343 VAL A CA 1
ATOM 2525 C C . VAL A 1 343 ? 26.267 -1.361 -3.888 1.00 88.75 343 VAL A C 1
ATOM 2527 O O . VAL A 1 343 ? 25.446 -2.202 -3.519 1.00 88.75 343 VAL A O 1
ATOM 2530 N N . ALA A 1 344 ? 27.159 -0.823 -3.050 1.00 78.69 344 ALA A N 1
ATOM 2531 C CA . ALA A 1 344 ? 27.152 -0.996 -1.595 1.00 78.69 344 ALA A CA 1
ATOM 2532 C C . ALA A 1 344 ? 26.988 -2.464 -1.128 1.00 78.69 344 ALA A C 1
ATOM 2534 O O . ALA A 1 344 ? 27.890 -3.276 -1.347 1.00 78.69 344 ALA A O 1
ATOM 2535 N N . SER A 1 345 ? 25.876 -2.809 -0.463 1.00 70.56 345 SER A N 1
ATOM 2536 C CA . SER A 1 345 ? 25.622 -4.155 0.093 1.00 70.56 345 SER A CA 1
ATOM 2537 C C . SER A 1 345 ? 25.068 -5.154 -0.927 1.00 70.56 345 SER A C 1
ATOM 2539 O O . SER A 1 345 ? 24.724 -6.283 -0.564 1.00 70.56 345 SER A O 1
ATOM 2541 N N . ALA A 1 346 ? 25.018 -4.746 -2.196 1.00 88.38 346 ALA A N 1
ATOM 2542 C CA . ALA A 1 346 ? 24.396 -5.452 -3.298 1.00 88.38 346 ALA A CA 1
ATOM 2543 C C . ALA A 1 346 ? 22.896 -5.714 -3.074 1.00 88.38 346 ALA A C 1
ATOM 2545 O O . ALA A 1 346 ? 22.270 -5.127 -2.192 1.00 88.38 346 ALA A O 1
ATOM 2546 N N . ILE A 1 347 ? 22.298 -6.577 -3.895 1.00 94.56 347 ILE A N 1
ATOM 2547 C CA . ILE A 1 347 ? 20.907 -6.998 -3.719 1.00 94.56 347 ILE A CA 1
ATOM 2548 C C . ILE A 1 347 ? 20.861 -8.061 -2.625 1.00 94.56 347 ILE A C 1
ATOM 2550 O O . ILE A 1 347 ? 21.605 -9.042 -2.695 1.00 94.56 347 ILE A O 1
ATOM 2554 N N . ARG A 1 348 ? 19.978 -7.902 -1.638 1.00 94.56 348 ARG A N 1
ATOM 2555 C CA . ARG A 1 348 ? 19.792 -8.832 -0.514 1.00 94.56 348 ARG A CA 1
ATOM 2556 C C . ARG A 1 348 ? 18.386 -9.408 -0.536 1.00 94.56 348 ARG A C 1
ATOM 2558 O O . ARG A 1 348 ? 17.429 -8.668 -0.714 1.00 94.56 348 ARG A O 1
ATOM 2565 N N . TYR A 1 349 ? 18.233 -10.711 -0.329 1.00 95.50 349 TYR A N 1
ATOM 2566 C CA . TYR A 1 349 ? 16.911 -11.338 -0.292 1.00 95.50 349 TYR A CA 1
ATOM 2567 C C . TYR A 1 349 ? 16.800 -12.458 0.741 1.00 95.50 349 TYR A C 1
ATOM 2569 O O . TYR A 1 349 ? 17.758 -13.185 1.023 1.00 95.50 349 TYR A O 1
ATOM 2577 N N . GLY A 1 350 ? 15.611 -12.591 1.321 1.00 94.62 350 GLY A N 1
ATOM 2578 C CA . GLY A 1 350 ? 15.373 -13.460 2.467 1.00 94.62 350 GLY A CA 1
ATOM 2579 C C . GLY A 1 350 ? 13.911 -13.495 2.889 1.00 94.62 350 GLY A C 1
ATOM 2580 O O . GLY A 1 350 ? 13.031 -12.966 2.217 1.00 94.62 350 GLY A O 1
ATOM 2581 N N . THR A 1 351 ? 13.630 -14.196 3.983 1.00 94.75 351 THR A N 1
ATOM 2582 C CA . THR A 1 351 ? 12.267 -14.392 4.492 1.00 94.75 351 THR A CA 1
ATOM 2583 C C . THR A 1 351 ? 12.222 -14.085 5.972 1.00 94.75 351 THR A C 1
ATOM 2585 O O . THR A 1 351 ? 13.083 -14.540 6.721 1.00 94.75 351 THR A O 1
ATOM 2588 N N . VAL A 1 352 ? 11.188 -13.364 6.382 1.00 93.50 352 VAL A N 1
ATOM 2589 C CA . VAL A 1 352 ? 10.883 -13.052 7.779 1.00 93.50 352 VAL A CA 1
ATOM 2590 C C . VAL A 1 352 ? 9.479 -13.535 8.129 1.00 93.50 352 VAL A C 1
ATOM 2592 O O . VAL A 1 352 ? 8.677 -13.861 7.248 1.00 93.50 352 VAL A O 1
ATOM 2595 N N . GLY A 1 353 ? 9.175 -13.567 9.422 1.00 93.56 353 GLY A N 1
ATOM 2596 C CA . GLY A 1 353 ? 7.867 -13.967 9.921 1.00 93.56 353 GLY A CA 1
ATOM 2597 C C . GLY A 1 353 ? 7.682 -15.476 10.052 1.00 93.56 353 GLY A C 1
ATOM 2598 O O . GLY A 1 353 ? 8.555 -16.288 9.738 1.00 93.56 353 GLY A O 1
ATOM 2599 N N . SER A 1 354 ? 6.507 -15.845 10.540 1.00 95.88 354 SER A N 1
ATOM 2600 C CA . SER A 1 354 ? 6.083 -17.218 10.800 1.00 95.88 354 SER A CA 1
ATOM 2601 C C . SER A 1 354 ? 4.954 -17.619 9.860 1.00 95.88 354 SER A C 1
ATOM 2603 O O . SER A 1 354 ? 4.054 -16.830 9.583 1.00 95.88 354 SER A O 1
ATOM 2605 N N . ALA A 1 355 ? 4.991 -18.861 9.370 1.00 96.69 355 ALA A N 1
ATOM 2606 C CA . ALA A 1 355 ? 3.916 -19.389 8.536 1.00 96.69 355 ALA A CA 1
ATOM 2607 C C . ALA A 1 355 ? 2.593 -19.431 9.331 1.00 96.69 355 ALA A C 1
ATOM 2609 O O . ALA A 1 355 ? 2.622 -19.768 10.518 1.00 96.69 355 ALA A O 1
ATOM 2610 N N . PRO A 1 356 ? 1.443 -19.154 8.696 1.00 96.12 356 PRO A N 1
ATOM 2611 C CA . PRO A 1 356 ? 1.260 -18.915 7.262 1.00 96.12 356 PRO A CA 1
ATOM 2612 C C . PRO A 1 356 ? 1.345 -17.431 6.833 1.00 96.12 356 PRO A C 1
ATOM 2614 O O . PRO A 1 356 ? 0.805 -17.073 5.795 1.00 96.12 356 PRO A O 1
ATOM 2617 N N . ASN A 1 357 ? 2.020 -16.555 7.586 1.00 96.81 357 ASN A N 1
ATOM 2618 C CA . ASN A 1 357 ? 2.023 -15.101 7.359 1.00 96.81 357 ASN A CA 1
ATOM 2619 C C . ASN A 1 357 ? 3.456 -14.560 7.198 1.00 96.81 357 ASN A C 1
ATOM 2621 O O . ASN A 1 357 ? 3.813 -13.526 7.766 1.00 96.81 357 ASN A O 1
ATOM 2625 N N . ARG A 1 358 ? 4.316 -15.291 6.486 1.00 96.44 358 ARG A N 1
ATOM 2626 C CA . ARG A 1 358 ? 5.696 -14.881 6.194 1.00 96.44 358 ARG A CA 1
ATOM 2627 C C . ARG A 1 358 ? 5.740 -13.741 5.181 1.00 96.44 358 ARG A C 1
ATOM 2629 O O . ARG A 1 358 ? 4.813 -13.541 4.407 1.00 96.44 358 ARG A O 1
ATOM 2636 N N . THR A 1 359 ? 6.871 -13.051 5.124 1.00 95.75 359 THR A N 1
ATOM 2637 C CA . THR A 1 359 ? 7.162 -12.059 4.083 1.00 95.75 359 THR A CA 1
ATOM 2638 C C . THR A 1 359 ? 8.490 -12.397 3.417 1.00 95.75 359 THR A C 1
ATOM 2640 O O . THR A 1 359 ? 9.493 -12.603 4.102 1.00 95.75 359 THR A O 1
ATOM 2643 N N . PHE A 1 360 ? 8.504 -12.488 2.086 1.00 96.12 360 PHE A N 1
ATOM 2644 C CA . PHE A 1 360 ? 9.723 -12.593 1.285 1.00 96.12 360 PHE A CA 1
ATOM 2645 C C . PHE A 1 360 ? 10.162 -11.190 0.869 1.00 96.12 360 PHE A C 1
ATOM 2647 O O . PHE A 1 360 ? 9.380 -10.451 0.279 1.00 96.12 360 PHE A O 1
ATOM 2654 N N . ILE A 1 361 ? 11.397 -10.825 1.192 1.00 94.88 361 ILE A N 1
ATOM 2655 C CA . ILE A 1 361 ? 11.933 -9.475 1.014 1.00 94.88 361 ILE A CA 1
ATOM 2656 C C . ILE A 1 361 ? 13.062 -9.527 -0.012 1.00 94.88 361 ILE A C 1
ATOM 2658 O O . ILE A 1 361 ? 13.910 -10.420 0.052 1.00 94.88 361 ILE A O 1
ATOM 2662 N N . VAL A 1 362 ? 13.087 -8.552 -0.921 1.00 95.69 362 VAL A N 1
ATOM 2663 C CA . VAL A 1 362 ? 14.206 -8.262 -1.824 1.00 95.69 362 VAL A CA 1
ATOM 2664 C C . VAL A 1 362 ? 14.560 -6.785 -1.687 1.00 95.69 362 VAL A C 1
ATOM 2666 O O . VAL A 1 362 ? 13.766 -5.918 -2.029 1.00 95.69 362 VAL A O 1
ATOM 2669 N N . ASP A 1 363 ? 15.748 -6.507 -1.174 1.00 93.75 363 ASP A N 1
ATOM 2670 C CA . ASP A 1 363 ? 16.294 -5.172 -0.965 1.00 93.75 363 ASP A CA 1
ATOM 2671 C C . ASP A 1 363 ? 17.357 -4.894 -2.028 1.00 93.75 363 ASP A C 1
ATOM 2673 O O . ASP A 1 363 ? 18.363 -5.602 -2.116 1.00 93.75 363 ASP A O 1
ATOM 2677 N N . TYR A 1 364 ? 17.109 -3.896 -2.867 1.00 93.50 364 TYR A N 1
ATOM 2678 C CA . TYR A 1 364 ? 17.992 -3.488 -3.946 1.00 93.50 364 TYR A CA 1
ATOM 2679 C C . TYR A 1 364 ? 18.812 -2.271 -3.539 1.00 93.50 364 TYR A C 1
ATOM 2681 O O . TYR A 1 364 ? 18.263 -1.259 -3.108 1.00 93.50 364 TYR A O 1
ATOM 2689 N N . GLN A 1 365 ? 20.119 -2.357 -3.779 1.00 91.62 365 GLN A N 1
ATOM 2690 C CA . GLN A 1 365 ? 21.039 -1.223 -3.778 1.00 91.62 365 GLN A CA 1
ATOM 2691 C C . GLN A 1 365 ? 21.761 -1.215 -5.124 1.00 91.62 365 GLN A C 1
ATOM 2693 O O . GLN A 1 365 ? 22.623 -2.063 -5.378 1.00 91.62 365 GLN A O 1
ATOM 2698 N N . MET A 1 366 ? 21.348 -0.322 -6.022 1.00 91.56 366 MET A N 1
ATOM 2699 C CA . MET A 1 366 ? 21.806 -0.288 -7.416 1.00 91.56 366 MET A CA 1
ATOM 2700 C C . MET A 1 366 ? 22.145 1.132 -7.871 1.00 91.56 366 MET A C 1
ATOM 2702 O O . MET A 1 366 ? 21.722 2.090 -7.237 1.00 91.56 366 MET A O 1
ATOM 2706 N N . GLU A 1 367 ? 22.845 1.247 -8.997 1.00 90.56 367 GLU A N 1
ATOM 2707 C CA . GLU A 1 367 ? 23.046 2.478 -9.773 1.00 90.56 367 GLU A CA 1
ATOM 2708 C C . GLU A 1 367 ? 22.876 2.184 -11.277 1.00 90.56 367 GLU A C 1
ATOM 2710 O O . GLU A 1 367 ? 23.036 1.035 -11.700 1.00 90.56 367 GLU A O 1
ATOM 2715 N N . THR A 1 368 ? 22.588 3.198 -12.098 1.00 88.00 368 THR A N 1
ATOM 2716 C CA . THR A 1 368 ? 22.542 3.051 -13.570 1.00 88.00 368 THR A CA 1
ATOM 2717 C C . THR A 1 368 ? 23.931 2.777 -14.156 1.00 88.00 368 THR A C 1
ATOM 2719 O O . THR A 1 368 ? 24.905 3.403 -13.732 1.00 88.00 368 THR A O 1
ATOM 2722 N N . ALA A 1 369 ? 24.041 1.936 -15.183 1.00 82.06 369 ALA A N 1
ATOM 2723 C CA . ALA A 1 369 ? 25.290 1.637 -15.880 1.00 82.06 369 ALA A CA 1
ATOM 2724 C C . ALA A 1 369 ? 25.499 2.501 -17.156 1.00 82.06 369 ALA A C 1
ATOM 2726 O O . ALA A 1 369 ? 24.542 2.827 -17.856 1.00 82.06 369 ALA A O 1
ATOM 2727 N N . PRO A 1 370 ? 26.752 2.873 -17.509 1.00 73.44 370 PRO A N 1
ATOM 2728 C CA . PRO A 1 370 ? 27.944 2.779 -16.673 1.00 73.44 370 PRO A CA 1
ATOM 2729 C C . PRO A 1 370 ? 27.853 3.796 -15.524 1.00 73.44 370 PRO A C 1
ATOM 2731 O O . PRO A 1 370 ? 27.545 4.961 -15.770 1.00 73.44 370 PRO A O 1
ATOM 2734 N N . GLY A 1 371 ? 28.134 3.338 -14.298 1.00 68.69 371 GLY A N 1
ATOM 2735 C CA . GLY A 1 371 ? 27.999 4.099 -13.047 1.00 68.69 371 GLY A CA 1
ATOM 2736 C C . GLY A 1 371 ? 28.547 5.528 -13.057 1.00 68.69 371 GLY A C 1
ATOM 2737 O O . GLY A 1 371 ? 29.372 5.919 -13.889 1.00 68.69 371 GLY A O 1
ATOM 2738 N N . GLY A 1 372 ? 28.108 6.323 -12.085 1.00 66.06 372 GLY A N 1
ATOM 2739 C CA . GLY A 1 372 ? 28.442 7.740 -11.974 1.00 66.06 372 GLY A CA 1
ATOM 2740 C C . GLY A 1 372 ? 27.901 8.358 -10.689 1.00 66.06 372 GLY A C 1
ATOM 2741 O O . GLY A 1 372 ? 27.045 7.783 -10.029 1.00 66.06 372 GLY A O 1
ATOM 2742 N N . ASN A 1 373 ? 28.410 9.537 -10.327 1.00 64.81 373 ASN A N 1
ATOM 2743 C CA . ASN A 1 373 ? 27.891 10.257 -9.164 1.00 64.81 373 ASN A CA 1
ATOM 2744 C C . ASN A 1 373 ? 26.403 10.594 -9.393 1.00 64.81 373 ASN A C 1
ATOM 2746 O O . ASN A 1 373 ? 26.069 11.077 -10.473 1.00 64.81 373 ASN A O 1
ATOM 2750 N N . ASP A 1 374 ? 25.569 10.404 -8.369 1.00 70.12 374 ASP A N 1
ATOM 2751 C CA . ASP A 1 374 ? 24.147 10.780 -8.324 1.00 70.12 374 ASP A CA 1
ATOM 2752 C C . ASP A 1 374 ? 23.140 9.865 -9.054 1.00 70.12 374 ASP A C 1
ATOM 2754 O O . ASP A 1 374 ? 22.034 10.300 -9.367 1.00 70.12 374 ASP A O 1
ATOM 2758 N N . ASN A 1 375 ? 23.456 8.574 -9.228 1.00 81.06 375 ASN A N 1
ATOM 2759 C CA . ASN A 1 375 ? 22.595 7.599 -9.925 1.00 81.06 375 ASN A CA 1
ATOM 2760 C C . ASN A 1 375 ? 22.067 6.436 -9.059 1.00 81.06 375 ASN A C 1
ATOM 2762 O O . ASN A 1 375 ? 21.533 5.467 -9.605 1.00 81.06 375 ASN A O 1
ATOM 2766 N N . ASP A 1 376 ? 22.225 6.496 -7.735 1.00 86.56 376 ASP A N 1
ATOM 2767 C CA . ASP A 1 376 ? 21.804 5.410 -6.845 1.00 86.56 376 ASP A CA 1
ATOM 2768 C C . ASP A 1 376 ? 20.269 5.287 -6.760 1.00 86.56 376 ASP A C 1
ATOM 2770 O O . ASP A 1 376 ? 19.563 6.278 -6.546 1.00 86.56 376 ASP A O 1
ATOM 2774 N N . VAL A 1 377 ? 19.776 4.047 -6.858 1.00 87.81 377 VAL A N 1
ATOM 2775 C CA . VAL A 1 377 ? 18.380 3.631 -6.646 1.00 87.81 377 VAL A CA 1
ATOM 2776 C C . VAL A 1 377 ? 18.326 2.546 -5.576 1.00 87.81 377 VAL A C 1
ATOM 2778 O O . VAL A 1 377 ? 18.732 1.400 -5.803 1.00 87.81 377 VAL A O 1
ATOM 2781 N N . TYR A 1 378 ? 17.791 2.897 -4.407 1.00 89.19 378 TYR A N 1
ATOM 2782 C CA . TYR A 1 378 ? 17.538 1.973 -3.303 1.00 89.19 378 TYR A CA 1
ATOM 2783 C C . TYR A 1 378 ? 16.042 1.717 -3.182 1.00 89.19 378 TYR A C 1
ATOM 2785 O O . TYR A 1 378 ? 15.245 2.643 -2.993 1.00 89.19 378 TYR A O 1
ATOM 2793 N N . VAL A 1 379 ? 15.663 0.449 -3.299 1.00 90.12 379 VAL A N 1
ATOM 2794 C CA . VAL A 1 379 ? 14.264 0.033 -3.359 1.00 90.12 379 VAL A CA 1
ATOM 2795 C C . VAL A 1 379 ? 14.081 -1.335 -2.727 1.00 90.12 379 VAL A C 1
ATOM 2797 O O . VAL A 1 379 ? 14.857 -2.256 -2.964 1.00 90.12 379 VAL A O 1
ATOM 2800 N N . GLN A 1 380 ? 13.024 -1.486 -1.942 1.00 92.69 380 GLN A N 1
ATOM 2801 C CA . GLN A 1 380 ? 12.668 -2.750 -1.323 1.00 92.69 380 GLN A CA 1
ATOM 2802 C C . GLN A 1 380 ? 11.356 -3.273 -1.892 1.00 92.69 380 GLN A C 1
ATOM 2804 O O . GLN A 1 380 ? 10.378 -2.536 -2.009 1.00 92.69 380 GLN A O 1
ATOM 2809 N N . VAL A 1 381 ? 11.341 -4.561 -2.214 1.00 95.62 381 VAL A N 1
ATOM 2810 C CA . VAL A 1 381 ? 10.155 -5.326 -2.581 1.00 95.62 381 VAL A CA 1
ATOM 2811 C C . VAL A 1 381 ? 9.816 -6.268 -1.434 1.00 95.62 381 VAL A C 1
ATOM 2813 O O . VAL A 1 381 ? 10.680 -7.018 -0.978 1.00 95.62 381 VAL A O 1
ATOM 2816 N N . GLN A 1 382 ? 8.560 -6.278 -1.000 1.00 94.94 382 GLN A N 1
ATOM 2817 C CA . GLN A 1 382 ? 8.037 -7.284 -0.080 1.00 94.94 382 GLN A CA 1
ATOM 2818 C C . GLN A 1 382 ? 6.906 -8.062 -0.745 1.00 94.94 382 GLN A C 1
ATOM 2820 O O . GLN A 1 382 ? 6.024 -7.488 -1.377 1.00 94.94 382 GLN A O 1
ATOM 2825 N N . VAL A 1 383 ? 6.934 -9.382 -0.598 1.00 97.00 383 VAL A N 1
ATOM 2826 C CA . VAL A 1 383 ? 5.887 -10.295 -1.056 1.00 97.00 383 VAL A CA 1
ATOM 2827 C C . VAL A 1 383 ? 5.326 -11.001 0.169 1.00 97.00 383 VAL A C 1
ATOM 2829 O O . VAL A 1 383 ? 6.073 -11.657 0.892 1.00 97.00 383 VAL A O 1
ATOM 2832 N N . HIS A 1 384 ? 4.026 -10.869 0.411 1.00 96.38 384 HIS A N 1
ATOM 2833 C CA . HIS A 1 384 ? 3.384 -11.324 1.644 1.00 96.38 384 HIS A CA 1
ATOM 2834 C C . HIS A 1 384 ? 2.676 -12.676 1.454 1.00 96.38 384 HIS A C 1
ATOM 2836 O O . HIS A 1 384 ? 1.902 -12.872 0.511 1.00 96.38 384 HIS A O 1
ATOM 2842 N N . GLU A 1 385 ? 2.934 -13.623 2.358 1.00 96.06 385 GLU A N 1
ATOM 2843 C CA . GLU A 1 385 ? 2.273 -14.930 2.397 1.00 96.06 385 GLU A CA 1
ATOM 2844 C C . GLU A 1 385 ? 0.775 -14.756 2.701 1.00 96.06 385 GLU A C 1
ATOM 2846 O O . GLU A 1 385 ? 0.373 -13.854 3.432 1.00 96.06 385 GLU A O 1
ATOM 2851 N N . MET A 1 386 ? -0.061 -15.617 2.117 1.00 94.06 386 MET A N 1
ATOM 2852 C CA . MET A 1 386 ? -1.534 -15.573 2.134 1.00 94.06 386 MET A CA 1
ATOM 2853 C C . MET A 1 386 ? -2.190 -14.382 1.431 1.00 94.06 386 MET A C 1
ATOM 2855 O O . MET A 1 386 ? -3.033 -14.617 0.565 1.00 94.06 386 MET A O 1
ATOM 2859 N N . SER A 1 387 ? -1.834 -13.134 1.752 1.00 94.38 387 SER A N 1
ATOM 2860 C CA . SER A 1 387 ? -2.434 -11.969 1.079 1.00 94.38 387 SER A CA 1
ATOM 2861 C C . SER A 1 387 ? -1.982 -11.849 -0.377 1.00 94.38 387 SER A C 1
ATOM 2863 O O . SER A 1 387 ? -2.680 -11.247 -1.186 1.00 94.38 387 SER A O 1
ATOM 2865 N N . ASN A 1 388 ? -0.835 -12.445 -0.732 1.00 94.56 388 ASN A N 1
ATOM 2866 C CA . ASN A 1 388 ? -0.172 -12.306 -2.033 1.00 94.56 388 ASN A CA 1
ATOM 2867 C C . ASN A 1 388 ? 0.111 -10.843 -2.414 1.00 94.56 388 ASN A C 1
ATOM 2869 O O . ASN A 1 388 ? 0.416 -10.563 -3.573 1.00 94.56 388 ASN A O 1
ATOM 2873 N N . LEU A 1 389 ? 0.001 -9.911 -1.459 1.00 95.62 389 LEU A N 1
ATOM 2874 C CA . LEU A 1 389 ? 0.332 -8.514 -1.670 1.00 95.62 389 LEU A CA 1
ATOM 2875 C C . LEU A 1 389 ? 1.811 -8.423 -2.050 1.00 95.62 389 LEU A C 1
ATOM 2877 O O . LEU A 1 389 ? 2.661 -9.067 -1.432 1.00 95.62 389 LEU A O 1
ATOM 2881 N N . ILE A 1 390 ? 2.103 -7.603 -3.051 1.00 96.69 390 ILE A N 1
ATOM 2882 C CA . ILE A 1 390 ? 3.457 -7.184 -3.388 1.00 96.69 390 ILE A CA 1
ATOM 2883 C C . ILE A 1 390 ? 3.540 -5.688 -3.105 1.00 96.69 390 ILE A C 1
ATOM 2885 O O . ILE A 1 390 ? 2.759 -4.924 -3.668 1.00 96.69 390 ILE A O 1
ATOM 2889 N N . SER A 1 391 ? 4.454 -5.257 -2.245 1.00 94.56 391 SER A N 1
ATOM 2890 C CA . SER A 1 391 ? 4.730 -3.844 -1.980 1.00 94.56 391 SER A CA 1
ATOM 2891 C C . SER A 1 391 ? 6.135 -3.483 -2.455 1.00 94.56 391 SER A C 1
ATOM 2893 O O . SER A 1 391 ? 7.053 -4.299 -2.420 1.00 94.56 391 SER A O 1
ATOM 2895 N N . VAL A 1 392 ? 6.282 -2.263 -2.961 1.00 93.88 392 VAL A N 1
ATOM 2896 C CA . VAL A 1 392 ? 7.524 -1.694 -3.479 1.00 93.88 392 VAL A CA 1
ATOM 2897 C C . VAL A 1 392 ? 7.706 -0.331 -2.831 1.00 93.88 392 VAL A C 1
ATOM 2899 O O . VAL A 1 392 ? 6.824 0.527 -2.925 1.00 93.88 392 VAL A O 1
ATOM 2902 N N . ARG A 1 393 ? 8.837 -0.117 -2.164 1.00 89.56 393 ARG A N 1
ATOM 2903 C CA . ARG A 1 393 ? 9.135 1.116 -1.432 1.00 89.56 393 ARG A CA 1
ATOM 2904 C C . ARG A 1 393 ? 10.512 1.637 -1.823 1.00 89.56 393 ARG A C 1
ATOM 2906 O O . ARG A 1 393 ? 11.494 0.915 -1.681 1.00 89.56 393 ARG A O 1
ATOM 2913 N N . TYR A 1 394 ? 10.582 2.883 -2.279 1.00 87.69 394 TYR A N 1
ATOM 2914 C CA . TYR A 1 394 ? 11.843 3.546 -2.621 1.00 87.69 394 TYR A CA 1
ATOM 2915 C C . TYR A 1 394 ? 12.383 4.293 -1.390 1.00 87.69 394 TYR A C 1
ATOM 2917 O O . TYR A 1 394 ? 11.605 4.705 -0.521 1.00 87.69 394 TYR A O 1
ATOM 2925 N N . TRP A 1 395 ? 13.708 4.409 -1.253 1.00 76.19 395 TRP A N 1
ATOM 2926 C CA . TRP A 1 395 ? 14.343 5.196 -0.179 1.00 76.19 395 TRP A CA 1
ATOM 2927 C C . TRP A 1 395 ? 15.381 6.199 -0.652 1.00 76.19 395 TRP A C 1
ATOM 2929 O O . TRP A 1 395 ? 15.464 7.286 -0.095 1.00 76.19 395 TRP A O 1
ATOM 2939 N N . THR A 1 396 ? 16.160 5.869 -1.671 1.00 72.12 396 THR A N 1
ATOM 2940 C CA . THR A 1 396 ? 17.060 6.836 -2.295 1.00 72.12 396 THR A CA 1
ATOM 2941 C C . THR A 1 396 ? 16.889 6.691 -3.788 1.00 72.12 396 THR A C 1
ATOM 2943 O O . THR A 1 396 ? 17.139 5.616 -4.321 1.00 72.12 396 THR A O 1
ATOM 2946 N N . ALA A 1 397 ? 16.460 7.758 -4.442 1.00 57.94 397 ALA A N 1
ATOM 2947 C CA . ALA A 1 397 ? 16.715 7.993 -5.849 1.00 57.94 397 ALA A CA 1
ATOM 2948 C C . ALA A 1 397 ? 17.520 9.290 -5.882 1.00 57.94 397 ALA A C 1
ATOM 2950 O O . ALA A 1 397 ? 17.012 10.336 -5.483 1.00 57.94 397 ALA A O 1
ATOM 2951 N N . GLN A 1 398 ? 18.809 9.217 -6.212 1.00 67.69 398 GLN A N 1
ATOM 2952 C CA . GLN A 1 398 ? 19.587 10.442 -6.399 1.00 67.69 398 GLN A CA 1
ATOM 2953 C C . GLN A 1 398 ? 19.099 11.194 -7.656 1.00 67.69 398 GLN A C 1
ATOM 2955 O O . GLN A 1 398 ? 18.389 10.619 -8.479 1.00 67.69 398 GLN A O 1
ATOM 2960 N N . PHE A 1 399 ? 19.458 12.479 -7.785 1.00 62.62 399 PHE A N 1
ATOM 2961 C CA . PHE A 1 399 ? 18.874 13.463 -8.721 1.00 62.62 399 PHE A CA 1
ATOM 2962 C C . PHE A 1 399 ? 18.649 13.011 -10.173 1.00 62.62 399 PHE A C 1
ATOM 2964 O O . PHE A 1 399 ? 17.803 13.575 -10.862 1.00 62.62 399 PHE A O 1
ATOM 2971 N N . THR A 1 400 ? 19.403 12.038 -10.681 1.00 69.56 400 THR A N 1
ATOM 2972 C CA . THR A 1 400 ? 19.277 11.565 -12.067 1.00 69.56 400 THR A CA 1
ATOM 2973 C C . THR A 1 400 ? 18.593 10.204 -12.213 1.00 69.56 400 THR A C 1
ATOM 2975 O O . THR A 1 400 ? 18.352 9.772 -13.339 1.00 69.56 400 THR A O 1
ATOM 2978 N N . ALA A 1 401 ? 18.208 9.552 -11.113 1.00 74.38 401 ALA A N 1
ATOM 2979 C CA . ALA A 1 401 ? 17.562 8.240 -11.091 1.00 74.38 401 ALA A CA 1
ATOM 2980 C C . ALA A 1 401 ? 16.051 8.316 -10.787 1.00 74.38 401 ALA A C 1
ATOM 2982 O O . ALA A 1 401 ? 15.504 7.595 -9.954 1.00 74.38 401 ALA A O 1
ATOM 2983 N N . ASP A 1 402 ? 15.363 9.211 -11.490 1.00 79.12 402 ASP A N 1
ATOM 2984 C CA . ASP A 1 402 ? 13.973 9.604 -11.236 1.00 79.12 402 ASP A CA 1
ATOM 2985 C C . ASP A 1 402 ? 12.921 8.851 -12.084 1.00 79.12 402 ASP A C 1
ATOM 2987 O O . ASP A 1 402 ? 11.730 9.192 -12.094 1.00 79.12 402 ASP A O 1
ATOM 2991 N N . GLY A 1 403 ? 13.361 7.826 -12.822 1.00 84.75 403 GLY A N 1
ATOM 2992 C CA . GLY A 1 403 ? 12.541 7.020 -13.729 1.00 84.75 403 GLY A CA 1
ATOM 2993 C C . GLY A 1 403 ? 12.559 7.458 -15.201 1.00 84.75 403 GLY A C 1
ATOM 2994 O O . GLY A 1 403 ? 11.952 6.782 -16.034 1.00 84.75 403 GLY A O 1
ATOM 2995 N N . GLN A 1 404 ? 13.261 8.536 -15.578 1.00 84.94 404 GLN A N 1
ATOM 2996 C CA . GLN A 1 404 ? 13.329 8.997 -16.979 1.00 84.94 404 GLN A CA 1
ATOM 2997 C C . GLN A 1 404 ? 13.969 8.000 -17.962 1.00 84.94 404 GLN A C 1
ATOM 2999 O O . GLN A 1 404 ? 13.647 8.054 -19.149 1.00 84.94 404 GLN A O 1
ATOM 3004 N N . GLY A 1 405 ? 14.835 7.100 -17.490 1.00 87.94 405 GLY A N 1
ATOM 3005 C CA . GLY A 1 405 ? 15.429 6.014 -18.286 1.00 87.94 405 GLY A CA 1
ATOM 3006 C C . GLY A 1 405 ? 14.778 4.646 -18.076 1.00 87.94 405 GLY A C 1
ATOM 3007 O O . GLY A 1 405 ? 15.026 3.730 -18.848 1.00 87.94 405 GLY A O 1
ATOM 3008 N N . ALA A 1 406 ? 13.903 4.512 -17.076 1.00 92.12 406 ALA A N 1
ATOM 3009 C CA . ALA A 1 406 ? 13.486 3.212 -16.573 1.00 92.12 406 ALA A CA 1
ATOM 3010 C C . ALA A 1 406 ? 12.019 2.882 -16.865 1.00 92.12 406 ALA A C 1
ATOM 3012 O O . ALA A 1 406 ? 11.164 3.742 -17.110 1.00 92.12 406 ALA A O 1
ATOM 3013 N N . THR A 1 407 ? 11.711 1.591 -16.775 1.00 95.31 407 THR A N 1
ATOM 3014 C CA . THR A 1 407 ? 10.342 1.083 -16.691 1.00 95.31 407 THR A CA 1
ATOM 3015 C C . THR A 1 407 ? 10.021 0.723 -15.243 1.00 95.31 407 THR A C 1
ATOM 3017 O O . THR A 1 407 ? 10.764 -0.020 -14.602 1.00 95.31 407 THR A O 1
ATOM 3020 N N . ILE A 1 408 ? 8.885 1.213 -14.735 1.00 94.69 408 ILE A N 1
ATOM 3021 C CA . ILE A 1 408 ? 8.365 0.858 -13.406 1.00 94.69 408 ILE A CA 1
ATOM 3022 C C . ILE A 1 408 ? 6.929 0.363 -13.552 1.00 94.69 408 ILE A C 1
ATOM 3024 O O . ILE A 1 408 ? 6.067 1.048 -14.115 1.00 94.69 408 ILE A O 1
ATOM 3028 N N . GLY A 1 409 ? 6.658 -0.825 -13.022 1.00 95.06 409 GLY A N 1
ATOM 3029 C CA . GLY A 1 409 ? 5.325 -1.407 -12.982 1.00 95.06 409 GLY A CA 1
ATOM 3030 C C . GLY A 1 409 ? 5.328 -2.923 -13.013 1.00 95.06 409 GLY A C 1
ATOM 3031 O O . GLY A 1 409 ? 6.337 -3.578 -12.766 1.00 95.06 409 GLY A O 1
ATOM 3032 N N . PHE A 1 410 ? 4.165 -3.487 -13.304 1.00 96.31 410 PHE A N 1
ATOM 3033 C CA . PHE A 1 410 ? 3.959 -4.928 -13.327 1.00 96.31 410 PHE A CA 1
ATOM 3034 C C . PHE A 1 410 ? 3.247 -5.351 -14.609 1.00 96.31 410 PHE A C 1
ATOM 3036 O O . PHE A 1 410 ? 2.381 -4.632 -15.100 1.00 96.31 410 PHE A O 1
ATOM 3043 N N . GLN A 1 411 ? 3.555 -6.530 -15.133 1.00 94.81 411 GLN A N 1
ATOM 3044 C CA . GLN A 1 411 ? 2.708 -7.209 -16.110 1.00 94.81 411 GLN A CA 1
ATOM 3045 C C . GLN A 1 411 ? 2.406 -8.636 -15.662 1.00 94.81 411 GLN A C 1
ATOM 3047 O O . GLN A 1 411 ? 3.233 -9.291 -15.027 1.00 94.81 411 GLN A O 1
ATOM 3052 N N . GLY A 1 412 ? 1.216 -9.109 -16.022 1.00 93.75 412 GLY A N 1
ATOM 3053 C CA . GLY A 1 412 ? 0.815 -10.500 -15.850 1.00 93.75 412 GLY A CA 1
ATOM 3054 C C . GLY A 1 412 ? 1.572 -11.469 -16.763 1.00 93.75 412 GLY A C 1
ATOM 3055 O O . GLY A 1 412 ? 2.517 -11.104 -17.469 1.00 93.75 412 GLY A O 1
ATOM 3056 N N . ALA A 1 413 ? 1.133 -12.724 -16.776 1.00 93.19 413 ALA A N 1
ATOM 3057 C CA . ALA A 1 413 ? 1.671 -13.724 -17.698 1.00 93.19 413 ALA A CA 1
ATOM 3058 C C . ALA A 1 413 ? 1.164 -13.506 -19.140 1.00 93.19 413 ALA A C 1
ATOM 3060 O O . ALA A 1 413 ? 0.063 -13.005 -19.363 1.00 93.19 413 ALA A O 1
ATOM 3061 N N . GLY A 1 414 ? 1.940 -13.944 -20.137 1.00 93.56 414 GLY A N 1
ATOM 3062 C CA . GLY A 1 414 ? 1.538 -13.927 -21.554 1.00 93.56 414 GLY A CA 1
ATOM 3063 C C . GLY A 1 414 ? 2.349 -13.002 -22.467 1.00 93.56 414 GLY A C 1
ATOM 3064 O O . GLY A 1 414 ? 1.994 -12.848 -23.639 1.00 93.56 414 GLY A O 1
ATOM 3065 N N . GLY A 1 415 ? 3.437 -12.405 -21.972 1.00 93.94 415 GLY A N 1
ATOM 3066 C CA . GLY A 1 415 ? 4.311 -11.538 -22.768 1.00 93.94 415 GLY A CA 1
ATOM 3067 C C . GLY A 1 415 ? 3.548 -10.341 -23.333 1.00 93.94 415 GLY A C 1
ATOM 3068 O O . GLY A 1 415 ? 2.801 -9.684 -22.619 1.00 93.94 415 GLY A O 1
ATOM 3069 N N . SER A 1 416 ? 3.644 -10.092 -24.641 1.00 94.12 416 SER A N 1
ATOM 3070 C CA . SER A 1 416 ? 2.957 -8.965 -25.295 1.00 94.12 416 SER A CA 1
ATOM 3071 C C . SER A 1 416 ? 1.422 -9.004 -25.215 1.00 94.12 416 SER A C 1
ATOM 3073 O O . SER A 1 416 ? 0.779 -8.014 -25.554 1.00 94.12 416 SER A O 1
ATOM 3075 N N . ALA A 1 417 ? 0.826 -10.134 -24.817 1.00 93.62 417 ALA A N 1
ATOM 3076 C CA . ALA A 1 417 ? -0.615 -10.265 -24.596 1.00 93.62 417 ALA A CA 1
ATOM 3077 C C . ALA A 1 417 ? -1.025 -10.089 -23.120 1.00 93.62 417 ALA A C 1
ATOM 3079 O O . ALA A 1 417 ? -2.215 -10.176 -22.816 1.00 93.62 417 ALA A O 1
ATOM 3080 N N . ALA A 1 418 ? -0.065 -9.875 -22.215 1.00 91.88 418 ALA A N 1
ATOM 3081 C CA . ALA A 1 418 ? -0.322 -9.702 -20.793 1.00 91.88 418 ALA A CA 1
ATOM 3082 C C . ALA A 1 418 ? -1.093 -8.408 -20.501 1.00 91.88 418 ALA A C 1
ATOM 3084 O O . ALA A 1 418 ? -0.982 -7.407 -21.217 1.00 91.88 418 ALA A O 1
ATOM 3085 N N . VAL A 1 419 ? -1.831 -8.408 -19.391 1.00 88.06 419 VAL A N 1
ATOM 3086 C CA . VAL A 1 419 ? -2.336 -7.167 -18.800 1.00 88.06 419 VAL A CA 1
ATOM 3087 C C . VAL A 1 419 ? -1.169 -6.459 -18.114 1.00 88.06 419 VAL A C 1
ATOM 3089 O O . VAL A 1 419 ? -0.473 -7.051 -17.289 1.00 88.06 419 VAL A O 1
ATOM 3092 N N . ALA A 1 420 ? -0.956 -5.191 -18.462 1.00 89.75 420 ALA A N 1
ATOM 3093 C CA . ALA A 1 420 ? 0.076 -4.353 -17.868 1.00 89.75 420 ALA A CA 1
ATOM 3094 C C . ALA A 1 420 ? -0.521 -3.343 -16.883 1.00 89.75 420 ALA A C 1
ATOM 3096 O O . ALA A 1 420 ? -1.518 -2.674 -17.155 1.00 89.75 420 ALA A O 1
ATOM 3097 N N . TYR A 1 421 ? 0.157 -3.208 -15.754 1.00 89.06 421 TYR A N 1
ATOM 3098 C CA . TYR A 1 421 ? -0.075 -2.255 -14.685 1.00 89.06 421 TYR A CA 1
ATOM 3099 C C . TYR A 1 421 ? 1.162 -1.351 -14.576 1.00 89.06 421 TYR A C 1
ATOM 3101 O O . TYR A 1 421 ? 1.924 -1.404 -13.610 1.00 89.06 421 TYR A O 1
ATOM 3109 N N . SER A 1 422 ? 1.394 -0.564 -15.627 1.00 88.62 422 SER A N 1
ATOM 3110 C CA . SER A 1 422 ? 2.531 0.356 -15.738 1.00 88.62 422 SER A CA 1
ATOM 3111 C C . SER A 1 422 ? 2.325 1.600 -14.874 1.00 88.62 422 SER A C 1
ATOM 3113 O O . SER A 1 422 ? 1.246 2.198 -14.910 1.00 88.62 422 SER A O 1
ATOM 3115 N N . LEU A 1 423 ? 3.365 2.027 -14.154 1.00 89.25 423 LEU A N 1
ATOM 3116 C CA . LEU A 1 423 ? 3.410 3.341 -13.507 1.00 89.25 423 LEU A CA 1
ATOM 3117 C C . LEU A 1 423 ? 4.125 4.360 -14.397 1.00 89.25 423 LEU A C 1
ATOM 3119 O O . LEU A 1 423 ? 3.619 5.462 -14.576 1.00 89.25 423 LEU A O 1
ATOM 3123 N N . THR A 1 424 ? 5.256 3.984 -15.000 1.00 89.69 424 THR A N 1
ATOM 3124 C CA . THR A 1 424 ? 5.961 4.816 -15.985 1.00 89.69 424 THR A CA 1
ATOM 3125 C C . THR A 1 424 ? 6.754 3.967 -16.978 1.00 89.69 424 THR A C 1
ATOM 3127 O O . THR A 1 424 ? 7.096 2.814 -16.706 1.00 89.69 424 THR A O 1
ATOM 3130 N N . CYS A 1 425 ? 7.060 4.562 -18.127 1.00 92.75 425 CYS A N 1
ATOM 3131 C CA . CYS A 1 425 ? 8.070 4.086 -19.063 1.00 92.75 425 CYS A CA 1
ATOM 3132 C C . CYS A 1 425 ? 8.824 5.294 -19.621 1.00 92.75 425 CYS A C 1
ATOM 3134 O O . CYS A 1 425 ? 8.229 6.106 -20.344 1.00 92.75 425 CYS A O 1
ATOM 3136 N N . ASN A 1 426 ? 10.113 5.400 -19.299 1.00 90.75 426 ASN A N 1
ATOM 3137 C CA . ASN A 1 426 ? 10.978 6.520 -19.673 1.00 90.75 426 ASN A CA 1
ATOM 3138 C C . ASN A 1 426 ? 10.356 7.873 -19.307 1.00 90.75 426 ASN A C 1
ATOM 3140 O O . ASN A 1 426 ? 10.192 8.763 -20.146 1.00 90.75 426 ASN A O 1
ATOM 3144 N N . GLY A 1 427 ? 9.882 7.984 -18.071 1.00 85.12 427 GLY A N 1
ATOM 3145 C CA . GLY A 1 427 ? 9.177 9.159 -17.590 1.00 85.12 427 GLY A CA 1
ATOM 3146 C C . GLY A 1 427 ? 9.504 9.392 -16.135 1.00 85.12 427 GLY A C 1
ATOM 3147 O O . GLY A 1 427 ? 9.370 8.468 -15.333 1.00 85.12 427 GLY A O 1
ATOM 3148 N N . LYS A 1 428 ? 9.883 10.633 -15.817 1.00 82.88 428 LYS A N 1
ATOM 3149 C CA . LYS A 1 428 ? 10.073 11.077 -14.438 1.00 82.88 428 LYS A CA 1
ATOM 3150 C C . LYS A 1 428 ? 8.835 10.696 -13.625 1.00 82.88 428 LYS A C 1
ATOM 3152 O O . LYS A 1 428 ? 7.729 10.921 -14.108 1.00 82.88 428 LYS A O 1
ATOM 3157 N N . ILE A 1 429 ? 9.000 10.075 -12.465 1.00 82.62 429 ILE A N 1
ATOM 3158 C CA . ILE A 1 429 ? 7.888 9.675 -11.581 1.00 82.62 429 ILE A CA 1
ATOM 3159 C C . ILE A 1 429 ? 8.299 9.568 -10.107 1.00 82.62 429 ILE A C 1
ATOM 3161 O O . ILE A 1 429 ? 7.419 9.483 -9.256 1.00 82.62 429 ILE A O 1
ATOM 3165 N N . LEU A 1 430 ? 9.602 9.507 -9.826 1.00 82.88 430 LEU A N 1
ATOM 3166 C CA . LEU A 1 430 ? 10.144 9.543 -8.474 1.00 82.88 430 LEU A CA 1
ATOM 3167 C C . LEU A 1 430 ? 10.563 10.976 -8.133 1.00 82.88 430 LEU A C 1
ATOM 3169 O O . LEU A 1 430 ? 11.068 11.709 -8.990 1.00 82.88 430 LEU A O 1
ATOM 3173 N N . ASP A 1 431 ? 10.341 11.342 -6.882 1.00 76.06 431 ASP A N 1
ATOM 3174 C CA . ASP A 1 431 ? 10.673 12.621 -6.271 1.00 76.06 431 ASP A CA 1
ATOM 3175 C C . ASP A 1 431 ? 12.111 12.555 -5.737 1.00 76.06 431 ASP A C 1
ATOM 3177 O O . ASP A 1 431 ? 12.379 11.961 -4.687 1.00 76.06 431 ASP A O 1
ATOM 3181 N N . ASP A 1 432 ? 13.047 13.179 -6.456 1.00 69.31 432 ASP A N 1
ATOM 3182 C CA . ASP A 1 432 ? 14.469 13.204 -6.085 1.00 69.31 432 ASP A CA 1
ATOM 3183 C C . ASP A 1 432 ? 14.758 14.064 -4.835 1.00 69.31 432 ASP A C 1
ATOM 3185 O O . ASP A 1 432 ? 15.827 13.956 -4.227 1.00 69.31 432 ASP A O 1
ATOM 3189 N N . ASN A 1 433 ? 13.769 14.844 -4.386 1.00 67.50 433 ASN A N 1
ATOM 3190 C CA . ASN A 1 433 ? 13.832 15.732 -3.229 1.00 67.50 433 ASN A CA 1
ATOM 3191 C C . ASN A 1 433 ? 12.984 15.260 -2.022 1.00 67.50 433 ASN A C 1
ATOM 3193 O O . ASN A 1 433 ? 13.091 15.845 -0.939 1.00 67.50 433 ASN A O 1
ATOM 3197 N N . ALA A 1 434 ? 12.166 14.206 -2.155 1.00 62.94 434 ALA A N 1
ATOM 3198 C CA . ALA A 1 434 ? 11.299 13.657 -1.098 1.00 62.94 434 ALA A CA 1
ATOM 3199 C C . ALA A 1 434 ? 11.367 12.122 -1.006 1.00 62.94 434 ALA A C 1
ATOM 3201 O O . ALA A 1 434 ? 10.356 11.423 -0.871 1.00 62.94 434 ALA A O 1
ATOM 3202 N N . ILE A 1 435 ? 12.602 11.630 -0.988 1.00 60.44 435 ILE A N 1
ATOM 3203 C CA . ILE A 1 435 ? 13.044 10.237 -1.125 1.00 60.44 435 ILE A CA 1
ATOM 3204 C C . ILE A 1 435 ? 12.426 9.203 -0.152 1.00 60.44 435 ILE A C 1
ATOM 3206 O O . ILE A 1 435 ? 12.610 8.002 -0.335 1.00 60.44 435 ILE A O 1
ATOM 3210 N N . ASN A 1 436 ? 11.650 9.623 0.860 1.00 65.44 436 ASN A N 1
ATOM 3211 C CA . ASN A 1 436 ? 11.181 8.745 1.942 1.00 65.44 436 ASN A CA 1
ATOM 3212 C C . ASN A 1 436 ? 9.718 8.299 1.928 1.00 65.44 436 ASN A C 1
ATOM 3214 O O . ASN A 1 436 ? 9.307 7.495 2.768 1.00 65.44 436 ASN A O 1
ATOM 3218 N N . GLU A 1 437 ? 8.918 8.781 0.985 1.00 71.81 437 GLU A N 1
ATOM 3219 C CA . GLU A 1 437 ? 7.467 8.561 1.024 1.00 71.81 437 GLU A CA 1
ATOM 3220 C C . GLU A 1 437 ? 6.925 7.780 -0.172 1.00 71.81 437 GLU A C 1
ATOM 3222 O O . GLU A 1 437 ? 5.735 7.458 -0.208 1.00 71.81 437 GLU A O 1
ATOM 3227 N N . GLU A 1 438 ? 7.792 7.399 -1.106 1.00 82.81 438 GLU A N 1
ATOM 3228 C CA . GLU A 1 438 ? 7.383 6.866 -2.396 1.00 82.81 438 GLU A CA 1
ATOM 3229 C C . GLU A 1 438 ? 7.314 5.348 -2.436 1.00 82.81 438 GLU A C 1
ATOM 3231 O O . GLU A 1 438 ? 8.103 4.609 -1.839 1.00 82.81 438 GLU A O 1
ATOM 3236 N N . GLY A 1 439 ? 6.334 4.863 -3.178 1.00 88.94 439 GLY A N 1
ATOM 3237 C CA . GLY A 1 439 ? 6.183 3.448 -3.430 1.00 88.94 439 GLY A CA 1
ATOM 3238 C C . GLY A 1 439 ? 4.830 3.122 -4.018 1.00 88.94 439 GLY A C 1
ATOM 3239 O O . GLY A 1 439 ? 3.987 3.991 -4.263 1.00 88.94 439 GLY A O 1
ATOM 3240 N N . TRP A 1 440 ? 4.616 1.837 -4.223 1.00 92.19 440 TRP A N 1
ATOM 3241 C CA . TRP A 1 440 ? 3.364 1.303 -4.716 1.00 92.19 440 TRP A CA 1
ATOM 3242 C C . TRP A 1 440 ? 3.174 -0.135 -4.247 1.00 92.19 440 TRP A C 1
ATOM 3244 O O . TRP A 1 440 ? 4.089 -0.777 -3.747 1.00 92.19 440 TRP A O 1
ATOM 3254 N N . SER A 1 441 ? 1.960 -0.645 -4.377 1.00 94.25 441 SER A N 1
ATOM 3255 C CA . SER A 1 441 ? 1.651 -2.039 -4.101 1.00 94.25 441 SER A CA 1
ATOM 3256 C C . SER A 1 441 ? 0.674 -2.595 -5.116 1.00 94.25 441 SER A C 1
ATOM 3258 O O . SER A 1 441 ? -0.104 -1.861 -5.729 1.00 94.25 441 SER A O 1
ATOM 3260 N N . LEU A 1 442 ? 0.738 -3.906 -5.286 1.00 93.31 442 LEU A N 1
ATOM 3261 C CA . LEU A 1 442 ? -0.097 -4.707 -6.153 1.00 93.31 442 LEU A CA 1
ATOM 3262 C C . LEU A 1 442 ? -0.748 -5.796 -5.304 1.00 93.31 442 LEU A C 1
ATOM 3264 O O . LEU A 1 442 ? -0.056 -6.624 -4.715 1.00 93.31 442 LEU A O 1
ATOM 3268 N N . HIS A 1 443 ? -2.074 -5.807 -5.255 1.00 92.56 443 HIS A N 1
ATOM 3269 C CA . HIS A 1 443 ? -2.838 -6.832 -4.558 1.00 92.56 443 HIS A CA 1
ATOM 3270 C C . HIS A 1 443 ? -3.578 -7.717 -5.563 1.00 92.56 443 HIS A C 1
ATOM 3272 O O . HIS A 1 443 ? -4.487 -7.233 -6.254 1.00 92.56 443 HIS A O 1
ATOM 3278 N N . PRO A 1 444 ? -3.216 -9.007 -5.646 1.00 86.44 444 PRO A N 1
ATOM 3279 C CA . PRO A 1 444 ? -3.977 -9.984 -6.399 1.00 86.44 444 PRO A CA 1
ATOM 3280 C C . PRO A 1 444 ? -5.361 -10.201 -5.801 1.00 86.44 444 PRO A C 1
ATOM 3282 O O . PRO A 1 444 ? -5.525 -10.333 -4.591 1.00 86.44 444 PRO A O 1
ATOM 3285 N N . LYS A 1 445 ? -6.371 -10.249 -6.665 1.00 75.69 445 LYS A N 1
ATOM 3286 C CA . LYS A 1 445 ? -7.761 -10.503 -6.291 1.00 75.69 445 LYS A CA 1
ATOM 3287 C C . LYS A 1 445 ? -8.230 -11.849 -6.821 1.00 75.69 445 LYS A C 1
ATOM 3289 O O . LYS A 1 445 ? -7.624 -12.465 -7.704 1.00 75.69 445 LYS A O 1
ATOM 3294 N N . ALA A 1 446 ? -9.375 -12.282 -6.303 1.00 65.69 446 ALA A N 1
ATOM 3295 C CA . ALA A 1 446 ? -10.115 -13.394 -6.876 1.00 65.69 446 ALA A CA 1
ATOM 3296 C C . ALA A 1 446 ? -10.394 -13.164 -8.376 1.00 65.69 446 ALA A C 1
ATOM 3298 O O . ALA A 1 446 ? -10.478 -12.029 -8.846 1.00 65.69 446 ALA A O 1
ATOM 3299 N N . LEU A 1 447 ? -10.551 -14.261 -9.126 1.00 62.88 447 LEU A N 1
ATOM 3300 C CA . LEU A 1 447 ? -10.845 -14.262 -10.571 1.00 62.88 447 LEU A CA 1
ATOM 3301 C C . LEU A 1 447 ? -9.757 -13.637 -11.464 1.00 62.88 447 LEU A C 1
ATOM 3303 O O . LEU A 1 447 ? -9.998 -13.391 -12.642 1.00 62.88 447 LEU A O 1
ATOM 3307 N N . GLY A 1 448 ? -8.560 -13.423 -10.919 1.00 63.34 448 GLY A N 1
ATOM 3308 C CA . GLY A 1 448 ? -7.382 -13.005 -11.670 1.00 63.34 448 GLY A CA 1
ATOM 3309 C C . GLY A 1 448 ? -7.275 -11.505 -11.946 1.00 63.34 448 GLY A C 1
ATOM 3310 O O . GLY A 1 448 ? -6.411 -11.098 -12.710 1.00 63.34 448 GLY A O 1
ATOM 3311 N N . ALA A 1 449 ? -8.109 -10.678 -11.312 1.00 69.25 449 ALA A N 1
ATOM 3312 C CA . ALA A 1 449 ? -7.918 -9.230 -11.314 1.00 69.25 449 ALA A CA 1
ATOM 3313 C C . ALA A 1 449 ? -6.790 -8.824 -10.351 1.00 69.25 449 ALA A C 1
ATOM 3315 O O . ALA A 1 449 ? -6.576 -9.477 -9.332 1.00 69.25 449 ALA A O 1
ATOM 3316 N N . LEU A 1 450 ? -6.111 -7.710 -10.624 1.00 80.69 450 LEU A N 1
ATOM 3317 C CA . LEU A 1 450 ? -5.147 -7.093 -9.707 1.00 80.69 450 LEU A CA 1
ATOM 3318 C C . LEU A 1 450 ? -5.554 -5.641 -9.423 1.00 80.69 450 LEU A C 1
ATOM 3320 O O . LEU A 1 450 ? -6.045 -4.943 -10.313 1.00 80.69 450 LEU A O 1
ATOM 3324 N N . SER A 1 451 ? -5.329 -5.181 -8.193 1.00 84.88 451 SER A N 1
ATOM 3325 C CA . SER A 1 451 ? -5.372 -3.757 -7.837 1.00 84.88 451 SER A CA 1
ATOM 3326 C C . SER A 1 451 ? -3.957 -3.239 -7.667 1.00 84.88 451 SER A C 1
ATOM 3328 O O . SER A 1 451 ? -3.199 -3.819 -6.899 1.00 84.88 451 SER A O 1
ATOM 3330 N N . LEU A 1 452 ? -3.632 -2.122 -8.313 1.00 85.88 452 LEU A N 1
ATOM 3331 C CA . LEU A 1 452 ? -2.414 -1.368 -8.027 1.00 85.88 452 LEU A CA 1
ATOM 3332 C C . LEU A 1 452 ? -2.798 -0.113 -7.236 1.00 85.88 452 LEU A C 1
ATOM 3334 O O . LEU A 1 452 ? -3.774 0.557 -7.578 1.00 85.88 452 LEU A O 1
ATOM 3338 N N . HIS A 1 453 ? -2.023 0.219 -6.211 1.00 86.88 453 HIS A N 1
ATOM 3339 C CA . HIS A 1 453 ? -2.095 1.489 -5.490 1.00 86.88 453 HIS A CA 1
ATOM 3340 C C . HIS A 1 453 ? -0.696 2.103 -5.431 1.00 86.88 453 HIS A C 1
ATOM 3342 O O . HIS A 1 453 ? 0.236 1.431 -5.003 1.00 86.88 453 HIS A O 1
ATOM 3348 N N . SER A 1 454 ? -0.539 3.358 -5.854 1.00 81.75 454 SER A N 1
ATOM 3349 C CA . SER A 1 454 ? 0.723 4.093 -5.756 1.00 81.75 454 SER A CA 1
ATOM 3350 C C . SER A 1 454 ? 0.594 5.329 -4.872 1.00 81.75 454 SER A C 1
ATOM 3352 O O . SER A 1 454 ? -0.472 5.933 -4.794 1.00 81.75 454 SER A O 1
ATOM 3354 N N . GLY A 1 455 ? 1.699 5.682 -4.219 1.00 79.88 455 GLY A N 1
ATOM 3355 C CA . GLY A 1 455 ? 1.910 6.924 -3.479 1.00 79.88 455 GLY A CA 1
ATOM 3356 C C . GLY A 1 455 ? 3.189 7.610 -3.958 1.00 79.88 455 GLY A C 1
ATOM 3357 O O . GLY A 1 455 ? 4.067 7.902 -3.158 1.00 79.88 455 GLY A O 1
ATOM 3358 N N . MET A 1 456 ? 3.332 7.781 -5.272 1.00 75.06 456 MET A N 1
ATOM 3359 C CA . MET A 1 456 ? 4.488 8.431 -5.912 1.00 75.06 456 MET A CA 1
ATOM 3360 C C . MET A 1 456 ? 4.271 9.940 -6.041 1.00 75.06 456 MET A C 1
ATOM 3362 O O . MET A 1 456 ? 3.117 10.385 -6.080 1.00 75.06 456 MET A O 1
ATOM 3366 N N . ALA A 1 457 ? 5.340 10.726 -6.123 1.00 66.69 457 ALA A N 1
ATOM 3367 C CA . ALA A 1 457 ? 5.242 12.151 -6.402 1.00 66.69 457 ALA A CA 1
ATOM 3368 C C . ALA A 1 457 ? 6.319 12.635 -7.367 1.00 66.69 457 ALA A C 1
ATOM 3370 O O . ALA A 1 457 ? 7.250 11.935 -7.726 1.00 66.69 457 ALA A O 1
ATOM 3371 N N . HIS A 1 458 ? 6.147 13.877 -7.788 1.00 68.62 458 HIS A N 1
ATOM 3372 C CA . HIS A 1 458 ? 7.197 14.642 -8.430 1.00 68.62 458 HIS A CA 1
ATOM 3373 C C . HIS A 1 458 ? 7.569 15.768 -7.485 1.00 68.62 458 HIS A C 1
ATOM 3375 O O . HIS A 1 458 ? 6.671 16.350 -6.859 1.00 68.62 458 HIS A O 1
ATOM 3381 N N . SER A 1 459 ? 8.844 16.136 -7.439 1.00 65.50 459 SER A N 1
ATOM 3382 C CA . SER A 1 459 ? 9.230 17.340 -6.726 1.00 65.50 459 SER A CA 1
ATOM 3383 C C . SER A 1 459 ? 8.586 18.555 -7.421 1.00 65.50 459 SER A C 1
ATOM 3385 O O . SER A 1 459 ? 8.498 18.595 -8.655 1.00 65.50 459 SER A O 1
ATOM 3387 N N . PRO A 1 460 ? 8.096 19.575 -6.693 1.00 67.75 460 PRO A N 1
ATOM 3388 C CA . PRO A 1 460 ? 7.491 20.755 -7.322 1.00 67.75 460 PRO A CA 1
ATOM 3389 C C . PRO A 1 460 ? 8.409 21.482 -8.320 1.00 67.75 460 PRO A C 1
ATOM 3391 O O . PRO A 1 460 ? 7.924 22.151 -9.240 1.00 67.75 460 PRO A O 1
ATOM 3394 N N . ASP A 1 461 ? 9.727 21.365 -8.157 1.00 70.94 461 ASP A N 1
ATOM 3395 C CA . ASP A 1 461 ? 10.751 21.879 -9.066 1.00 70.94 461 ASP A CA 1
ATOM 3396 C C . ASP A 1 461 ? 10.905 21.052 -10.350 1.00 70.94 461 ASP A C 1
ATOM 3398 O O . ASP A 1 461 ? 11.321 21.596 -11.377 1.00 70.94 461 ASP A O 1
ATOM 3402 N N . ASP A 1 462 ? 10.445 19.803 -10.364 1.00 73.12 462 ASP A N 1
ATOM 3403 C CA . ASP A 1 462 ? 10.451 18.942 -11.548 1.00 73.12 462 ASP A CA 1
ATOM 3404 C C . ASP A 1 462 ? 9.325 19.217 -12.523 1.00 73.12 462 ASP A C 1
ATOM 3406 O O . ASP A 1 462 ? 9.405 18.863 -13.702 1.00 73.12 462 ASP A O 1
ATOM 3410 N N . ILE A 1 463 ? 8.273 19.870 -12.046 1.00 78.00 463 ILE A N 1
ATOM 3411 C CA . ILE A 1 463 ? 7.096 20.203 -12.835 1.00 78.00 463 ILE A CA 1
ATOM 3412 C C . ILE A 1 463 ? 7.363 21.528 -13.548 1.00 78.00 463 ILE A C 1
ATOM 3414 O O . ILE A 1 463 ? 6.842 22.595 -13.204 1.00 78.00 463 ILE A O 1
ATOM 3418 N N . ASN A 1 464 ? 8.238 21.452 -14.548 1.00 82.06 464 ASN A N 1
ATOM 3419 C CA . ASN A 1 464 ? 8.693 22.580 -15.349 1.00 82.06 464 ASN A CA 1
ATOM 3420 C C . ASN A 1 464 ? 8.674 22.243 -16.853 1.00 82.06 464 ASN A C 1
ATOM 3422 O O . ASN A 1 464 ? 8.576 21.085 -17.257 1.00 82.06 464 ASN A O 1
ATOM 3426 N N . ALA A 1 465 ? 8.760 23.271 -17.701 1.00 83.50 465 ALA A N 1
ATOM 3427 C CA . ALA A 1 465 ? 8.646 23.112 -19.154 1.00 83.50 465 ALA A CA 1
ATOM 3428 C C . ALA A 1 465 ? 9.819 22.351 -19.808 1.00 83.50 465 ALA A C 1
ATOM 3430 O O . ALA A 1 465 ? 9.692 21.929 -20.957 1.00 83.50 465 ALA A O 1
ATOM 3431 N N . THR A 1 466 ? 10.946 22.191 -19.106 1.00 82.19 466 THR A N 1
ATOM 3432 C CA . THR A 1 466 ? 12.091 21.393 -19.571 1.00 82.19 466 THR A CA 1
ATOM 3433 C C . THR A 1 466 ? 11.789 19.905 -19.426 1.00 82.19 466 THR A C 1
ATOM 3435 O O . THR A 1 466 ? 11.960 19.155 -20.383 1.00 82.19 466 THR A O 1
ATOM 3438 N N . ASN A 1 467 ? 11.287 19.501 -18.258 1.00 78.06 467 ASN A N 1
ATOM 3439 C CA . ASN A 1 467 ? 10.998 18.102 -17.932 1.00 78.06 467 ASN A CA 1
ATOM 3440 C C . ASN A 1 467 ? 9.646 17.638 -18.492 1.00 78.06 467 ASN A C 1
ATOM 3442 O O . ASN A 1 467 ? 9.453 16.457 -18.771 1.00 78.06 467 ASN A O 1
ATOM 3446 N N . ILE A 1 468 ? 8.704 18.568 -18.678 1.00 84.94 468 ILE A N 1
ATOM 3447 C CA . ILE A 1 468 ? 7.358 18.295 -19.188 1.00 84.94 468 ILE A CA 1
ATOM 3448 C C . ILE A 1 468 ? 7.110 19.170 -20.424 1.00 84.94 468 ILE A C 1
ATOM 3450 O O . ILE A 1 468 ? 6.575 20.282 -20.318 1.00 84.94 468 ILE A O 1
ATOM 3454 N N . PRO A 1 469 ? 7.488 18.697 -21.626 1.00 83.06 469 PRO A N 1
ATOM 3455 C CA . PRO A 1 469 ? 7.236 19.428 -22.858 1.00 83.06 469 PRO A CA 1
ATOM 3456 C C . PRO A 1 469 ? 5.742 19.720 -23.041 1.00 83.06 469 PRO A C 1
ATOM 3458 O O . PRO A 1 469 ? 4.905 18.819 -23.034 1.00 83.06 469 PRO A O 1
ATOM 3461 N N . GLY A 1 470 ? 5.401 20.996 -23.231 1.00 85.62 470 GLY A N 1
ATOM 3462 C CA . GLY A 1 470 ? 4.009 21.425 -23.394 1.00 85.62 470 GLY A CA 1
ATOM 3463 C C . GLY A 1 470 ? 3.214 21.543 -22.090 1.00 85.62 470 GLY A C 1
ATOM 3464 O O . GLY A 1 470 ? 1.985 21.537 -22.153 1.00 85.62 470 GLY A O 1
ATOM 3465 N N . LEU A 1 471 ? 3.890 21.663 -20.939 1.00 90.00 471 LEU A N 1
ATOM 3466 C CA . LEU A 1 471 ? 3.270 21.982 -19.650 1.00 90.00 471 LEU A CA 1
ATOM 3467 C C . LEU A 1 471 ? 2.356 23.212 -19.764 1.00 90.00 471 LEU A C 1
ATOM 3469 O O . LEU A 1 471 ? 2.757 24.259 -20.280 1.00 90.00 471 LEU A O 1
ATOM 3473 N N . GLN A 1 472 ? 1.132 23.082 -19.265 1.00 91.81 472 GLN A N 1
ATOM 3474 C CA . GLN A 1 472 ? 0.134 24.147 -19.227 1.00 91.81 472 GLN A CA 1
ATOM 3475 C C . GLN A 1 472 ? -0.159 24.539 -17.782 1.00 91.81 472 GLN A C 1
ATOM 3477 O O . GLN A 1 472 ? 0.148 23.791 -16.851 1.00 91.81 472 GLN A O 1
ATOM 3482 N N . SER A 1 473 ? -0.761 25.713 -17.596 1.00 90.75 473 SER A N 1
ATOM 3483 C CA . SER A 1 473 ? -1.145 26.199 -16.276 1.00 90.75 473 SER A CA 1
ATOM 3484 C C . SER A 1 473 ? -2.575 26.726 -16.220 1.00 90.75 473 SER A C 1
ATOM 3486 O O . SER A 1 473 ? -3.161 27.134 -17.224 1.00 90.75 473 SER A O 1
ATOM 3488 N N . LEU A 1 474 ? -3.133 26.691 -15.015 1.00 91.44 474 LEU A N 1
ATOM 3489 C CA . LEU A 1 474 ? -4.391 27.305 -14.617 1.00 91.44 474 LEU A CA 1
ATOM 3490 C C . LEU A 1 474 ? -4.115 28.155 -13.367 1.00 91.44 474 LEU A C 1
ATOM 3492 O O . LEU A 1 474 ? -3.381 27.741 -12.470 1.00 91.44 474 LEU A O 1
ATOM 3496 N N . SER A 1 475 ? -4.675 29.360 -13.318 1.00 90.44 475 SER A N 1
ATOM 3497 C CA . SER A 1 475 ? -4.524 30.261 -12.177 1.00 90.44 475 SER A CA 1
ATOM 3498 C C . SER A 1 475 ? -5.749 31.147 -11.974 1.00 90.44 475 SER A C 1
ATOM 3500 O O . SER A 1 475 ? -6.676 31.174 -12.793 1.00 90.44 475 SER A O 1
ATOM 3502 N N . GLY A 1 476 ? -5.745 31.873 -10.862 1.00 87.56 476 GLY A N 1
ATOM 3503 C CA . GLY A 1 476 ? -6.804 32.782 -10.457 1.00 87.56 476 GLY A CA 1
ATOM 3504 C C . GLY A 1 476 ? -7.723 32.182 -9.400 1.00 87.56 476 GLY A C 1
ATOM 3505 O O . GLY A 1 476 ? -7.377 31.208 -8.730 1.00 87.56 476 GLY A O 1
ATOM 3506 N N . ASN A 1 477 ? -8.875 32.826 -9.250 1.00 89.06 477 ASN A N 1
ATOM 3507 C CA . ASN A 1 477 ? -9.956 32.396 -8.379 1.00 89.06 477 ASN A CA 1
ATOM 3508 C C . ASN A 1 477 ? -11.144 31.948 -9.235 1.00 89.06 477 ASN A C 1
ATOM 3510 O O . ASN A 1 477 ? -11.360 32.507 -10.314 1.00 89.06 477 ASN A O 1
ATOM 3514 N N . GLU A 1 478 ? -11.859 30.923 -8.777 1.00 91.81 478 GLU A N 1
ATOM 3515 C CA . GLU A 1 478 ? -12.998 30.316 -9.477 1.00 91.81 478 GLU A CA 1
ATOM 3516 C C . GLU A 1 478 ? -12.777 30.035 -10.979 1.00 91.81 478 GLU A C 1
ATOM 3518 O O . GLU A 1 478 ? -13.682 30.190 -11.809 1.00 91.81 478 GLU A O 1
ATOM 3523 N N . SER A 1 479 ? -11.584 29.567 -11.345 1.00 93.00 479 SER A N 1
ATOM 3524 C CA . SER A 1 479 ? -11.262 29.194 -12.723 1.00 93.00 479 SER A CA 1
ATOM 3525 C C . SER A 1 479 ? -11.395 27.685 -12.928 1.00 93.00 479 SER A C 1
ATOM 3527 O O . SER A 1 479 ? -11.030 26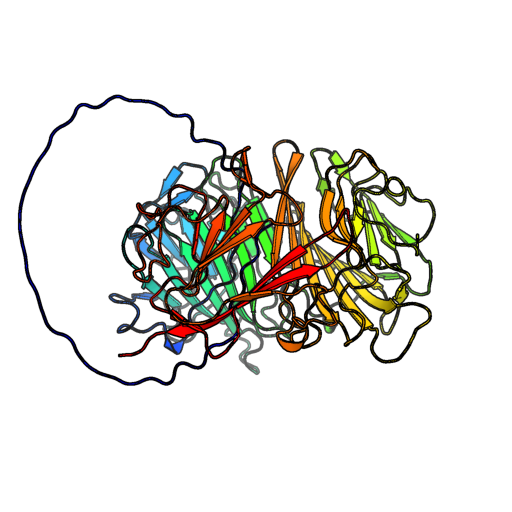.885 -12.068 1.00 93.00 479 SER A O 1
ATOM 3529 N N . THR A 1 480 ? -11.853 27.282 -14.117 1.00 94.88 480 THR A N 1
ATOM 3530 C CA . THR A 1 480 ? -11.807 25.880 -14.558 1.00 94.88 480 THR A CA 1
ATOM 3531 C C . THR A 1 480 ? -11.254 25.761 -15.970 1.00 94.88 480 THR A C 1
ATOM 3533 O O . THR A 1 480 ? -11.397 26.670 -16.789 1.00 94.88 480 THR A O 1
ATOM 3536 N N . VAL A 1 481 ? -10.647 24.617 -16.275 1.00 95.75 481 VAL A N 1
ATOM 3537 C CA . VAL A 1 481 ? -10.245 24.239 -17.635 1.00 95.75 481 VAL A CA 1
ATOM 3538 C C . VAL A 1 481 ? -10.616 22.786 -17.887 1.00 95.75 481 VAL A C 1
ATOM 3540 O O . VAL A 1 481 ? -10.471 21.952 -17.003 1.00 95.75 481 VAL A O 1
ATOM 3543 N N . THR A 1 482 ? -11.100 22.470 -19.088 1.00 96.75 482 THR A N 1
ATOM 3544 C CA . THR A 1 482 ? -11.262 21.079 -19.535 1.00 96.75 482 THR A CA 1
ATOM 3545 C C . THR A 1 482 ? -10.143 20.735 -20.504 1.00 96.75 482 THR A C 1
ATOM 3547 O O . THR A 1 482 ? -9.991 21.379 -21.541 1.00 96.75 482 THR A O 1
ATOM 3550 N N . VAL A 1 483 ? -9.367 19.714 -20.162 1.00 95.88 483 VAL A N 1
ATOM 3551 C CA . VAL A 1 483 ? -8.165 19.292 -20.882 1.00 95.88 483 VAL A CA 1
ATOM 3552 C C . VAL A 1 483 ? -8.417 17.930 -21.512 1.00 95.88 483 VAL A C 1
ATOM 3554 O O . VAL A 1 483 ? -9.053 17.073 -20.905 1.00 95.88 483 VAL A O 1
ATOM 3557 N N . THR A 1 484 ? -7.915 17.713 -22.728 1.00 95.44 484 THR A N 1
ATOM 3558 C CA . THR A 1 484 ? -7.867 16.370 -23.326 1.00 95.44 484 THR A CA 1
ATOM 3559 C C . THR A 1 484 ? -6.611 15.653 -22.843 1.00 95.44 484 THR A C 1
ATOM 3561 O O . THR A 1 484 ? -5.500 16.131 -23.066 1.00 95.44 484 THR A O 1
ATOM 3564 N N . MET A 1 485 ? -6.787 14.512 -22.185 1.00 93.50 485 MET A N 1
ATOM 3565 C CA . MET A 1 485 ? -5.700 13.662 -21.710 1.00 93.50 485 MET A CA 1
ATOM 3566 C C . MET A 1 485 ? -5.044 12.903 -22.880 1.00 93.50 485 MET A C 1
ATOM 3568 O O . MET A 1 485 ? -5.700 12.594 -23.878 1.00 93.50 485 MET A O 1
ATOM 3572 N N . PRO A 1 486 ? -3.755 12.535 -22.766 1.00 90.75 486 PRO A N 1
ATOM 3573 C CA . PRO A 1 486 ? -3.030 11.782 -23.800 1.00 90.75 486 PRO A CA 1
ATOM 3574 C C . PRO A 1 486 ? -3.529 10.332 -23.970 1.00 90.75 486 PRO A C 1
ATOM 3576 O O . PRO A 1 486 ? -3.178 9.662 -24.946 1.00 90.75 486 PRO A O 1
ATOM 3579 N N . PHE A 1 487 ? -4.318 9.835 -23.019 1.00 90.12 487 PHE A N 1
ATOM 3580 C CA . PHE A 1 487 ? -4.946 8.516 -22.989 1.00 90.12 487 PHE A CA 1
ATOM 3581 C C . PHE A 1 487 ? -6.340 8.622 -22.356 1.00 90.12 487 PHE A C 1
ATOM 3583 O O . PHE A 1 487 ? -6.702 9.656 -21.799 1.00 90.12 487 PHE A O 1
ATOM 3590 N N . SER A 1 488 ? -7.132 7.553 -22.448 1.00 91.44 488 SER A N 1
ATOM 3591 C CA . SER A 1 488 ? -8.424 7.480 -21.758 1.00 91.44 488 SER A CA 1
ATOM 3592 C C . SER A 1 488 ? -8.290 6.790 -20.405 1.00 91.44 488 SER A C 1
ATOM 3594 O O . SER A 1 488 ? -7.602 5.777 -20.296 1.00 91.44 488 SER A O 1
ATOM 3596 N N . VAL A 1 489 ? -8.986 7.305 -19.395 1.00 89.00 489 VAL A N 1
ATOM 3597 C CA . VAL A 1 489 ? -9.209 6.627 -18.114 1.00 89.00 489 VAL A CA 1
ATOM 3598 C C . VAL A 1 489 ? -10.563 5.929 -18.187 1.00 89.00 489 VAL A C 1
ATOM 3600 O O . VAL A 1 489 ? -11.564 6.564 -18.509 1.00 89.00 489 VAL A O 1
ATOM 3603 N N . VAL A 1 490 ? -10.605 4.623 -17.923 1.00 86.62 490 VAL A N 1
ATOM 3604 C CA . VAL A 1 490 ? -11.856 3.851 -17.935 1.00 86.62 490 VAL A CA 1
ATOM 3605 C C . VAL A 1 490 ? -12.437 3.806 -16.523 1.00 86.62 490 VAL A C 1
ATOM 3607 O O . VAL A 1 490 ? -11.844 3.194 -15.634 1.00 86.62 490 VAL A O 1
ATOM 3610 N N . LEU A 1 491 ? -13.588 4.456 -16.326 1.00 85.00 491 LEU A N 1
ATOM 3611 C CA . LEU A 1 491 ? -14.340 4.509 -15.069 1.00 85.00 491 LEU A CA 1
ATOM 3612 C C . LEU A 1 491 ? -15.720 3.854 -15.260 1.00 85.00 491 LEU A C 1
ATOM 3614 O O . LEU A 1 491 ? -16.506 4.311 -16.087 1.00 85.00 491 LEU A O 1
ATOM 3618 N N . ASN A 1 492 ? -16.007 2.773 -14.527 1.00 81.31 492 ASN A N 1
ATOM 3619 C CA . ASN A 1 492 ? -17.203 1.928 -14.648 1.00 81.31 492 ASN A CA 1
ATOM 3620 C C . ASN A 1 492 ? -17.472 1.480 -16.099 1.00 81.31 492 ASN A C 1
ATOM 3622 O O . ASN A 1 492 ? -18.578 1.620 -16.619 1.00 81.31 492 ASN A O 1
ATOM 3626 N N . GLY A 1 493 ? -16.427 1.020 -16.795 1.00 83.31 493 GLY A N 1
ATOM 3627 C CA . GLY A 1 493 ? -16.500 0.605 -18.201 1.00 83.31 493 GLY A CA 1
ATOM 3628 C C . GLY A 1 493 ? -16.631 1.742 -19.227 1.00 83.31 493 GLY A C 1
ATOM 3629 O O . GLY A 1 493 ? -16.609 1.475 -20.429 1.00 83.31 493 GLY A O 1
ATOM 3630 N N . VAL A 1 494 ? -16.723 3.004 -18.797 1.00 88.19 494 VAL A N 1
ATOM 3631 C CA . VAL A 1 494 ? -16.800 4.174 -19.684 1.00 88.19 494 VAL A CA 1
ATOM 3632 C C . VAL A 1 494 ? -15.423 4.818 -19.821 1.00 88.19 494 VAL A C 1
ATOM 3634 O O . VAL A 1 494 ? -14.770 5.116 -18.826 1.00 88.19 494 VAL A O 1
ATOM 3637 N N . ALA A 1 495 ? -14.973 5.038 -21.058 1.00 92.00 495 ALA A N 1
ATOM 3638 C CA . ALA A 1 495 ? -13.695 5.681 -21.346 1.00 92.00 495 ALA A CA 1
ATOM 3639 C C . ALA A 1 495 ? -13.831 7.213 -21.364 1.00 92.00 495 ALA A C 1
ATOM 3641 O O . ALA A 1 495 ? -14.556 7.767 -22.189 1.00 92.00 495 ALA A O 1
ATOM 3642 N N . TYR A 1 496 ? -13.080 7.888 -20.496 1.00 94.25 496 TYR A N 1
ATOM 3643 C CA . TYR A 1 496 ? -12.991 9.343 -20.416 1.00 94.25 496 TYR A CA 1
ATOM 3644 C C . TYR A 1 496 ? -11.627 9.802 -20.920 1.00 94.25 496 TYR A C 1
ATOM 3646 O O . TYR A 1 496 ? -10.595 9.429 -20.365 1.00 94.25 496 TYR A O 1
ATOM 3654 N N . ASN A 1 497 ? -11.609 10.619 -21.969 1.00 95.62 497 ASN A N 1
ATOM 3655 C CA . ASN A 1 497 ? -10.387 11.197 -22.538 1.00 95.62 497 ASN A CA 1
ATOM 3656 C C . ASN A 1 497 ? -10.214 12.682 -22.194 1.00 95.62 497 ASN A C 1
ATOM 3658 O O . ASN A 1 497 ? -9.263 13.307 -22.656 1.00 95.62 497 ASN A O 1
ATOM 3662 N N . THR A 1 498 ? -11.115 13.252 -21.398 1.00 96.62 498 THR A N 1
ATOM 3663 C CA . THR A 1 498 ? -11.042 14.632 -20.919 1.00 96.62 498 THR A CA 1
ATOM 3664 C C . THR A 1 498 ? -11.149 14.683 -19.403 1.00 96.62 498 THR A C 1
ATOM 3666 O O . THR A 1 498 ? -11.758 13.810 -18.781 1.00 96.62 498 THR A O 1
ATOM 3669 N N . VAL A 1 499 ? -10.560 15.715 -18.811 1.00 97.06 499 VAL A N 1
ATOM 3670 C CA . VAL A 1 499 ? -10.653 16.012 -17.381 1.00 97.06 499 VAL A CA 1
ATOM 3671 C C . VAL A 1 499 ? -10.835 17.515 -17.194 1.00 97.06 499 VAL A C 1
ATOM 3673 O O . VAL A 1 499 ? -10.114 18.314 -17.794 1.00 97.06 499 VAL A O 1
ATOM 3676 N N . ALA A 1 500 ? -11.835 17.905 -16.413 1.00 96.81 500 ALA A N 1
ATOM 3677 C CA . ALA A 1 500 ? -11.964 19.260 -15.906 1.00 96.81 500 ALA A CA 1
ATOM 3678 C C . ALA A 1 500 ? -11.108 19.420 -14.651 1.00 96.81 500 ALA A C 1
ATOM 3680 O O . ALA A 1 500 ? -11.084 18.526 -13.811 1.00 96.81 500 ALA A O 1
ATOM 3681 N N . ILE A 1 501 ? -10.420 20.552 -14.541 1.00 95.38 501 ILE A N 1
ATOM 3682 C CA . ILE A 1 501 ? -9.552 20.920 -13.423 1.00 95.38 501 ILE A CA 1
ATOM 3683 C C . ILE A 1 501 ? -10.046 22.258 -12.882 1.00 95.38 501 ILE A C 1
ATOM 3685 O O . ILE A 1 501 ? -10.262 23.184 -13.671 1.00 95.38 501 ILE A O 1
ATOM 3689 N N . SER A 1 502 ? -10.221 22.356 -11.566 1.00 94.50 502 SER A N 1
ATOM 3690 C CA . SER A 1 502 ? -10.694 23.560 -10.882 1.00 94.50 502 SER A CA 1
ATOM 3691 C C . SER A 1 502 ? -9.641 24.150 -9.954 1.00 94.50 502 SER A C 1
ATOM 3693 O O . SER A 1 502 ? -8.908 23.417 -9.290 1.00 94.50 502 SER A O 1
ATOM 3695 N N . THR A 1 503 ? -9.614 25.481 -9.846 1.00 92.50 503 THR A N 1
ATOM 3696 C CA . THR A 1 503 ? -8.834 26.177 -8.809 1.00 92.50 503 THR A CA 1
ATOM 3697 C C . THR A 1 503 ? -9.341 25.905 -7.394 1.00 92.50 503 THR A C 1
ATOM 3699 O O . THR A 1 503 ? -8.600 26.151 -6.456 1.00 92.50 503 THR A O 1
ATOM 3702 N N . ASN A 1 504 ? -10.531 25.314 -7.246 1.00 91.62 504 ASN A N 1
ATOM 3703 C CA . ASN A 1 504 ? -11.142 24.916 -5.973 1.00 91.62 504 ASN A CA 1
ATOM 3704 C C . ASN A 1 504 ? -10.822 23.467 -5.559 1.00 91.62 504 ASN A C 1
ATOM 3706 O O . ASN A 1 504 ? -11.573 22.865 -4.802 1.00 91.62 504 ASN A O 1
ATOM 3710 N N . GLY A 1 505 ? -9.741 22.877 -6.087 1.00 90.50 505 GLY A N 1
ATOM 3711 C CA . GLY A 1 505 ? -9.199 21.596 -5.608 1.00 90.50 505 GLY A CA 1
ATOM 3712 C C . GLY A 1 505 ? -10.055 20.360 -5.911 1.00 90.50 505 GLY A C 1
ATOM 3713 O O . GLY A 1 505 ? -10.070 19.391 -5.145 1.00 90.50 505 GLY A O 1
ATOM 3714 N N . TRP A 1 506 ? -10.746 20.372 -7.052 1.00 93.38 506 TRP A N 1
ATOM 3715 C CA . TRP A 1 506 ? -11.440 19.207 -7.598 1.00 93.38 506 TRP A CA 1
ATOM 3716 C C . TRP A 1 506 ? -11.136 18.991 -9.082 1.00 93.38 506 TRP A C 1
ATOM 3718 O O . TRP A 1 506 ? -10.783 19.923 -9.814 1.00 93.38 506 TRP A O 1
ATOM 3728 N N . ILE A 1 507 ? -11.297 17.741 -9.525 1.00 95.25 507 ILE A N 1
ATOM 3729 C CA . ILE A 1 507 ? -11.274 17.344 -10.934 1.00 95.25 507 ILE A CA 1
ATOM 3730 C C . ILE A 1 507 ? -12.510 16.513 -11.295 1.00 95.25 507 ILE A C 1
ATOM 3732 O O . ILE A 1 507 ? -13.069 15.805 -10.457 1.00 95.25 507 ILE A O 1
ATOM 3736 N N . GLU A 1 508 ? -12.923 16.568 -12.560 1.00 96.12 508 GLU A N 1
ATOM 3737 C CA . GLU A 1 508 ? -14.094 15.836 -13.060 1.00 96.12 508 GLU A CA 1
ATOM 3738 C C . GLU A 1 508 ? -13.811 15.212 -14.438 1.00 96.12 508 GLU A C 1
ATOM 3740 O O . GLU A 1 508 ? -13.487 15.905 -15.407 1.00 96.12 508 GLU A O 1
ATOM 3745 N N . PHE A 1 509 ? -13.909 13.887 -14.549 1.00 95.50 509 PHE A N 1
ATOM 3746 C CA . PHE A 1 509 ? -13.632 13.161 -15.795 1.00 95.50 509 PHE A CA 1
ATOM 3747 C C . PHE A 1 509 ? -14.783 13.322 -16.787 1.00 95.50 509 PHE A C 1
ATOM 3749 O O . PHE A 1 509 ? -15.930 13.116 -16.439 1.00 95.50 509 PHE A O 1
ATOM 3756 N N . GLY A 1 510 ? -14.505 13.650 -18.047 1.00 95.25 510 GLY A N 1
ATOM 3757 C CA . GLY A 1 510 ? -15.549 13.913 -19.049 1.00 95.25 510 GLY A CA 1
ATOM 3758 C C . GLY A 1 510 ? -15.972 15.379 -19.162 1.00 95.25 510 GLY A C 1
ATOM 3759 O O . GLY A 1 510 ? -16.756 15.709 -20.051 1.00 95.25 510 GLY A O 1
ATOM 3760 N N . GLY A 1 511 ? -15.410 16.266 -18.335 1.00 95.50 511 GLY A N 1
ATOM 3761 C CA . GLY A 1 511 ? -15.654 17.711 -18.370 1.00 95.50 511 GLY A CA 1
ATOM 3762 C C . GLY A 1 511 ? -16.495 18.216 -17.196 1.00 95.50 511 GLY A C 1
ATOM 3763 O O . GLY A 1 511 ? -17.026 17.426 -16.421 1.00 95.50 511 GLY A O 1
ATOM 3764 N N . ASN A 1 512 ? -16.589 19.544 -17.084 1.00 95.88 512 ASN A N 1
ATOM 3765 C CA . ASN A 1 512 ? -17.237 20.247 -15.973 1.00 95.88 512 ASN A CA 1
ATOM 3766 C C . ASN A 1 512 ? -18.766 20.228 -16.122 1.00 95.88 512 ASN A C 1
ATOM 3768 O O . ASN A 1 512 ? -19.302 20.923 -16.992 1.00 95.88 512 ASN A O 1
ATOM 3772 N N . THR A 1 513 ? -19.464 19.475 -15.268 1.00 95.12 513 THR A N 1
ATOM 3773 C CA . THR A 1 513 ? -20.938 19.416 -15.287 1.00 95.12 513 THR A CA 1
ATOM 3774 C C . THR A 1 513 ? -21.609 20.407 -14.338 1.00 95.12 513 THR A C 1
ATOM 3776 O O . THR A 1 513 ? -22.763 20.768 -14.571 1.00 95.12 513 THR A O 1
ATOM 3779 N N . ALA A 1 514 ? -20.872 20.942 -13.361 1.00 92.56 514 ALA A N 1
ATOM 3780 C CA . ALA A 1 514 ? -21.341 22.009 -12.476 1.00 92.56 514 ALA A CA 1
ATOM 3781 C C . ALA A 1 514 ? -21.495 23.363 -13.200 1.00 92.56 514 ALA A C 1
ATOM 3783 O O . ALA A 1 514 ? -22.230 24.241 -12.748 1.00 92.56 514 ALA A O 1
ATOM 3784 N N . GLY A 1 515 ? -20.802 23.556 -14.329 1.00 88.81 515 GLY A N 1
ATOM 3785 C CA . GLY A 1 515 ? -20.853 24.779 -15.141 1.00 88.81 515 GLY A CA 1
ATOM 3786 C C . GLY A 1 515 ? -20.056 25.963 -14.574 1.00 88.81 515 GLY A C 1
ATOM 3787 O O . GLY A 1 515 ? -20.026 27.026 -15.193 1.00 88.81 515 GLY A O 1
ATOM 3788 N N . GLY A 1 516 ? -19.388 25.785 -13.432 1.00 90.25 516 GLY A N 1
ATOM 3789 C CA . GLY A 1 516 ? -18.526 26.772 -12.777 1.00 90.25 516 GLY A CA 1
ATOM 3790 C C . GLY A 1 516 ? -17.409 26.099 -11.978 1.00 90.25 516 GLY A C 1
ATOM 3791 O O . GLY A 1 516 ? -17.231 24.889 -12.078 1.00 90.25 516 GLY A O 1
ATOM 3792 N N . ALA A 1 517 ? -16.642 26.872 -11.207 1.00 91.06 517 ALA A N 1
ATOM 3793 C CA . ALA A 1 517 ? -15.553 26.340 -10.380 1.00 91.06 517 ALA A CA 1
ATOM 3794 C C . ALA A 1 517 ? -15.997 25.793 -9.026 1.00 91.06 517 ALA A C 1
ATOM 3796 O O . ALA A 1 517 ? -15.189 25.171 -8.351 1.00 91.06 517 ALA A O 1
ATOM 3797 N N . ASP A 1 518 ? -17.252 26.032 -8.649 1.00 94.19 518 ASP A N 1
ATOM 3798 C CA . ASP A 1 518 ? -17.902 25.428 -7.491 1.00 94.19 518 ASP A CA 1
ATOM 3799 C C . ASP A 1 518 ? -17.084 25.508 -6.184 1.00 94.19 518 ASP A C 1
ATOM 3801 O O . ASP A 1 518 ? -16.435 24.540 -5.797 1.00 94.19 518 ASP A O 1
ATOM 3805 N N . PRO A 1 519 ? -17.049 26.674 -5.516 1.00 92.75 519 PRO A N 1
ATOM 3806 C CA . PRO A 1 519 ? -16.216 26.882 -4.326 1.00 92.75 519 PRO A CA 1
ATOM 3807 C C . PRO A 1 519 ? -16.802 26.271 -3.045 1.00 92.75 519 PRO A C 1
ATOM 3809 O O . PRO A 1 519 ? -16.131 26.225 -2.026 1.00 92.75 519 PRO A O 1
ATOM 3812 N N . ASN A 1 520 ? -18.061 25.822 -3.051 1.00 91.50 520 ASN A N 1
ATOM 3813 C CA . ASN A 1 520 ? -18.721 25.368 -1.828 1.00 91.50 520 ASN A CA 1
ATOM 3814 C C . ASN A 1 520 ? -18.688 23.852 -1.748 1.00 91.50 520 ASN A C 1
ATOM 3816 O O . ASN A 1 520 ? -19.449 23.187 -2.448 1.00 91.50 520 ASN A O 1
ATOM 3820 N N . ASN A 1 521 ? -17.864 23.315 -0.857 1.00 90.75 521 ASN A N 1
ATOM 3821 C CA . ASN A 1 521 ? -17.789 21.880 -0.671 1.00 90.75 521 ASN A CA 1
ATOM 3822 C C . ASN A 1 521 ? -19.094 21.264 -0.151 1.00 90.75 521 ASN A C 1
ATOM 3824 O O . ASN A 1 521 ? -19.882 21.870 0.579 1.00 90.75 521 ASN A O 1
ATOM 3828 N N . ALA A 1 522 ? -19.315 20.011 -0.533 1.00 90.31 522 ALA A N 1
ATOM 3829 C CA . ALA A 1 522 ? -20.460 19.222 -0.119 1.00 90.31 522 ALA A CA 1
ATOM 3830 C C . ALA A 1 522 ? -20.055 17.775 0.159 1.00 90.31 522 ALA A C 1
ATOM 3832 O O . ALA A 1 522 ? -19.004 17.294 -0.269 1.00 90.31 522 ALA A O 1
ATOM 3833 N N . ALA A 1 523 ? -20.931 17.068 0.868 1.00 88.12 523 ALA A N 1
ATOM 3834 C CA . ALA A 1 523 ? -20.809 15.633 1.038 1.00 88.12 523 ALA A CA 1
ATOM 3835 C C . ALA A 1 523 ? -20.821 14.905 -0.315 1.00 88.12 523 ALA A C 1
ATOM 3837 O O . ALA A 1 523 ? -21.575 15.270 -1.219 1.00 88.12 523 ALA A O 1
ATOM 3838 N N . LEU A 1 524 ? -20.023 13.843 -0.433 1.00 87.81 524 LEU A N 1
ATOM 3839 C CA . LEU A 1 524 ? -20.040 12.975 -1.608 1.00 87.81 524 LEU A CA 1
ATOM 3840 C C . LEU A 1 524 ? -21.130 11.898 -1.457 1.00 87.81 524 LEU A C 1
ATOM 3842 O O . LEU A 1 524 ? -21.220 11.290 -0.384 1.00 87.81 524 LEU A O 1
ATOM 3846 N N . PRO A 1 525 ? -21.922 11.611 -2.514 1.00 89.06 525 PRO A N 1
ATOM 3847 C CA . PRO A 1 525 ? -21.846 12.184 -3.865 1.00 89.06 525 PRO A CA 1
ATOM 3848 C C . PRO A 1 525 ? -22.415 13.613 -3.959 1.00 89.06 525 PRO A C 1
ATOM 3850 O O . PRO A 1 525 ? -23.508 13.892 -3.467 1.00 89.06 525 PRO A O 1
ATOM 3853 N N . ALA A 1 526 ? -21.691 14.500 -4.647 1.00 88.06 526 ALA A N 1
ATOM 3854 C CA . ALA A 1 526 ? -22.088 15.893 -4.835 1.00 88.06 526 ALA A CA 1
ATOM 3855 C C . ALA A 1 526 ? -23.106 16.031 -5.982 1.00 88.06 526 ALA A C 1
ATOM 3857 O O . ALA A 1 526 ? -22.868 15.586 -7.099 1.00 88.06 526 ALA A O 1
ATOM 3858 N N . SER A 1 527 ? -24.261 16.653 -5.721 1.00 89.31 527 SER A N 1
ATOM 3859 C CA . SER A 1 527 ? -25.388 16.694 -6.679 1.00 89.31 527 SER A CA 1
ATOM 3860 C C . SER A 1 527 ? -25.158 17.535 -7.942 1.00 89.31 527 SER A C 1
ATOM 3862 O O . SER A 1 527 ? -25.879 17.393 -8.927 1.00 89.31 527 SER A O 1
ATOM 3864 N N . ASN A 1 528 ? -24.187 18.439 -7.896 1.00 91.19 528 ASN A N 1
ATOM 3865 C CA . ASN A 1 528 ? -23.797 19.344 -8.972 1.00 91.19 528 ASN A CA 1
ATOM 3866 C C . ASN A 1 528 ? -22.730 18.751 -9.905 1.00 91.19 528 ASN A C 1
ATOM 3868 O O . ASN A 1 528 ? -22.496 19.322 -10.966 1.00 91.19 528 ASN A O 1
ATOM 3872 N N . HIS A 1 529 ? -22.150 17.601 -9.552 1.00 93.88 529 HIS A N 1
ATOM 3873 C CA . HIS A 1 529 ? -21.211 16.860 -10.386 1.00 93.88 529 HIS A CA 1
ATOM 3874 C C . HIS A 1 529 ? -21.813 15.510 -10.778 1.00 93.88 529 HIS A C 1
ATOM 3876 O O . HIS A 1 529 ? -22.002 14.615 -9.957 1.00 93.88 529 HIS A O 1
ATOM 3882 N N . SER A 1 530 ? -22.160 15.381 -12.055 1.00 93.00 530 SER A N 1
ATOM 3883 C CA . SER A 1 530 ? -22.820 14.193 -12.617 1.00 93.00 530 SER A CA 1
ATOM 3884 C C . SER A 1 530 ? -21.859 13.218 -13.296 1.00 93.00 530 SER A C 1
ATOM 3886 O O . SER A 1 530 ? -22.235 12.073 -13.554 1.00 93.00 530 SER A O 1
ATOM 3888 N N . ASN A 1 531 ? -20.622 13.641 -13.558 1.00 93.75 531 ASN A N 1
ATOM 3889 C CA . ASN A 1 531 ? -19.562 12.767 -14.040 1.00 93.75 531 ASN A CA 1
ATOM 3890 C C . ASN A 1 531 ? -18.705 12.233 -12.872 1.00 93.75 531 ASN A C 1
ATOM 3892 O O . ASN A 1 531 ? -18.829 12.714 -11.743 1.00 93.75 531 ASN A O 1
ATOM 3896 N N . PRO A 1 532 ? -17.801 11.255 -13.106 1.00 93.00 532 PRO A N 1
ATOM 3897 C CA . PRO A 1 532 ? -16.857 10.825 -12.082 1.00 93.00 532 PRO A CA 1
ATOM 3898 C C . PRO A 1 532 ? -16.024 11.999 -11.555 1.00 93.00 532 PRO A C 1
ATOM 3900 O O . PRO A 1 532 ? -15.269 12.634 -12.294 1.00 93.00 532 PRO A O 1
ATOM 3903 N N . PHE A 1 533 ? -16.177 12.257 -10.261 1.00 92.44 533 PHE A N 1
ATOM 3904 C CA . PHE A 1 533 ? -15.678 13.438 -9.574 1.00 92.44 533 PHE A CA 1
ATOM 3905 C C . PHE A 1 533 ? -14.663 13.049 -8.502 1.00 92.44 533 PHE A C 1
ATOM 3907 O O . PHE A 1 533 ? -14.866 12.084 -7.762 1.00 92.44 533 PHE A O 1
ATOM 3914 N N . LEU A 1 534 ? -13.579 13.813 -8.410 1.00 91.75 534 LEU A N 1
ATOM 3915 C CA . LEU A 1 534 ? -12.559 13.661 -7.384 1.00 91.75 534 LEU A CA 1
ATOM 3916 C C . LEU A 1 534 ? -12.293 15.013 -6.725 1.00 91.75 534 LEU A C 1
ATOM 3918 O O . LEU A 1 534 ? -11.743 15.920 -7.346 1.00 91.75 534 LEU A O 1
ATOM 3922 N N . ALA A 1 535 ? -12.629 15.103 -5.443 1.00 90.50 535 ALA A N 1
ATOM 3923 C CA . ALA A 1 535 ? -12.246 16.209 -4.576 1.00 90.50 535 ALA A CA 1
ATOM 3924 C C . ALA A 1 535 ? -10.910 15.880 -3.898 1.00 90.50 535 ALA A C 1
ATOM 3926 O O . ALA A 1 535 ? -10.867 15.038 -3.002 1.00 90.50 535 ALA A O 1
ATOM 3927 N N . THR A 1 536 ? -9.820 16.520 -4.327 1.00 83.94 536 THR A N 1
ATOM 3928 C CA . THR A 1 536 ? -8.498 16.343 -3.702 1.00 83.94 536 THR A CA 1
ATOM 3929 C C . THR A 1 536 ? -8.359 17.222 -2.460 1.00 83.94 536 THR A C 1
ATOM 3931 O O . THR A 1 536 ? -7.859 16.771 -1.431 1.00 83.94 536 THR A O 1
ATOM 3934 N N . TYR A 1 537 ? -8.852 18.459 -2.543 1.00 86.38 537 TYR A N 1
ATOM 3935 C CA . TYR A 1 537 ? -9.051 19.387 -1.434 1.00 86.38 537 TYR A CA 1
ATOM 3936 C C . TYR A 1 537 ? -10.106 20.417 -1.861 1.00 86.38 537 TYR A C 1
ATOM 3938 O O . TYR A 1 537 ? -9.771 21.496 -2.340 1.00 86.38 537 TYR A O 1
ATOM 3946 N N . TRP A 1 538 ? -11.383 20.042 -1.772 1.00 91.75 538 TRP A N 1
ATOM 3947 C CA . TRP A 1 538 ? -12.474 20.871 -2.277 1.00 91.75 538 TRP A CA 1
ATOM 3948 C C . TRP A 1 538 ? -12.925 21.891 -1.234 1.00 91.75 538 TRP A C 1
ATOM 3950 O O . TRP A 1 538 ? -13.420 21.505 -0.174 1.00 91.75 538 TRP A O 1
ATOM 3960 N N . ASP A 1 539 ? -12.720 23.168 -1.546 1.00 91.50 539 ASP A N 1
ATOM 3961 C CA . ASP A 1 539 ? -13.129 24.333 -0.755 1.00 91.50 539 ASP A CA 1
ATOM 3962 C C . ASP A 1 539 ? -13.066 25.600 -1.634 1.00 91.50 539 ASP A C 1
ATOM 3964 O O . ASP A 1 539 ? -12.719 25.520 -2.817 1.00 91.50 539 ASP A O 1
ATOM 3968 N N . ASP A 1 540 ? -13.351 26.766 -1.058 1.00 91.31 540 ASP A N 1
ATOM 3969 C CA . ASP A 1 540 ? -13.122 28.069 -1.683 1.00 91.31 540 ASP A CA 1
ATOM 3970 C C . ASP A 1 540 ? -11.618 28.380 -1.692 1.00 91.31 540 ASP A C 1
ATOM 3972 O O . ASP A 1 540 ? -11.027 28.807 -0.689 1.00 91.31 540 ASP A O 1
ATOM 3976 N N . MET A 1 541 ? -10.972 28.091 -2.823 1.00 89.00 541 MET A N 1
ATOM 3977 C CA . MET A 1 541 ? -9.523 28.139 -2.963 1.00 89.00 541 MET A CA 1
ATOM 3978 C C . MET A 1 541 ? -9.105 29.044 -4.122 1.00 89.00 541 MET A C 1
ATOM 3980 O O . MET A 1 541 ? -9.647 29.020 -5.226 1.00 89.00 541 MET A O 1
ATOM 3984 N N . VAL A 1 542 ? -8.021 29.776 -3.897 1.00 85.94 542 VAL A N 1
ATOM 3985 C CA . VAL A 1 542 ? -7.347 30.590 -4.905 1.00 85.94 542 VAL A CA 1
ATOM 3986 C C . VAL A 1 542 ? -5.929 30.075 -5.115 1.00 85.94 542 VAL A C 1
ATOM 3988 O O . VAL A 1 542 ? -5.266 29.598 -4.191 1.00 85.94 542 VAL A O 1
ATOM 3991 N N . THR A 1 543 ? -5.418 30.185 -6.336 1.00 81.69 543 THR A N 1
ATOM 3992 C CA . THR A 1 543 ? -4.028 29.807 -6.617 1.00 81.69 543 THR A CA 1
ATOM 3993 C C . THR A 1 543 ? -3.038 30.795 -5.997 1.00 81.69 543 THR A C 1
ATOM 3995 O O . THR A 1 543 ? -3.200 32.012 -6.135 1.00 81.69 543 THR A O 1
ATOM 3998 N N . THR A 1 544 ? -1.949 30.308 -5.406 1.00 71.88 544 THR A N 1
ATOM 3999 C CA . THR A 1 544 ? -0.822 31.141 -4.951 1.00 71.88 544 THR A CA 1
ATOM 4000 C C . THR A 1 544 ? 0.104 31.503 -6.116 1.00 71.88 544 THR A C 1
ATOM 4002 O O . THR A 1 544 ? 1.191 30.963 -6.216 1.00 71.88 544 THR A O 1
ATOM 4005 N N . GLY A 1 545 ? -0.299 32.398 -7.029 1.00 64.81 545 GLY A N 1
ATOM 4006 C CA . GLY A 1 545 ? 0.476 32.739 -8.243 1.00 64.81 545 GLY A CA 1
ATOM 4007 C C . GLY A 1 545 ? -0.000 31.986 -9.502 1.00 64.81 545 GLY A C 1
ATOM 4008 O O . GLY A 1 545 ? -1.199 31.910 -9.735 1.00 64.81 545 GLY A O 1
ATOM 4009 N N . ASN A 1 546 ? 0.909 31.428 -10.320 1.00 59.09 546 ASN A N 1
ATOM 4010 C CA . ASN A 1 546 ? 0.627 30.613 -11.524 1.00 59.09 546 ASN A CA 1
ATOM 4011 C C . ASN A 1 546 ? 0.601 29.064 -11.319 1.00 59.09 546 ASN A C 1
ATOM 4013 O O . ASN A 1 546 ? 1.188 28.351 -12.134 1.00 59.09 546 ASN A O 1
ATOM 4017 N N . HIS A 1 547 ? -0.009 28.509 -10.264 1.00 73.12 547 HIS A N 1
ATOM 4018 C CA . HIS A 1 547 ? 0.443 27.196 -9.744 1.00 73.12 547 HIS A CA 1
ATOM 4019 C C . HIS A 1 547 ? -0.558 26.023 -9.740 1.00 73.12 547 HIS A C 1
ATOM 4021 O O . HIS A 1 547 ? -0.354 25.076 -8.987 1.00 73.12 547 HIS A O 1
ATOM 4027 N N . ILE A 1 548 ? -1.584 25.996 -10.601 1.00 86.75 548 ILE A N 1
ATOM 4028 C CA . ILE A 1 548 ? -2.028 24.683 -11.105 1.00 86.75 548 ILE A CA 1
ATOM 4029 C C . ILE A 1 548 ? -1.263 24.416 -12.395 1.00 86.75 548 ILE A C 1
ATOM 4031 O O . ILE A 1 548 ? -1.381 25.187 -13.346 1.00 86.75 548 ILE A O 1
ATOM 4035 N N . ARG A 1 549 ? -0.478 23.339 -12.434 1.00 88.81 549 ARG A N 1
ATOM 4036 C CA . ARG A 1 549 ? 0.339 22.922 -13.581 1.00 88.81 549 ARG A CA 1
ATOM 4037 C C . ARG A 1 549 ? -0.087 21.533 -14.020 1.00 88.81 549 ARG A C 1
ATOM 4039 O O . ARG A 1 549 ? -0.278 20.657 -13.187 1.00 88.81 549 ARG A O 1
ATOM 4046 N N . TYR A 1 550 ? -0.230 21.311 -15.319 1.00 91.19 550 TYR A N 1
ATOM 4047 C CA . TYR A 1 550 ? -0.607 19.995 -15.828 1.00 91.19 550 TYR A CA 1
ATOM 4048 C C . TYR A 1 550 ? 0.050 19.675 -17.164 1.00 91.19 550 TYR A C 1
ATOM 4050 O O . TYR A 1 550 ? 0.287 20.549 -18.002 1.00 91.19 550 TYR A O 1
ATOM 4058 N N . GLY A 1 551 ? 0.355 18.396 -17.365 1.00 90.38 551 GLY A N 1
ATOM 4059 C CA . GLY A 1 551 ? 1.089 17.927 -18.532 1.00 90.38 551 GLY A CA 1
ATOM 4060 C C . GLY A 1 551 ? 1.255 16.413 -18.553 1.00 90.38 551 GLY A C 1
ATOM 4061 O O . GLY A 1 551 ? 0.622 15.690 -17.789 1.00 90.38 551 GLY A O 1
ATOM 4062 N N . THR A 1 552 ? 2.066 15.920 -19.484 1.00 90.38 552 THR A N 1
ATOM 4063 C CA . THR A 1 552 ? 2.290 14.482 -19.685 1.00 90.38 552 THR A CA 1
ATOM 4064 C C . THR A 1 552 ? 3.774 14.165 -19.646 1.00 90.38 552 THR A C 1
ATOM 4066 O O . THR A 1 552 ? 4.551 14.825 -20.330 1.00 90.38 552 THR A O 1
ATOM 4069 N N . VAL A 1 553 ? 4.135 13.120 -18.910 1.00 87.56 553 VAL A N 1
ATOM 4070 C CA . VAL A 1 553 ? 5.471 12.508 -18.913 1.00 87.56 553 VAL A CA 1
ATOM 4071 C C . VAL A 1 553 ? 5.395 11.072 -19.422 1.00 87.56 553 VAL A C 1
ATOM 4073 O O . VAL A 1 553 ? 4.311 10.487 -19.518 1.00 87.56 553 VAL A O 1
ATOM 4076 N N . GLY A 1 554 ? 6.556 10.501 -19.730 1.00 85.38 554 GLY A N 1
ATOM 4077 C CA . GLY A 1 554 ? 6.679 9.126 -20.194 1.00 85.38 554 GLY A CA 1
ATOM 4078 C C . GLY A 1 554 ? 6.407 8.952 -21.685 1.00 85.38 554 GLY A C 1
ATOM 4079 O O . GLY A 1 554 ? 5.982 9.859 -22.407 1.00 85.38 554 GLY A O 1
ATOM 4080 N N . SER A 1 555 ? 6.661 7.736 -22.150 1.00 84.75 555 SER A N 1
ATOM 4081 C CA . SER A 1 555 ? 6.550 7.339 -23.552 1.00 84.75 555 SER A CA 1
ATOM 4082 C C . SER A 1 555 ? 5.280 6.532 -23.823 1.00 84.75 555 SER A C 1
ATOM 4084 O O . SER A 1 555 ? 4.617 6.036 -22.913 1.00 84.75 555 SER A O 1
ATOM 4086 N N . THR A 1 556 ? 4.899 6.398 -25.098 1.00 84.81 556 THR A N 1
ATOM 4087 C CA . THR A 1 556 ? 3.729 5.592 -25.500 1.00 84.81 556 THR A CA 1
ATOM 4088 C C . THR A 1 556 ? 3.825 4.178 -24.916 1.00 84.81 556 THR A C 1
ATOM 4090 O O . THR A 1 556 ? 4.817 3.499 -25.136 1.00 84.81 556 THR A O 1
ATOM 4093 N N . GLY A 1 557 ? 2.792 3.744 -24.185 1.00 78.69 557 GLY A N 1
ATOM 4094 C CA . GLY A 1 557 ? 2.796 2.487 -23.418 1.00 78.69 557 GLY A CA 1
ATOM 4095 C C . GLY A 1 557 ? 2.994 2.669 -21.905 1.00 78.69 557 GLY A C 1
ATOM 4096 O O . GLY A 1 557 ? 2.622 1.788 -21.140 1.00 78.69 557 GLY A O 1
ATOM 4097 N N . GLY A 1 558 ? 3.473 3.833 -21.453 1.00 81.50 558 GLY A N 1
ATOM 4098 C CA . GLY A 1 558 ? 3.661 4.159 -20.033 1.00 81.50 558 GLY A CA 1
ATOM 4099 C C . GLY A 1 558 ? 3.639 5.664 -19.758 1.00 81.50 558 GLY A C 1
ATOM 4100 O O . GLY A 1 558 ? 4.533 6.181 -19.098 1.00 81.50 558 GLY A O 1
ATOM 4101 N N . ARG A 1 559 ? 2.647 6.374 -20.316 1.00 87.94 559 ARG A N 1
ATOM 4102 C CA . ARG A 1 559 ? 2.463 7.820 -20.100 1.00 87.94 559 ARG A CA 1
ATOM 4103 C C . ARG A 1 559 ? 1.741 8.091 -18.784 1.00 87.94 559 ARG A C 1
ATOM 4105 O O . ARG A 1 559 ? 0.734 7.442 -18.509 1.00 87.94 559 ARG A O 1
ATOM 4112 N N . THR A 1 560 ? 2.150 9.151 -18.097 1.00 87.19 560 THR A N 1
ATOM 4113 C CA . THR A 1 560 ? 1.495 9.670 -16.889 1.00 87.19 560 THR A CA 1
ATOM 4114 C C . THR A 1 560 ? 1.021 11.095 -17.139 1.00 87.19 560 THR A C 1
ATOM 4116 O O . THR A 1 560 ? 1.779 11.931 -17.627 1.00 87.19 560 THR A O 1
ATOM 4119 N N . PHE A 1 561 ? -0.254 11.365 -16.847 1.00 89.75 561 PHE A N 1
ATOM 4120 C CA . PHE A 1 561 ? -0.816 12.716 -16.876 1.00 89.75 561 PHE A CA 1
ATOM 4121 C C . PHE A 1 561 ? -0.772 13.294 -15.463 1.00 89.75 561 PHE A C 1
ATOM 4123 O O . PHE A 1 561 ? -1.357 12.717 -14.548 1.00 89.75 561 PHE A O 1
ATOM 4130 N N . ILE A 1 562 ? -0.061 14.405 -15.294 1.00 88.38 562 ILE A N 1
ATOM 4131 C CA . ILE A 1 562 ? 0.205 15.028 -13.997 1.00 88.38 562 ILE A CA 1
ATOM 4132 C C . ILE A 1 562 ? -0.670 16.266 -13.869 1.00 88.38 562 ILE A C 1
ATOM 4134 O O . ILE A 1 562 ? -0.782 17.045 -14.818 1.00 88.38 562 ILE A O 1
ATOM 4138 N N . ILE A 1 563 ? -1.251 16.448 -12.686 1.00 88.75 563 ILE A N 1
ATOM 4139 C CA . ILE A 1 563 ? -1.864 17.697 -12.245 1.00 88.75 563 ILE A CA 1
ATOM 4140 C C . ILE A 1 563 ? -1.236 18.022 -10.896 1.00 88.75 563 ILE A C 1
ATOM 4142 O O . ILE A 1 563 ? -1.406 17.279 -9.934 1.00 88.75 563 ILE A O 1
ATOM 4146 N N . ASP A 1 564 ? -0.509 19.124 -10.850 1.00 86.19 564 ASP A N 1
ATOM 4147 C CA . ASP A 1 564 ? 0.074 19.693 -9.646 1.00 86.19 564 ASP A CA 1
ATOM 4148 C C . ASP A 1 564 ? -0.675 20.965 -9.276 1.00 86.19 564 ASP A C 1
ATOM 4150 O O . ASP A 1 564 ? -1.136 21.699 -10.153 1.00 86.19 564 ASP A O 1
ATOM 4154 N N . SER A 1 565 ? -0.892 21.179 -7.984 1.00 83.06 565 SER A N 1
ATOM 4155 C CA . SER A 1 565 ? -1.769 22.236 -7.488 1.00 83.06 565 SER A CA 1
ATOM 4156 C C . SER A 1 565 ? -1.225 22.830 -6.199 1.00 83.06 565 SER A C 1
ATOM 4158 O O . SER A 1 565 ? -1.224 22.177 -5.158 1.00 83.06 565 SER A O 1
ATOM 4160 N N . GLU A 1 566 ? -0.845 24.104 -6.253 1.00 83.12 566 GLU A N 1
ATOM 4161 C CA . GLU A 1 566 ? -0.560 24.917 -5.071 1.00 83.12 566 GLU A CA 1
ATOM 4162 C C . GLU A 1 566 ? -1.719 25.891 -4.842 1.00 83.12 566 GLU A C 1
ATOM 4164 O O . GLU A 1 566 ? -1.958 26.825 -5.620 1.00 83.12 566 GLU A O 1
ATOM 4169 N N . LEU A 1 567 ? -2.473 25.636 -3.773 1.00 81.06 567 LEU A N 1
ATOM 4170 C CA . LEU A 1 567 ? -3.722 26.324 -3.466 1.00 81.06 567 LEU A CA 1
ATOM 4171 C C . LEU A 1 567 ? -3.679 26.895 -2.050 1.00 81.06 567 LEU A C 1
ATOM 4173 O O . LEU A 1 567 ? -3.102 26.299 -1.140 1.00 81.06 567 LEU A O 1
ATOM 4177 N N . GLN A 1 568 ? -4.344 28.030 -1.858 1.00 82.38 568 GLN A N 1
ATOM 4178 C CA . GLN A 1 568 ? -4.623 28.609 -0.546 1.00 82.38 568 GLN A CA 1
ATOM 4179 C C . GLN A 1 568 ? -6.123 28.860 -0.412 1.00 82.38 568 GLN A C 1
ATOM 4181 O O . GLN A 1 568 ? -6.780 29.221 -1.386 1.00 82.38 568 GLN A O 1
ATOM 4186 N N . THR A 1 569 ? -6.658 28.694 0.794 1.00 78.62 569 THR A N 1
ATOM 4187 C CA . THR A 1 569 ? -8.046 29.064 1.089 1.00 78.62 569 THR A CA 1
ATOM 4188 C C . THR A 1 569 ? -8.227 30.562 0.886 1.00 78.62 569 THR A C 1
ATOM 4190 O O . THR A 1 569 ? -7.376 31.348 1.322 1.00 78.62 569 THR A O 1
ATOM 4193 N N . VAL A 1 570 ? -9.339 30.972 0.285 1.00 75.94 570 VAL A N 1
ATOM 4194 C CA . VAL A 1 570 ? -9.744 32.378 0.246 1.00 75.94 570 VAL A CA 1
ATOM 4195 C C . VAL A 1 570 ? -10.175 32.771 1.660 1.00 75.94 570 VAL A C 1
ATOM 4197 O O . VAL A 1 570 ? -11.327 32.630 2.055 1.00 75.94 570 VAL A O 1
ATOM 4200 N N . THR A 1 571 ? -9.237 33.225 2.490 1.00 63.53 571 THR A N 1
ATOM 4201 C CA . THR A 1 571 ? -9.607 33.820 3.779 1.00 63.53 571 THR A CA 1
ATOM 4202 C C . THR A 1 571 ? -10.268 35.171 3.531 1.00 63.53 571 THR A C 1
ATOM 4204 O O . THR A 1 571 ? -9.650 36.051 2.925 1.00 63.53 571 THR A O 1
ATOM 4207 N N . GLY A 1 572 ? -11.498 35.331 4.025 1.00 42.22 572 GLY A N 1
ATOM 4208 C CA . GLY A 1 572 ? -12.072 36.643 4.333 1.00 42.22 572 GLY A CA 1
ATOM 4209 C C . GLY A 1 572 ? -11.368 37.326 5.498 1.00 42.22 572 GLY A C 1
ATOM 4210 O O . GLY A 1 572 ? -10.852 36.604 6.384 1.00 42.22 572 GLY A O 1
#